Protein 8VZ6 (pdb70)

Radius of gyration: 25.99 Å; Cα contacts (8 Å, |Δi|>4): 619; chains: 2; bounding box: 74×65×47 Å

Foldseek 3Di:
DDDDPDDDDQLVVVVVVLVVLAADEPPVVVSSVCCVVVHDVNLVVLQVVQCPPVCVVVHGDHPHYCVSSVLLLVLQLVVLVLLQVLLVLVLVVLLVLLQVLCCVVVVDQAVLQDPVQFADVVVSVVLVVVLCVQLVPDDDDPSVVDVVPDDDDDGGSVVSSVRDDSVSVLSSLVGGDPVVSQQVSVVLLWAGRVLVNQLSVLSVVSNVCSVVSHRAQLDFADSFHDDGDGGDFFADDDDWDRGANVVNLLSSLSSCCSSPVVDDSLVVVVCSCVVSVPDDCVSRTDDPPNCPGRSND/DDDDPDDDDQLVVVVVVLVVLAADEPPVVVSSVCCVVVNDVNLVVLQVVQCPPVCVVVHGDHPHYCVSSVLLLVLQLVVLVLLQVLLVLVLVVLLVLLQVLCCVVVVDQAVLQDPVQFADVVVSVVLVVVLCVQLVPDDDDPSVVDVVPDDDDDGGSVVSSVRDDSVSVLSSLVGGDPVVSQQVSVVLLWAGRVLVNQLSVLSVVSNVCSVVSHRAQLDFADSFHDDGDGGDFFADDDDWDRGANVVNVLSSLSSCCSSPVPDDSLVVVVCSCVVSVPDDCVSRTDDPPNCPGRSND

Sequence (594 aa):
RIPFPKPYTSAHDLVSLLQSRGLTIADTAKTERYLEFIGYYRLSAYMYPLLQMPKEQHRYKPNTTFDQVMMLYRFDKKLRLLIFNEIEKIEVAVRSAIVNIGSDMIGSPFWMTDGSNFIDPRKFRHTMDLIDAELGRSREDFIVHFKQTYSDAYPPAWILAEVLPFGVITNIFSNIKTARIKKSIARKFGLQVAPFESWLTIVALTRNSCCHHARVWNKQNTIRPMIPNRMTGRWIILPTDALRIYFNLCIIKYFLDIISPQNDMKAKIDALLSSYSSIDINAMGFPRGWESEPLWQRIPFPKPYTSAHDLVSLLQSRGLTIADTAKTERYLEFIGYYRLSAYMYPLLQMPKEQHRYKPNTTFDQVMMLYRFDKKLRLLIFNEIEKIEVAVRSAIVNIGSDMIGSPFWMTDGSNFIDPRKFRHTMDLIDAELGRSREDFIVHFKQTYSDAYPPAWILAEVLPFGVITNIFSNIKTARIKKSIARKFGLQVAPFESWLTIVALTRNSCCHHARVWNKQNTIRPMIPNRMTGRWIILPTDALRIYFNLCIIKYFLDIISPQNDMKAKIDALLSSYSSIDINAMGFPRGWESEPLWQ

InterPro domains:
  IPR011664 Abortive infection system protein AbiD/AbiF-like [PF07751] (59-244)

Solvent-accessible surface area: 29264 Å² total; per-residue (Å²): 181,102,96,39,90,119,81,50,48,40,15,127,68,14,11,68,60,1,90,73,65,34,0,72,26,82,98,66,80,99,7,53,71,62,4,65,20,32,9,64,48,33,0,36,37,13,7,129,45,17,25,72,160,76,44,138,133,100,128,14,104,87,144,5,49,8,96,74,0,14,42,21,18,117,1,0,33,77,5,12,22,14,1,9,33,3,0,10,56,0,6,9,2,2,21,12,0,2,7,27,21,0,1,93,72,53,68,34,22,41,4,8,28,77,26,85,35,13,89,73,63,221,70,27,168,108,10,24,90,72,6,67,65,32,42,71,166,14,211,79,80,65,9,48,118,16,133,126,53,49,46,61,89,51,9,0,1,51,8,2,7,49,18,5,55,7,49,11,1,26,55,15,1,38,11,3,114,56,60,163,5,27,108,20,0,0,160,61,0,6,12,90,33,49,11,0,54,20,0,4,64,10,2,22,72,8,30,82,46,4,10,116,14,47,64,8,19,37,72,93,37,117,94,158,10,99,106,13,126,166,62,106,34,145,40,27,140,71,119,36,81,17,27,43,12,1,7,16,3,0,0,2,13,4,2,0,41,46,14,39,78,168,37,75,0,46,61,86,2,49,60,9,20,77,85,51,85,94,15,109,67,96,31,1,9,7,26,186,43,23,105,91,10,41,2,6,144,180,98,95,39,90,122,82,48,50,43,16,129,64,12,13,76,61,1,89,73,66,34,0,71,27,82,100,68,84,101,8,48,71,62,6,63,20,32,8,69,48,35,0,35,37,12,5,131,47,17,24,76,156,75,45,137,133,102,127,14,104,87,144,5,50,9,97,76,0,15,41,22,18,118,1,0,32,76,4,12,23,13,0,8,33,3,0,9,58,0,6,8,2,1,22,12,0,1,5,28,22,0,2,93,72,51,67,35,21,42,5,9,29,77,27,85,36,12,88,72,62,222,69,28,170,110,11,25,92,70,7,68,64,32,42,70,167,15,215,78,77,65,9,47,112,16,131,128,54,50,45,59,88,51,8,0,2,51,8,2,7,50,18,4,56,7,49,10,2,26,55,14,1,40,11,2,115,55,62,162,6,26,107,20,0,0,159,60,0,7,12,90,32,47,10,0,58,22,0,4,64,9,2,21,71,6,30,82,46,4,10,117,14,45,64,8,18,37,71,92,38,117,92,158,11,97,104,13,126,164,61,106,35,145,40,27,141,70,118,36,80,17,26,43,12,1,6,16,3,0,0,1,12,5,1,0,42,46,15,38,78,165,37,71,0,46,56,82,2,54,54,10,19,76,85,52,85,95,15,109,68,94,30,2,10,6,26,184,42,26,107,87,8,41,2,5,150

Secondary structure (DSSP, 8-state):
-BPP------HHHHHHHHHHTT-B--SHHHHHHHHHHT-HHHHHHHHGGGB-SSGGG-PBPTT-BHHHHHHHHHHHHHHHHHHHHHHHHHHHHHHHHHHHHHHHHH--S-GGG-GGGBS-HHHHHHHHHHHHHHHTT---TTHHHHHHHB-SSS--HHHHTTSS-HHHHHHHHTTB--HHHHHHHHHHTTS-HHHHHHHHHHHHHHHHHHHTT---TTPPP-SPPPPPSS-SS----S---TTSTHHHHHHHHHHHHHH-TT--HHHHHHHHHHHTTTS-GGGTTPPTTGGGSGGG-/-BPP------TTHHHHHHHHTT-B--SHHHHHHHHHHT-HHHHHHHHGGGB-SSGGG-PBPTT-BHHHHHHHHHHHHHHHHHHHHHHHHHHHHHHHHHHHHHHHHH--S-GGG-GGGBS-HHHHHHHHHHHHHHHTT---TTHHHHHHHB-SSS--HHHHTTSS-HHHHHHHHTTB--HHHHHHHHHHTTS-HHHHHHHHHHHHHHHHHHHTT---TTPPP-SPPPPPSS-SS----S---TTSTHHHHHHHHHHHHHH-TT--HHHHHHHHHHHTTTS-GGGTTPPTTGGGSGGG-

B-factor: mean 63.37, std 21.79, range [31.45, 124.51]

Organism: NCBI:txid1761888

Structure (mmCIF, N/CA/C/O backbone):
data_8VZ6
#
_entry.id   8VZ6
#
_cell.length_a   1.00
_cell.length_b   1.00
_cell.length_c   1.00
_cell.angle_alpha   90.00
_cell.angle_beta   90.00
_cell.angle_gamma   90.00
#
_symmetry.space_group_name_H-M   'P 1'
#
loop_
_entity.id
_entity.type
_entity.pdbx_description
1 polymer 'Abi family protein'
2 polymer 'AbiF ncRNA'
#
loop_
_atom_site.group_PDB
_atom_site.id
_atom_site.type_symbol
_atom_site.label_atom_id
_atom_site.label_alt_id
_atom_site.label_comp_id
_atom_site.label_asym_id
_atom_site.label_entity_id
_atom_site.label_seq_id
_atom_site.pdbx_PDB_ins_code
_atom_site.Cartn_x
_atom_site.Cartn_y
_atom_site.Cartn_z
_atom_site.occupancy
_atom_site.B_iso_or_equiv
_atom_site.auth_seq_id
_atom_site.auth_comp_id
_atom_site.auth_asym_id
_atom_site.auth_atom_id
_atom_site.pdbx_PDB_model_num
ATOM 1 N N . ARG A 1 4 ? 151.578 113.623 104.850 1.00 75.27 4 ARG A N 1
ATOM 2 C CA . ARG A 1 4 ? 151.097 113.458 106.215 1.00 75.27 4 ARG A CA 1
ATOM 3 C C . ARG A 1 4 ? 151.371 112.038 106.718 1.00 75.27 4 ARG A C 1
ATOM 4 O O . ARG A 1 4 ? 151.365 111.078 105.950 1.00 75.27 4 ARG A O 1
ATOM 12 N N . ILE A 1 5 ? 151.620 111.931 108.020 1.00 76.50 5 ILE A N 1
ATOM 13 C CA . ILE A 1 5 ? 152.151 110.737 108.679 1.00 76.50 5 ILE A CA 1
ATOM 14 C C . ILE A 1 5 ? 151.064 109.670 108.802 1.00 76.50 5 ILE A C 1
ATOM 15 O O . ILE A 1 5 ? 149.912 110.010 109.098 1.00 76.50 5 ILE A O 1
ATOM 20 N N . PRO A 1 6 ? 151.356 108.386 108.576 1.00 77.41 6 PRO A N 1
ATOM 21 C CA . PRO A 1 6 ? 150.391 107.346 108.961 1.00 77.41 6 PRO A CA 1
ATOM 22 C C . PRO A 1 6 ? 150.304 107.182 110.473 1.00 77.41 6 PRO A C 1
ATOM 23 O O . PRO A 1 6 ? 151.298 107.317 111.190 1.00 77.41 6 PRO A O 1
ATOM 27 N N . PHE A 1 7 ? 149.097 106.879 110.945 1.00 71.16 7 PHE A N 1
ATOM 28 C CA . PHE A 1 7 ? 148.809 106.837 112.379 1.00 71.16 7 PHE A CA 1
ATOM 29 C C . PHE A 1 7 ? 149.383 105.567 112.993 1.00 71.16 7 PHE A C 1
ATOM 30 O O . PHE A 1 7 ? 149.000 104.464 112.582 1.00 71.16 7 PHE A O 1
ATOM 38 N N . PRO A 1 8 ? 150.291 105.663 113.963 1.00 74.79 8 PRO A N 1
ATOM 39 C CA . PRO A 1 8 ? 151.003 104.479 114.461 1.00 74.79 8 PRO A CA 1
ATOM 40 C C . PRO A 1 8 ? 150.418 103.823 115.702 1.00 74.79 8 PRO A C 1
ATOM 41 O O . PRO A 1 8 ? 151.014 102.856 116.191 1.00 74.79 8 PRO A O 1
ATOM 45 N N . LYS A 1 9 ? 149.294 104.296 116.226 1.00 70.54 9 LYS A N 1
ATOM 46 C CA . LYS A 1 9 ? 148.875 103.722 117.499 1.00 70.54 9 LYS A CA 1
ATOM 47 C C . LYS A 1 9 ? 147.799 102.670 117.289 1.00 70.54 9 LYS A C 1
ATOM 48 O O . LYS A 1 9 ? 146.883 102.881 116.482 1.00 70.54 9 LYS A O 1
ATOM 54 N N . PRO A 1 10 ? 147.873 101.539 117.983 1.00 66.11 10 PRO A N 1
ATOM 55 C CA . PRO A 1 10 ? 146.813 100.535 117.909 1.00 66.11 10 PRO A CA 1
ATOM 56 C C . PRO A 1 10 ? 145.719 100.828 118.928 1.00 66.11 10 PRO A C 1
ATOM 57 O O . PRO A 1 10 ? 145.793 101.784 119.702 1.00 66.11 10 PRO A O 1
ATOM 61 N N . TYR A 1 11 ? 144.684 99.994 118.897 1.00 61.01 11 TYR A N 1
ATOM 62 C CA . TYR A 1 11 ? 143.774 99.937 120.030 1.00 61.01 11 TYR A CA 1
ATOM 63 C C . TYR A 1 11 ? 144.490 99.355 121.236 1.00 61.01 11 TYR A C 1
ATOM 64 O O . TYR A 1 11 ? 145.117 98.295 121.153 1.00 61.01 11 TYR A O 1
ATOM 73 N N . THR A 1 12 ? 144.383 100.039 122.362 1.00 61.62 12 THR A N 1
ATOM 74 C CA . THR A 1 12 ? 144.927 99.556 123.621 1.00 61.62 12 THR A CA 1
ATOM 75 C C . THR A 1 12 ? 143.768 99.150 124.513 1.00 61.62 12 THR A C 1
ATOM 76 O O . THR A 1 12 ? 142.846 99.940 124.734 1.00 61.62 12 THR A O 1
ATOM 80 N N . SER A 1 13 ? 143.806 97.909 124.992 1.00 63.36 13 SER A N 1
ATOM 81 C CA . SER A 1 13 ? 142.750 97.372 125.840 1.00 63.36 13 SER A CA 1
ATOM 82 C C . SER A 1 13 ? 142.740 98.060 127.199 1.00 63.36 13 SER A C 1
ATOM 83 O O . SER A 1 13 ? 143.725 98.671 127.618 1.00 63.36 13 SER A O 1
ATOM 86 N N . ALA A 1 14 ? 141.605 97.944 127.892 1.00 60.25 14 ALA A N 1
ATOM 87 C CA . ALA A 1 14 ? 141.396 98.613 129.173 1.00 60.25 14 ALA A CA 1
ATOM 88 C C . ALA A 1 14 ? 142.302 98.104 130.293 1.00 60.25 14 ALA A C 1
ATOM 89 O O . ALA A 1 14 ? 142.401 98.766 131.323 1.00 60.25 14 ALA A O 1
ATOM 91 N N . HIS A 1 15 ? 142.913 96.928 130.146 1.00 64.27 15 HIS A N 1
ATOM 92 C CA . HIS A 1 15 ? 143.896 96.451 131.119 1.00 64.27 15 HIS A CA 1
ATOM 93 C C . HIS A 1 15 ? 145.268 97.070 130.856 1.00 64.27 15 HIS A C 1
ATOM 94 O O . HIS A 1 15 ? 145.951 97.554 131.778 1.00 64.27 15 HIS A O 1
ATOM 101 N N . ASP A 1 16 ? 145.678 97.061 129.585 1.00 62.06 16 ASP A N 1
ATOM 102 C CA . ASP A 1 16 ? 146.937 97.667 129.171 1.00 62.06 16 ASP A CA 1
ATOM 103 C C . ASP A 1 16 ? 146.921 99.179 129.348 1.00 62.06 16 ASP A C 1
ATOM 104 O O . ASP A 1 16 ? 147.977 99.794 129.503 1.00 62.06 16 ASP A O 1
ATOM 109 N N . LEU A 1 17 ? 145.735 99.799 129.316 1.00 60.13 17 LEU A N 1
ATOM 110 C CA . LEU A 1 17 ? 145.648 101.224 129.619 1.00 60.13 17 LEU A CA 1
ATOM 111 C C . LEU A 1 17 ? 145.935 101.533 131.084 1.00 60.13 17 LEU A C 1
ATOM 112 O O . LEU A 1 17 ? 146.568 102.549 131.365 1.00 60.13 17 LEU A O 1
ATOM 117 N N . VAL A 1 18 ? 145.499 100.688 132.027 1.00 62.08 18 VAL A N 1
ATOM 118 C CA . VAL A 1 18 ? 145.886 100.900 133.425 1.00 62.08 18 VAL A CA 1
ATOM 119 C C . VAL A 1 18 ? 147.369 100.618 133.629 1.00 62.08 18 VAL A C 1
ATOM 120 O O . VAL A 1 18 ? 148.033 101.313 134.412 1.00 62.08 18 VAL A O 1
ATOM 124 N N . SER A 1 19 ? 147.911 99.606 132.931 1.00 63.77 19 SER A N 1
ATOM 125 C CA . SER A 1 19 ? 149.359 99.370 132.979 1.00 63.77 19 SER A CA 1
ATOM 126 C C . SER A 1 19 ? 150.149 100.549 132.408 1.00 63.77 19 SER A C 1
ATOM 127 O O . SER A 1 19 ? 151.151 100.978 133.002 1.00 63.77 19 SER A O 1
ATOM 130 N N . LEU A 1 20 ? 149.648 101.143 131.323 1.00 61.43 20 LEU A N 1
ATOM 131 C CA . LEU A 1 20 ? 150.281 102.302 130.707 1.00 61.43 20 LEU A CA 1
ATOM 132 C C . LEU A 1 20 ? 150.182 103.535 131.602 1.00 61.43 20 LEU A C 1
ATOM 133 O O . LEU A 1 20 ? 151.179 104.235 131.814 1.00 61.43 20 LEU A O 1
ATOM 138 N N . LEU A 1 21 ? 148.983 103.799 132.145 1.00 62.07 21 LEU A N 1
ATOM 139 C CA . LEU A 1 21 ? 148.756 104.927 133.049 1.00 62.07 21 LEU A CA 1
ATOM 140 C C . LEU A 1 21 ? 149.584 104.825 134.323 1.00 62.07 21 LEU A C 1
ATOM 141 O O . LEU A 1 21 ? 150.041 105.844 134.853 1.00 62.07 21 LEU A O 1
ATOM 146 N N . GLN A 1 22 ? 149.782 103.609 134.835 1.00 65.47 22 GLN A N 1
ATOM 147 C CA . GLN A 1 22 ? 150.668 103.455 135.977 1.00 65.47 22 GLN A CA 1
ATOM 148 C C . GLN A 1 22 ? 152.131 103.611 135.568 1.00 65.47 22 GLN A C 1
ATOM 149 O O . GLN A 1 22 ? 152.953 104.031 136.391 1.00 65.47 22 GLN A O 1
ATOM 155 N N . SER A 1 23 ? 152.468 103.332 134.303 1.00 62.36 23 SER A N 1
ATOM 156 C CA . SER A 1 23 ? 153.814 103.651 133.836 1.00 62.36 23 SER A CA 1
ATOM 157 C C . SER A 1 23 ? 154.030 105.150 133.627 1.00 62.36 23 SER A C 1
ATOM 158 O O . SER A 1 23 ? 155.180 105.600 133.650 1.00 62.36 23 SER A O 1
ATOM 161 N N . ARG A 1 24 ? 152.964 105.932 133.423 1.00 62.15 24 ARG A N 1
ATOM 162 C CA . ARG A 1 24 ? 153.091 107.385 133.283 1.00 62.15 24 ARG A CA 1
ATOM 163 C C . ARG A 1 24 ? 153.141 108.127 134.618 1.00 62.15 24 ARG A C 1
ATOM 164 O O . ARG A 1 24 ? 153.277 109.355 134.614 1.00 62.15 24 ARG A O 1
ATOM 172 N N . GLY A 1 25 ? 153.022 107.434 135.749 1.00 62.69 25 GLY A N 1
ATOM 173 C CA . GLY A 1 25 ? 153.137 108.063 137.048 1.00 62.69 25 GLY A CA 1
ATOM 174 C C . GLY A 1 25 ? 151.833 108.355 137.760 1.00 62.69 25 GLY A C 1
ATOM 175 O O . GLY A 1 25 ? 151.865 108.895 138.871 1.00 62.69 25 GLY A O 1
ATOM 176 N N . LEU A 1 26 ? 150.693 108.032 137.160 1.00 61.98 26 LEU A N 1
ATOM 177 C CA . LEU A 1 26 ? 149.414 108.272 137.814 1.00 61.98 26 LEU A CA 1
ATOM 178 C C . LEU A 1 26 ? 149.158 107.205 138.871 1.00 61.98 26 LEU A C 1
ATOM 179 O O . LEU A 1 26 ? 149.201 106.006 138.579 1.00 61.98 26 LEU A O 1
ATOM 184 N N . THR A 1 27 ? 148.893 107.637 140.102 1.00 64.73 27 THR A N 1
ATOM 185 C CA . THR A 1 27 ? 148.588 106.704 141.178 1.00 64.73 27 THR A CA 1
ATOM 186 C C . THR A 1 27 ? 147.140 106.245 141.065 1.00 64.73 27 THR A C 1
ATOM 187 O O . THR A 1 27 ? 146.224 107.067 140.973 1.00 64.73 27 THR A O 1
ATOM 191 N N . ILE A 1 28 ? 146.937 104.929 141.075 1.00 62.80 28 ILE A N 1
ATOM 192 C CA . ILE A 1 28 ? 145.637 104.319 140.828 1.00 62.80 28 ILE A CA 1
ATOM 193 C C . ILE A 1 28 ? 145.346 103.317 141.938 1.00 62.80 28 ILE A C 1
ATOM 194 O O . ILE A 1 28 ? 146.174 102.451 142.243 1.00 62.80 28 ILE A O 1
ATOM 199 N N . ALA A 1 29 ? 144.164 103.437 142.542 1.00 71.83 29 ALA A N 1
ATOM 200 C CA . ALA A 1 29 ? 143.741 102.560 143.621 1.00 71.83 29 ALA A CA 1
ATOM 201 C C . ALA A 1 29 ? 142.322 102.098 143.333 1.00 71.83 29 ALA A C 1
ATOM 202 O O . ALA A 1 29 ? 141.561 102.788 142.648 1.00 71.83 29 ALA A O 1
ATOM 204 N N . ASP A 1 30 ? 141.986 100.924 143.893 1.00 72.52 30 ASP A N 1
ATOM 205 C CA . ASP A 1 30 ? 140.753 100.170 143.611 1.00 72.52 30 ASP A CA 1
ATOM 206 C C . ASP A 1 30 ? 140.592 99.937 142.109 1.00 72.52 30 ASP A C 1
ATOM 207 O O . ASP A 1 30 ? 139.670 100.447 141.469 1.00 72.52 30 ASP A O 1
ATOM 212 N N . THR A 1 31 ? 141.538 99.162 141.561 1.00 67.09 31 THR A N 1
ATOM 213 C CA . THR A 1 31 ? 141.837 99.086 140.130 1.00 67.09 31 THR A CA 1
ATOM 214 C C . THR A 1 31 ? 140.677 98.546 139.290 1.00 67.09 31 THR A C 1
ATOM 215 O O . THR A 1 31 ? 140.568 98.887 138.102 1.00 67.09 31 THR A O 1
ATOM 219 N N . ALA A 1 32 ? 139.797 97.735 139.890 1.00 61.98 32 ALA A N 1
ATOM 220 C CA . ALA A 1 32 ? 138.605 97.249 139.195 1.00 61.98 32 ALA A CA 1
ATOM 221 C C . ALA A 1 32 ? 137.657 98.389 138.834 1.00 61.98 32 ALA A C 1
ATOM 222 O O . ALA A 1 32 ? 137.063 98.386 137.747 1.00 61.98 32 ALA A O 1
ATOM 224 N N . LYS A 1 33 ? 137.522 99.380 139.725 1.00 57.83 33 LYS A N 1
ATOM 225 C CA . LYS A 1 33 ? 136.710 100.561 139.436 1.00 57.83 33 LYS A CA 1
ATOM 226 C C . LYS A 1 33 ? 137.301 101.386 138.299 1.00 57.83 33 LYS A C 1
ATOM 227 O O . LYS A 1 33 ? 136.563 101.914 137.461 1.00 57.83 33 LYS A O 1
ATOM 233 N N . THR A 1 34 ? 138.630 101.522 138.263 1.00 59.58 34 THR A N 1
ATOM 234 C CA . THR A 1 34 ? 139.258 102.293 137.194 1.00 59.58 34 THR A CA 1
ATOM 235 C C . THR A 1 34 ? 139.163 101.577 135.852 1.00 59.58 34 THR A C 1
ATOM 236 O O . THR A 1 34 ? 138.975 102.234 134.821 1.00 59.58 34 THR A O 1
ATOM 240 N N . GLU A 1 35 ? 139.252 100.241 135.849 1.00 58.02 35 GLU A N 1
ATOM 241 C CA . GLU A 1 35 ? 139.011 99.482 134.623 1.00 58.02 35 GLU A CA 1
ATOM 242 C C . GLU A 1 35 ? 137.559 99.597 134.173 1.00 58.02 35 GLU A C 1
ATOM 243 O O . GLU A 1 35 ? 137.282 99.681 132.972 1.00 58.02 35 GLU A O 1
ATOM 249 N N . ARG A 1 36 ? 136.622 99.623 135.127 1.00 53.35 36 ARG A N 1
ATOM 250 C CA . ARG A 1 36 ? 135.207 99.762 134.790 1.00 53.35 36 ARG A CA 1
ATOM 251 C C . ARG A 1 36 ? 134.894 101.155 134.239 1.00 53.35 36 ARG A C 1
ATOM 252 O O . ARG A 1 36 ? 134.088 101.287 133.308 1.00 53.35 36 ARG A O 1
ATOM 260 N N . TYR A 1 37 ? 135.530 102.202 134.784 1.00 46.68 37 TYR A N 1
ATOM 261 C CA . TYR A 1 37 ? 135.380 103.542 134.212 1.00 46.68 37 TYR A CA 1
ATOM 262 C C . TYR A 1 37 ? 136.025 103.650 132.835 1.00 46.68 37 TYR A C 1
ATOM 263 O O . TYR A 1 37 ? 135.494 104.338 131.957 1.00 46.68 37 TYR A O 1
ATOM 272 N N . LEU A 1 38 ? 137.180 103.008 132.630 1.00 47.29 38 LEU A N 1
ATOM 273 C CA . LEU A 1 38 ? 137.805 103.031 131.309 1.00 47.29 38 LEU A CA 1
ATOM 274 C C . LEU A 1 38 ? 137.007 102.238 130.278 1.00 47.29 38 LEU A C 1
ATOM 275 O O . LEU A 1 38 ? 137.062 102.550 129.083 1.00 47.29 38 LEU A O 1
ATOM 280 N N . GLU A 1 39 ? 136.266 101.214 130.708 1.00 46.20 39 GLU A N 1
ATOM 281 C CA . GLU A 1 39 ? 135.375 100.527 129.776 1.00 46.20 39 GLU A CA 1
ATOM 282 C C . GLU A 1 39 ? 134.109 101.332 129.484 1.00 46.20 39 GLU A C 1
ATOM 283 O O . GLU A 1 39 ? 133.706 101.451 128.323 1.00 46.20 39 GLU A O 1
ATOM 289 N N . PHE A 1 40 ? 133.465 101.892 130.512 1.00 42.30 40 PHE A N 1
ATOM 290 C CA . PHE A 1 40 ? 132.163 102.520 130.288 1.00 42.30 40 PHE A CA 1
ATOM 291 C C . PHE A 1 40 ? 132.227 104.009 129.955 1.00 42.30 40 PHE A C 1
ATOM 292 O O . PHE A 1 40 ? 131.389 104.495 129.194 1.00 42.30 40 PHE A O 1
ATOM 300 N N . ILE A 1 41 ? 133.158 104.767 130.522 1.00 41.14 41 ILE A N 1
ATOM 301 C CA . ILE A 1 41 ? 133.285 106.165 130.115 1.00 41.14 41 ILE A CA 1
ATOM 302 C C . ILE A 1 41 ? 134.294 106.322 128.981 1.00 41.14 41 ILE A C 1
ATOM 303 O O . ILE A 1 41 ? 134.062 107.076 128.031 1.00 41.14 41 ILE A O 1
ATOM 308 N N . GLY A 1 42 ? 135.377 105.566 129.007 1.00 47.00 42 GLY A N 1
ATOM 309 C CA . GLY A 1 42 ? 136.306 105.588 127.895 1.00 47.00 42 GLY A CA 1
ATOM 310 C C . GLY A 1 42 ? 137.571 106.358 128.219 1.00 47.00 42 GLY A C 1
ATOM 311 O O . GLY A 1 42 ? 137.582 107.282 129.041 1.00 47.00 42 GLY A O 1
ATOM 312 N N . TYR A 1 43 ? 138.668 105.953 127.575 1.00 44.55 43 TYR A N 1
ATOM 313 C CA . TYR A 1 43 ? 139.959 106.590 127.804 1.00 44.55 43 TYR A CA 1
ATOM 314 C C . TYR A 1 43 ? 139.994 108.000 127.237 1.00 44.55 43 TYR A C 1
ATOM 315 O O . TYR A 1 43 ? 140.341 108.949 127.944 1.00 44.55 43 TYR A O 1
ATOM 324 N N . TYR A 1 44 ? 139.659 108.150 125.951 1.00 48.52 44 TYR A N 1
ATOM 325 C CA . TYR A 1 44 ? 139.923 109.409 125.257 1.00 48.52 44 TYR A CA 1
ATOM 326 C C . TYR A 1 44 ? 138.933 110.495 125.660 1.00 48.52 44 TYR A C 1
ATOM 327 O O . TYR A 1 44 ? 139.238 111.685 125.527 1.00 48.52 44 TYR A O 1
ATOM 336 N N . ARG A 1 45 ? 137.749 110.115 126.145 1.00 42.91 45 ARG A N 1
ATOM 337 C CA . ARG A 1 45 ? 136.868 111.099 126.769 1.00 42.91 45 ARG A CA 1
ATOM 338 C C . ARG A 1 45 ? 137.480 111.636 128.053 1.00 42.91 45 ARG A C 1
ATOM 339 O O . ARG A 1 45 ? 137.514 112.852 128.281 1.00 42.91 45 ARG A O 1
ATOM 347 N N . LEU A 1 46 ? 138.016 110.740 128.880 1.00 44.02 46 LEU A N 1
ATOM 348 C CA . LEU A 1 46 ? 138.649 111.156 130.123 1.00 44.02 46 LEU A CA 1
ATOM 349 C C . LEU A 1 46 ? 140.011 111.803 129.911 1.00 44.02 46 LEU A C 1
ATOM 350 O O . LEU A 1 46 ? 140.562 112.357 130.863 1.00 44.02 46 LEU A O 1
ATOM 355 N N . SER A 1 47 ? 140.596 111.681 128.712 1.00 46.62 47 SER A N 1
ATOM 356 C CA . SER A 1 47 ? 141.904 112.274 128.428 1.00 46.62 47 SER A CA 1
ATOM 357 C C . SER A 1 47 ? 141.858 113.796 128.498 1.00 46.62 47 SER A C 1
ATOM 358 O O . SER A 1 47 ? 142.833 114.432 128.914 1.00 46.62 47 SER A O 1
ATOM 361 N N . ALA A 1 48 ? 140.726 114.395 128.107 1.00 46.99 48 ALA A N 1
ATOM 362 C CA . ALA A 1 48 ? 140.544 115.842 128.195 1.00 46.99 48 ALA A CA 1
ATOM 363 C C . ALA A 1 48 ? 140.479 116.346 129.634 1.00 46.99 48 ALA A C 1
ATOM 364 O O . ALA A 1 48 ? 140.681 117.542 129.868 1.00 46.99 48 ALA A O 1
ATOM 366 N N . TYR A 1 49 ? 140.199 115.469 130.598 1.00 47.31 49 TYR A N 1
ATOM 367 C CA . TYR A 1 49 ? 140.238 115.799 132.014 1.00 47.31 49 TYR A CA 1
ATOM 368 C C . TYR A 1 49 ? 141.508 115.305 132.695 1.00 47.31 49 TYR A C 1
ATOM 369 O O . TYR A 1 49 ? 141.830 115.774 133.792 1.00 47.31 49 TYR A O 1
ATOM 378 N N . MET A 1 50 ? 142.223 114.361 132.079 1.00 52.66 50 MET A N 1
ATOM 379 C CA . MET A 1 50 ? 143.564 114.010 132.538 1.00 52.66 50 MET A CA 1
ATOM 380 C C . MET A 1 50 ? 144.594 115.055 132.141 1.00 52.66 50 MET A C 1
ATOM 381 O O . MET A 1 50 ? 145.630 115.166 132.805 1.00 52.66 50 MET A O 1
ATOM 386 N N . TYR A 1 51 ? 144.336 115.770 131.043 1.00 56.65 51 TYR A N 1
ATOM 387 C CA . TYR A 1 51 ? 145.255 116.781 130.508 1.00 56.65 51 TYR A CA 1
ATOM 388 C C . TYR A 1 51 ? 145.697 117.889 131.478 1.00 56.65 51 TYR A C 1
ATOM 389 O O . TYR A 1 51 ? 146.854 118.320 131.346 1.00 56.65 51 TYR A O 1
ATOM 398 N N . PRO A 1 52 ? 144.878 118.443 132.397 1.00 57.47 52 PRO A N 1
ATOM 399 C CA . PRO A 1 52 ? 145.459 119.38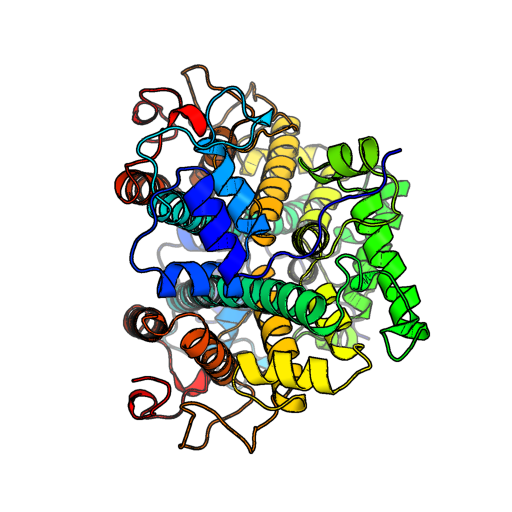7 133.376 1.00 57.47 52 PRO A CA 1
ATOM 400 C C . PRO A 1 52 ? 146.477 118.790 134.346 1.00 57.47 52 PRO A C 1
ATOM 401 O O . PRO A 1 52 ? 147.217 119.557 134.973 1.00 57.47 52 PRO A O 1
ATOM 405 N N . LEU A 1 53 ? 146.550 117.470 134.495 1.00 59.99 53 LEU A N 1
ATOM 406 C CA . LEU A 1 53 ? 147.516 116.861 135.398 1.00 59.99 53 LEU A CA 1
ATOM 407 C C . LEU A 1 53 ? 148.787 116.396 134.702 1.00 59.99 53 LEU A C 1
ATOM 408 O O . LEU A 1 53 ? 149.666 115.843 135.367 1.00 59.99 53 LEU A O 1
ATOM 413 N N . LEU A 1 54 ? 148.913 116.595 133.393 1.00 61.42 54 LEU A N 1
ATOM 414 C CA . LEU A 1 54 ? 150.200 116.382 132.746 1.00 61.42 54 LEU A CA 1
ATOM 415 C C . LEU A 1 54 ? 151.165 117.506 133.097 1.00 61.42 54 LEU A C 1
ATOM 416 O O . LEU A 1 54 ? 150.770 118.664 133.249 1.00 61.42 54 LEU A O 1
ATOM 421 N N . GLN A 1 55 ? 152.438 117.151 133.239 1.00 67.51 55 GLN A N 1
ATOM 422 C CA . GLN A 1 55 ? 153.479 118.104 133.590 1.00 67.51 55 GLN A CA 1
ATOM 423 C C . GLN A 1 55 ? 153.788 118.984 132.373 1.00 67.51 55 GLN A C 1
ATOM 424 O O . GLN A 1 55 ? 153.621 118.557 131.226 1.00 67.51 55 GLN A O 1
ATOM 430 N N . MET A 1 56 ? 154.239 120.219 132.656 1.00 70.04 56 MET A N 1
ATOM 431 C CA . MET A 1 56 ? 154.271 121.343 131.710 1.00 70.04 56 MET A CA 1
ATOM 432 C C . MET A 1 56 ? 154.943 121.105 130.349 1.00 70.04 56 MET A C 1
ATOM 433 O O . MET A 1 56 ? 154.457 121.681 129.360 1.00 70.04 56 MET A O 1
ATOM 438 N N . PRO A 1 57 ? 156.030 120.293 130.194 1.00 69.61 57 PRO A N 1
ATOM 439 C CA . PRO A 1 57 ? 156.298 119.765 128.848 1.00 69.61 57 PRO A CA 1
ATOM 440 C C . PRO A 1 57 ? 155.363 118.620 128.475 1.00 69.61 57 PRO A C 1
ATOM 441 O O . PRO A 1 57 ? 155.728 117.440 128.531 1.00 69.61 57 PRO A O 1
ATOM 445 N N . LYS A 1 58 ? 154.138 118.984 128.074 1.00 65.83 58 LYS A N 1
ATOM 446 C CA . LYS A 1 58 ? 153.052 118.026 127.878 1.00 65.83 58 LYS A CA 1
ATOM 447 C C . LYS A 1 58 ? 153.251 117.109 126.675 1.00 65.83 58 LYS A C 1
ATOM 448 O O . LYS A 1 58 ? 152.538 116.107 126.556 1.00 65.83 58 LYS A O 1
ATOM 454 N N . GLU A 1 59 ? 154.191 117.428 125.778 1.00 72.06 59 GLU A N 1
ATOM 455 C CA . GLU A 1 59 ? 154.473 116.577 124.624 1.00 72.06 59 GLU A CA 1
ATOM 456 C C . GLU A 1 59 ? 155.121 115.245 125.001 1.00 72.06 59 GLU A C 1
ATOM 457 O O . GLU A 1 59 ? 155.137 114.324 124.177 1.00 72.06 59 GLU A O 1
ATOM 463 N N . GLN A 1 60 ? 155.675 115.126 126.209 1.00 69.19 60 GLN A N 1
ATOM 464 C CA . GLN A 1 60 ? 156.212 113.859 126.685 1.00 69.19 60 GLN A CA 1
ATOM 465 C C . GLN A 1 60 ? 155.141 112.934 127.248 1.00 69.19 60 GLN A C 1
ATOM 466 O O . GLN A 1 60 ? 155.448 111.764 127.507 1.00 69.19 60 GLN A O 1
ATOM 472 N N . HIS A 1 61 ? 153.920 113.449 127.456 1.00 66.73 61 HIS A N 1
ATOM 473 C CA . HIS A 1 61 ? 152.751 112.731 127.986 1.00 66.73 61 HIS A CA 1
ATOM 474 C C . HIS A 1 61 ? 152.997 112.111 129.363 1.00 66.73 61 HIS A C 1
ATOM 475 O O . HIS A 1 61 ? 152.414 111.073 129.694 1.00 66.73 61 HIS A O 1
ATOM 482 N N . ARG A 1 62 ? 153.859 112.708 130.180 1.00 65.34 62 ARG A N 1
ATOM 483 C CA . ARG A 1 62 ? 154.027 112.255 131.553 1.00 65.34 62 ARG A CA 1
ATOM 484 C C . ARG A 1 62 ? 153.218 113.133 132.496 1.00 65.34 62 ARG A C 1
ATOM 485 O O . ARG A 1 62 ? 153.135 114.350 132.311 1.00 65.34 62 ARG A O 1
ATOM 493 N N . TYR A 1 63 ? 152.620 112.505 133.505 1.00 62.08 63 TYR A N 1
ATOM 494 C CA . TYR A 1 63 ? 151.875 113.249 134.508 1.00 62.08 63 TYR A CA 1
ATOM 495 C C . TYR A 1 63 ? 152.795 114.052 135.417 1.00 62.08 63 TYR A C 1
ATOM 496 O O . TYR A 1 63 ? 153.964 113.714 135.623 1.00 62.08 63 TYR A O 1
ATOM 505 N N . LYS A 1 64 ? 152.250 115.145 135.932 1.00 62.38 64 LYS A N 1
ATOM 506 C CA . LYS A 1 64 ? 152.856 115.841 137.050 1.00 62.38 64 LYS A CA 1
ATOM 507 C C . LYS A 1 64 ? 152.802 114.931 138.278 1.00 62.38 64 LYS A C 1
ATOM 508 O O . LYS A 1 64 ? 151.847 114.163 138.425 1.00 62.38 64 LYS A O 1
ATOM 514 N N . PRO A 1 65 ? 153.849 114.939 139.139 1.00 66.32 65 PRO A N 1
ATOM 515 C CA . PRO A 1 65 ? 153.863 114.046 140.314 1.00 66.32 65 PRO A CA 1
ATOM 516 C C . PRO A 1 65 ? 152.756 114.271 141.340 1.00 66.32 65 PRO A C 1
ATOM 517 O O . PRO A 1 65 ? 152.059 115.292 141.306 1.00 66.32 65 PRO A O 1
ATOM 521 N N . ASN A 1 66 ? 152.573 113.274 142.217 1.00 71.12 66 ASN A N 1
ATOM 522 C CA . ASN A 1 66 ? 151.594 113.187 143.308 1.00 71.12 66 ASN A CA 1
ATOM 523 C C . ASN A 1 66 ? 150.140 113.179 142.836 1.00 71.12 66 ASN A C 1
ATOM 524 O O . ASN A 1 66 ? 149.239 113.429 143.648 1.00 71.12 66 ASN A O 1
ATOM 529 N N . THR A 1 67 ? 149.874 112.896 141.560 1.00 64.84 67 THR A N 1
ATOM 530 C CA . THR A 1 67 ? 148.512 112.936 141.036 1.00 64.84 67 THR A CA 1
ATOM 531 C C . THR A 1 67 ? 147.800 111.590 141.164 1.00 64.84 67 THR A C 1
ATOM 532 O O . THR A 1 67 ? 148.429 110.528 141.205 1.00 64.84 67 THR A O 1
ATOM 536 N N . THR A 1 68 ? 146.462 111.654 141.237 1.00 58.54 68 THR A N 1
ATOM 537 C CA . THR A 1 68 ? 145.579 110.495 141.350 1.00 58.54 68 THR A CA 1
ATOM 538 C C . THR A 1 68 ? 144.514 110.540 140.262 1.00 58.54 68 THR A C 1
ATOM 539 O O . THR A 1 68 ? 144.229 111.602 139.707 1.00 58.54 68 THR A O 1
ATOM 543 N N . PHE A 1 69 ? 143.945 109.369 139.955 1.00 54.27 69 PHE A N 1
ATOM 544 C CA . PHE A 1 69 ? 142.842 109.260 138.997 1.00 54.27 69 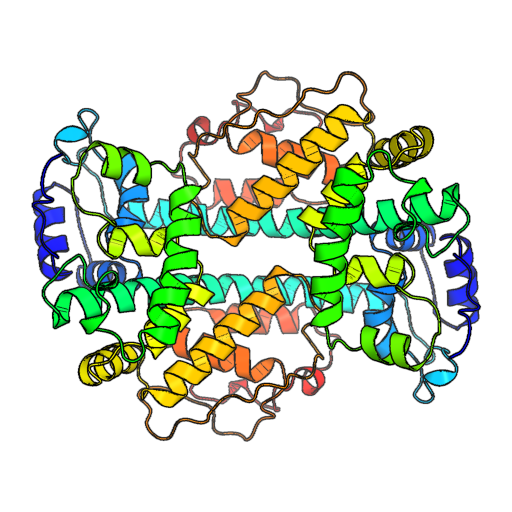PHE A CA 1
ATOM 545 C C . PHE A 1 69 ? 141.527 109.777 139.597 1.00 54.27 69 PHE A C 1
ATOM 546 O O . PHE A 1 69 ? 140.600 110.157 138.858 1.00 54.27 69 PHE A O 1
ATOM 554 N N . ASP A 1 70 ? 141.432 109.809 140.932 1.00 54.56 70 ASP A N 1
ATOM 555 C CA . ASP A 1 70 ? 140.260 110.370 141.601 1.00 54.56 70 ASP A CA 1
ATOM 556 C C . ASP A 1 70 ? 140.114 111.868 141.349 1.00 54.56 70 ASP A C 1
ATOM 557 O O . ASP A 1 70 ? 138.996 112.390 141.358 1.00 54.56 70 ASP A O 1
ATOM 562 N N . GLN A 1 71 ? 141.223 112.570 141.103 1.00 58.24 71 GLN A N 1
ATOM 563 C CA . GLN A 1 71 ? 141.157 113.963 140.664 1.00 58.24 71 GLN A CA 1
ATOM 564 C C . GLN A 1 71 ? 140.531 114.101 139.277 1.00 58.24 71 GLN A C 1
ATOM 565 O O . GLN A 1 71 ? 139.815 115.082 139.017 1.00 58.24 71 GLN A O 1
ATOM 571 N N . VAL A 1 72 ? 140.771 113.127 138.389 1.00 51.27 72 VAL A N 1
ATOM 572 C CA . VAL A 1 72 ? 140.145 113.128 137.067 1.00 51.27 72 VAL A CA 1
ATOM 573 C C . VAL A 1 72 ? 138.639 112.906 137.189 1.00 51.27 72 VAL A C 1
ATOM 574 O O . VAL A 1 72 ? 137.835 113.597 136.540 1.00 51.27 72 VAL A O 1
ATOM 578 N N . MET A 1 73 ? 138.237 111.967 138.058 1.00 50.80 73 MET A N 1
ATOM 579 C CA . MET A 1 73 ? 136.819 111.792 138.382 1.00 50.80 73 MET A CA 1
ATOM 580 C C . MET A 1 73 ? 136.196 113.019 139.049 1.00 50.80 73 MET A C 1
ATOM 581 O O . MET A 1 73 ? 135.028 113.323 138.776 1.00 50.80 73 MET A O 1
ATOM 586 N N . MET A 1 74 ? 136.974 113.758 139.843 1.00 51.49 74 MET A N 1
ATOM 587 C CA . MET A 1 74 ? 136.511 114.982 140.492 1.00 51.49 74 MET A CA 1
ATOM 588 C C . MET A 1 74 ? 136.196 116.072 139.469 1.00 51.49 74 MET A C 1
ATOM 589 O O . MET A 1 74 ? 135.120 116.695 139.517 1.00 51.49 74 MET A O 1
ATOM 594 N N . LEU A 1 75 ? 137.119 116.291 138.519 1.00 46.57 75 LEU A N 1
ATOM 595 C CA . LEU A 1 75 ? 136.909 117.295 137.475 1.00 46.57 75 LEU A CA 1
ATOM 596 C C . LEU A 1 75 ? 135.747 116.925 136.553 1.00 46.57 75 LEU A C 1
ATOM 597 O O . LEU A 1 75 ? 134.955 117.803 136.163 1.00 46.57 75 LEU A O 1
ATOM 602 N N . TYR A 1 76 ? 135.611 115.627 136.232 1.00 45.58 76 TYR A N 1
ATOM 603 C CA . TYR A 1 76 ? 134.523 115.171 135.364 1.00 45.58 76 TYR A CA 1
ATOM 604 C C . TYR A 1 76 ? 133.154 115.367 136.020 1.00 45.58 76 TYR A C 1
ATOM 605 O O . TYR A 1 76 ? 132.212 115.856 135.378 1.00 45.58 76 TYR A O 1
ATOM 614 N N . ARG A 1 77 ? 133.035 115.018 137.307 1.00 47.86 77 ARG A N 1
ATOM 615 C CA . ARG A 1 77 ? 131.753 115.168 137.992 1.00 47.86 77 ARG A CA 1
ATOM 616 C C . ARG A 1 77 ? 131.400 116.635 138.253 1.00 47.86 77 ARG A C 1
ATOM 617 O O . ARG A 1 77 ? 130.208 116.992 138.223 1.00 47.86 77 ARG A O 1
ATOM 625 N N . PHE A 1 78 ? 132.409 117.507 138.439 1.00 47.18 78 PHE A N 1
ATOM 626 C CA . PHE A 1 78 ? 132.133 118.943 138.533 1.00 47.18 78 PHE A CA 1
ATOM 627 C C . PHE A 1 78 ? 131.597 119.509 137.221 1.00 47.18 78 PHE A C 1
ATOM 628 O O . PHE A 1 78 ? 130.650 120.307 137.234 1.00 47.18 78 PHE A O 1
ATOM 636 N N . ASP A 1 79 ? 132.220 119.151 136.087 1.00 45.33 79 ASP A N 1
ATOM 637 C CA . ASP A 1 79 ? 131.743 119.675 134.805 1.00 45.33 79 ASP A CA 1
ATOM 638 C C . ASP A 1 79 ? 130.356 119.145 134.448 1.00 45.33 79 ASP A C 1
ATOM 639 O O . ASP A 1 79 ? 129.530 119.888 133.878 1.00 45.33 79 ASP A O 1
ATOM 644 N N . LYS A 1 80 ? 130.082 117.887 134.824 1.00 40.36 80 LYS A N 1
ATOM 645 C CA . LYS A 1 80 ? 128.760 117.296 134.634 1.00 40.36 80 LYS A CA 1
ATOM 646 C C . LYS A 1 80 ? 127.689 118.028 135.439 1.00 40.36 80 LYS A C 1
ATOM 647 O O . LYS A 1 80 ? 126.570 118.230 134.955 1.00 40.36 80 LYS A O 1
ATOM 653 N N . LYS A 1 81 ? 128.004 118.421 136.677 1.00 40.33 81 LYS A N 1
ATOM 654 C CA . LYS A 1 81 ? 127.012 119.149 137.469 1.00 40.33 81 LYS A CA 1
ATOM 655 C C . LYS A 1 81 ? 126.853 120.597 136.990 1.00 40.33 81 LYS A C 1
ATOM 656 O O . LYS A 1 81 ? 125.743 121.160 137.039 1.00 40.33 81 LYS A O 1
ATOM 662 N N . LEU A 1 82 ? 127.951 121.207 136.518 1.00 39.22 82 LEU A N 1
ATOM 663 C CA . LEU A 1 82 ? 127.933 122.596 136.053 1.00 39.22 82 LEU A CA 1
ATOM 664 C C . LEU A 1 82 ? 127.064 122.791 134.813 1.00 39.22 82 LEU A C 1
ATOM 665 O O . LEU A 1 82 ? 126.359 123.809 134.700 1.00 39.22 82 LEU A O 1
ATOM 670 N N . ARG A 1 83 ? 127.107 121.838 133.867 1.00 38.32 83 ARG A N 1
ATOM 671 C CA . ARG A 1 83 ? 126.260 121.955 132.675 1.00 38.32 83 ARG A CA 1
ATOM 672 C C . ARG A 1 83 ? 124.766 121.869 133.002 1.00 38.32 83 ARG A C 1
ATOM 673 O O . ARG A 1 83 ? 123.952 122.577 132.390 1.00 38.32 83 ARG A O 1
ATOM 681 N N . LEU A 1 84 ? 124.396 121.052 133.991 1.00 34.97 84 LEU A N 1
ATOM 682 C CA . LEU A 1 84 ? 123.006 120.968 134.430 1.00 34.97 84 LEU A CA 1
ATOM 683 C C . LEU A 1 84 ? 122.555 122.241 135.134 1.00 34.97 84 LEU A C 1
ATOM 684 O O . LEU A 1 84 ? 121.412 122.692 134.931 1.00 34.97 84 LEU A O 1
ATOM 689 N N . LEU A 1 85 ? 123.449 122.824 135.952 1.00 37.36 85 LEU A N 1
ATOM 690 C CA . LEU A 1 85 ? 123.151 124.095 136.615 1.00 37.36 85 LEU A CA 1
ATOM 691 C C . LEU A 1 85 ? 122.940 125.218 135.607 1.00 37.36 85 LEU A C 1
ATOM 692 O O . LEU A 1 85 ? 122.110 126.108 135.827 1.00 37.36 85 LEU A O 1
ATOM 697 N N . ILE A 1 86 ? 123.695 125.211 134.509 1.00 34.00 86 ILE A N 1
ATOM 698 C CA . ILE A 1 86 ? 123.508 126.256 133.507 1.00 34.00 86 ILE A CA 1
ATOM 699 C C . ILE A 1 86 ? 122.214 126.027 132.710 1.00 34.00 86 ILE A C 1
ATOM 700 O O . ILE A 1 86 ? 121.459 126.979 132.449 1.00 34.00 86 ILE A O 1
ATOM 705 N N . PHE A 1 87 ? 121.916 124.761 132.355 1.00 33.63 87 PHE A N 1
ATOM 706 C CA . PHE A 1 87 ? 120.732 124.422 131.548 1.00 33.63 87 PHE A CA 1
ATOM 707 C C . PHE A 1 87 ? 119.411 124.739 132.243 1.00 33.63 87 PHE A C 1
ATOM 708 O O . PHE A 1 87 ? 118.464 125.227 131.585 1.00 33.63 87 PHE A O 1
ATOM 716 N N . ASN A 1 88 ? 119.349 124.484 133.561 1.00 37.11 88 ASN A N 1
ATOM 717 C CA . ASN A 1 88 ? 118.136 124.722 134.343 1.00 37.11 88 ASN A CA 1
ATOM 718 C C . ASN A 1 88 ? 117.742 126.194 134.352 1.00 37.11 88 ASN A C 1
ATOM 719 O O . ASN A 1 88 ? 116.554 126.527 134.413 1.00 37.11 88 ASN A O 1
ATOM 724 N N . GLU A 1 89 ? 118.721 127.088 134.269 1.00 39.18 89 GLU A N 1
ATOM 725 C CA . GLU A 1 89 ? 118.408 128.504 134.250 1.00 39.18 89 GLU A CA 1
ATOM 726 C C . GLU A 1 89 ? 118.253 129.053 132.836 1.00 39.18 89 GLU A C 1
ATOM 727 O O . GLU A 1 89 ? 117.607 130.091 132.656 1.00 39.18 89 GLU A O 1
ATOM 733 N N . ILE A 1 90 ? 118.870 128.410 131.835 1.00 33.33 90 ILE A N 1
ATOM 734 C CA . ILE A 1 90 ? 118.648 128.811 130.441 1.00 33.33 90 ILE A CA 1
ATOM 735 C C . ILE A 1 90 ? 117.201 128.580 130.003 1.00 33.33 90 ILE A C 1
ATOM 736 O O . ILE A 1 90 ? 116.643 129.416 129.267 1.00 33.33 90 ILE A O 1
ATOM 741 N N . GLU A 1 91 ? 116.558 127.498 130.502 1.00 36.02 91 GLU A N 1
ATOM 742 C CA . GLU A 1 91 ? 115.175 127.139 130.119 1.00 36.02 91 GLU A CA 1
ATOM 743 C C . GLU A 1 91 ? 114.139 128.259 130.328 1.00 36.02 91 GLU A C 1
ATOM 744 O O . GLU A 1 91 ? 113.270 128.477 129.465 1.00 36.02 91 GLU A O 1
ATOM 750 N N . LYS A 1 92 ? 114.289 129.038 131.403 1.00 34.26 92 LYS A N 1
ATOM 751 C CA . LYS A 1 92 ? 113.368 130.131 131.715 1.00 34.26 92 LYS A CA 1
ATOM 752 C C . LYS A 1 92 ? 113.455 131.258 130.688 1.00 34.26 92 LYS A C 1
ATOM 753 O O . LYS A 1 92 ? 112.425 131.777 130.231 1.00 34.26 92 LYS A O 1
ATOM 759 N N . ILE A 1 93 ? 114.679 131.618 130.293 1.00 34.22 93 ILE A N 1
ATOM 760 C CA . ILE A 1 93 ? 114.901 132.656 129.289 1.00 34.22 93 ILE A CA 1
ATOM 761 C C . ILE A 1 93 ? 114.424 132.177 127.924 1.00 34.22 93 ILE A C 1
ATOM 762 O O . ILE A 1 93 ? 113.832 132.940 127.145 1.00 34.22 93 ILE A O 1
ATOM 767 N N . GLU A 1 94 ? 114.649 130.890 127.636 1.00 40.02 94 GLU A N 1
ATOM 768 C CA . GLU A 1 94 ? 114.234 130.277 126.379 1.00 40.02 94 GLU A CA 1
ATOM 769 C C . GLU A 1 94 ? 112.715 130.234 126.223 1.00 40.02 94 GLU A C 1
ATOM 770 O O . GLU A 1 94 ? 112.219 130.232 125.091 1.00 40.02 94 GLU A O 1
ATOM 776 N N . VAL A 1 95 ? 111.967 130.218 127.324 1.00 38.26 95 VAL A N 1
ATOM 777 C CA . VAL A 1 95 ? 110.516 130.417 127.241 1.00 38.26 95 VAL A CA 1
ATOM 778 C C . VAL A 1 95 ? 110.152 131.900 127.107 1.00 38.26 95 VAL A C 1
ATOM 779 O O . VAL A 1 95 ? 109.315 132.272 126.263 1.00 38.26 95 VAL A O 1
ATOM 783 N N . ALA A 1 96 ? 110.796 132.741 127.931 1.00 38.60 96 ALA A N 1
ATOM 784 C CA . ALA A 1 96 ? 110.398 134.140 128.087 1.00 38.60 96 ALA A CA 1
ATOM 785 C C . ALA A 1 96 ? 110.606 134.960 126.820 1.00 38.60 96 ALA A C 1
ATOM 786 O O . ALA A 1 96 ? 109.786 135.831 126.506 1.00 38.60 96 ALA A O 1
ATOM 788 N N . VAL A 1 97 ? 111.694 134.699 126.087 1.00 37.33 97 VAL A N 1
ATOM 789 C CA . VAL A 1 97 ? 111.977 135.449 124.863 1.00 37.33 97 VAL A CA 1
ATOM 790 C C . VAL A 1 97 ? 110.949 135.128 123.779 1.00 37.33 97 VAL A C 1
ATOM 791 O O . VAL A 1 97 ? 110.473 136.032 123.072 1.00 37.33 97 VAL A O 1
ATOM 795 N N . ARG A 1 98 ? 110.540 133.852 123.694 1.00 40.07 98 ARG A N 1
ATOM 796 C CA . ARG A 1 98 ? 109.498 133.406 122.765 1.00 40.07 98 ARG A CA 1
ATOM 797 C C . ARG A 1 98 ? 108.167 134.099 123.036 1.00 40.07 98 ARG A C 1
ATOM 798 O O . ARG A 1 98 ? 107.525 134.639 122.113 1.00 40.07 98 ARG A O 1
ATOM 806 N N . SER A 1 99 ? 107.750 134.091 124.310 1.00 42.31 99 SER A N 1
ATOM 807 C CA . SER A 1 99 ? 106.487 134.722 124.690 1.00 42.31 99 SER A CA 1
ATOM 808 C C . SER A 1 99 ? 106.518 136.229 124.477 1.00 42.31 99 SER A C 1
ATOM 809 O O . SER A 1 99 ? 105.522 136.819 124.036 1.00 42.31 99 SER A O 1
ATOM 812 N N . ALA A 1 100 ? 107.653 136.866 124.794 1.00 43.26 100 ALA A N 1
ATOM 813 C CA . ALA A 1 100 ? 107.781 138.310 124.631 1.00 43.26 100 ALA A CA 1
ATOM 814 C C . ALA A 1 100 ? 107.717 138.729 123.165 1.00 43.26 100 ALA A C 1
ATOM 815 O O . ALA A 1 100 ? 107.059 139.728 122.837 1.00 43.26 100 ALA A O 1
ATOM 817 N N . ILE A 1 101 ? 108.353 137.956 122.268 1.00 40.85 101 ILE A N 1
ATOM 818 C CA . ILE A 1 101 ? 108.294 138.248 120.832 1.00 40.85 101 ILE A CA 1
ATOM 819 C C . ILE A 1 101 ? 106.872 138.104 120.294 1.00 40.85 101 ILE A C 1
ATOM 820 O O . ILE A 1 101 ? 106.379 139.003 119.592 1.00 40.85 101 ILE A O 1
ATOM 825 N N . VAL A 1 102 ? 106.169 137.025 120.685 1.00 47.37 102 VAL A N 1
ATOM 826 C CA . VAL A 1 102 ? 104.802 136.782 120.205 1.00 47.37 102 VAL A CA 1
ATOM 827 C C . VAL A 1 102 ? 103.842 137.864 120.706 1.00 47.37 102 VAL A C 1
ATOM 828 O O . VAL A 1 102 ? 103.063 138.437 119.925 1.00 47.37 102 VAL A O 1
ATOM 832 N N . ASN A 1 103 ? 103.934 138.202 122.001 1.00 48.93 103 ASN A N 1
ATOM 833 C CA . ASN A 1 103 ? 103.013 139.161 122.606 1.00 48.93 103 ASN A CA 1
ATOM 834 C C . ASN A 1 103 ? 103.233 140.577 122.089 1.00 48.93 103 ASN A C 1
ATOM 835 O O . ASN A 1 103 ? 102.264 141.281 121.773 1.00 48.93 103 ASN A O 1
ATOM 840 N N . ILE A 1 104 ? 104.494 141.019 121.998 1.00 49.01 104 ILE A N 1
ATOM 841 C CA . ILE A 1 104 ? 104.728 142.392 121.565 1.00 49.01 104 ILE A CA 1
ATOM 842 C C . ILE A 1 104 ? 104.465 142.540 120.062 1.00 49.01 104 ILE A C 1
ATOM 843 O O . ILE A 1 104 ? 103.942 143.578 119.624 1.00 49.01 104 ILE A O 1
ATOM 848 N N . GLY A 1 105 ? 104.736 141.494 119.264 1.00 52.23 105 GLY A N 1
ATOM 849 C CA . GLY A 1 105 ? 104.363 141.526 117.853 1.00 52.23 105 GLY A CA 1
ATOM 850 C C . GLY A 1 105 ? 102.862 141.595 117.622 1.00 52.23 105 GLY A C 1
ATOM 851 O O . GLY A 1 105 ? 102.387 142.366 116.781 1.00 52.23 105 GLY A O 1
ATOM 852 N N . SER A 1 106 ? 102.089 140.812 118.384 1.00 52.62 106 SER A N 1
ATOM 853 C CA . SER A 1 106 ? 100.638 140.856 118.225 1.00 52.62 106 SER A CA 1
ATOM 854 C C . SER A 1 106 ? 100.038 142.144 118.791 1.00 52.62 106 SER A C 1
ATOM 855 O O . SER A 1 106 ? 98.981 142.591 118.329 1.00 52.62 106 SER A O 1
ATOM 858 N N . ASP A 1 107 ? 100.673 142.739 119.808 1.00 56.10 107 ASP A N 1
ATOM 859 C CA . ASP A 1 107 ? 100.202 144.025 120.319 1.00 56.10 107 ASP A CA 1
ATOM 860 C C . ASP A 1 107 ? 100.469 145.158 119.335 1.00 56.10 107 ASP A C 1
ATOM 861 O O . ASP A 1 107 ? 99.552 145.917 118.996 1.00 56.10 107 ASP A O 1
ATOM 866 N N . MET A 1 108 ? 101.696 145.257 118.816 1.00 56.15 108 MET A N 1
ATOM 867 C CA . MET A 1 108 ? 102.073 146.419 118.022 1.00 56.15 108 MET A CA 1
ATOM 868 C C . MET A 1 108 ? 101.752 146.274 116.545 1.00 56.15 108 MET A C 1
ATOM 869 O O . MET A 1 108 ? 101.861 147.250 115.804 1.00 56.15 108 MET A O 1
ATOM 874 N N . ILE A 1 109 ? 101.393 145.078 116.088 1.00 56.19 109 ILE A N 1
ATOM 875 C CA . ILE A 1 109 ? 101.006 144.904 114.696 1.00 56.19 109 ILE A CA 1
ATOM 876 C C . ILE A 1 109 ? 99.489 144.872 114.518 1.00 56.19 109 ILE A C 1
ATOM 877 O O . ILE A 1 109 ? 98.972 145.497 113.580 1.00 56.19 109 ILE A O 1
ATOM 882 N N . GLY A 1 110 ? 98.756 144.284 115.461 1.00 57.55 110 GLY A N 1
ATOM 883 C CA . GLY A 1 110 ? 97.315 144.164 115.328 1.00 57.55 110 GLY A CA 1
ATOM 884 C C . GLY A 1 110 ? 96.851 143.005 114.477 1.00 57.55 110 GLY A C 1
ATOM 885 O O . GLY A 1 110 ? 95.749 143.055 113.923 1.00 57.55 110 GLY A O 1
ATOM 886 N N . SER A 1 111 ? 97.657 141.956 114.370 1.00 57.00 111 SER A N 1
ATOM 887 C CA . SER A 1 111 ? 97.301 140.727 113.679 1.00 57.00 111 SER A CA 1
ATOM 888 C C . SER A 1 111 ? 97.763 139.539 114.509 1.00 57.00 111 SER A C 1
ATOM 889 O O . SER A 1 111 ? 98.802 139.612 115.175 1.00 57.00 111 SER A O 1
ATOM 892 N N . PRO A 1 112 ? 96.998 138.447 114.519 1.00 55.12 112 PRO A N 1
ATOM 893 C CA . PRO A 1 112 ? 97.523 137.203 115.097 1.00 55.12 112 PRO A CA 1
ATOM 894 C C . PRO A 1 112 ? 98.529 136.497 114.201 1.00 55.12 112 PRO A C 1
ATOM 895 O O . PRO A 1 112 ? 99.276 135.644 114.691 1.00 55.12 112 PRO A O 1
ATOM 899 N N . PHE A 1 113 ? 98.596 136.844 112.917 1.00 55.77 113 PHE A N 1
ATOM 900 C CA . PHE A 1 113 ? 99.301 136.054 111.917 1.00 55.77 113 PHE A CA 1
ATOM 901 C C . PHE A 1 113 ? 100.535 136.757 111.368 1.00 55.77 113 PHE A C 1
ATOM 902 O O . PHE A 1 113 ? 100.888 136.543 110.203 1.00 55.77 113 PHE A O 1
ATOM 910 N N . TRP A 1 114 ? 101.181 137.603 112.174 1.00 55.45 114 TRP A N 1
ATOM 911 C CA . TRP A 1 114 ? 102.211 138.508 111.669 1.00 55.45 114 TRP A CA 1
ATOM 912 C C . TRP A 1 114 ? 103.508 137.800 111.286 1.00 55.45 114 TRP A C 1
ATOM 913 O O . TRP A 1 114 ? 104.271 138.325 110.469 1.00 55.45 114 TRP A O 1
ATOM 924 N N . MET A 1 115 ? 103.780 136.618 111.850 1.00 55.69 115 MET A N 1
ATOM 925 C CA . MET A 1 115 ? 105.001 135.885 111.514 1.00 55.69 115 MET A CA 1
ATOM 926 C C . MET A 1 115 ? 105.004 135.288 110.109 1.00 55.69 115 MET A C 1
ATOM 927 O O . MET A 1 115 ? 106.057 134.816 109.667 1.00 55.69 115 MET A O 1
ATOM 932 N N . THR A 1 116 ? 103.877 135.292 109.399 1.00 62.58 116 THR A N 1
ATOM 933 C CA . THR A 1 116 ? 103.759 134.586 108.132 1.00 62.58 116 THR A CA 1
ATOM 934 C C . THR A 1 116 ? 103.947 135.472 106.906 1.00 62.58 116 THR A C 1
ATOM 935 O O . THR A 1 116 ? 104.042 134.941 105.794 1.00 62.58 116 THR A O 1
ATOM 939 N N . ASP A 1 117 ? 104.018 136.791 107.069 1.00 65.59 117 ASP A N 1
ATOM 940 C CA . ASP A 1 117 ? 104.016 137.719 105.942 1.00 65.59 117 ASP A CA 1
ATOM 941 C C . ASP A 1 117 ? 105.397 138.341 105.772 1.00 65.59 117 ASP A C 1
ATOM 942 O O . ASP A 1 117 ? 105.956 138.899 106.724 1.00 65.59 117 ASP A O 1
ATOM 947 N N . GLY A 1 118 ? 105.930 138.257 104.550 1.00 66.14 118 GLY A N 1
ATOM 948 C CA . GLY A 1 118 ? 107.254 138.769 104.233 1.00 66.14 118 GLY A CA 1
ATOM 949 C C . GLY A 1 118 ? 107.392 140.275 104.272 1.00 66.14 118 GLY A C 1
ATOM 950 O O . GLY A 1 118 ? 108.521 140.779 104.328 1.00 66.14 118 GLY A O 1
ATOM 951 N N . SER A 1 119 ? 106.276 141.010 104.217 1.00 63.53 119 SER A N 1
ATOM 952 C CA . SER A 1 119 ? 106.336 142.466 104.237 1.00 63.53 119 SER A CA 1
ATOM 953 C C . SER A 1 119 ? 106.753 143.015 105.595 1.00 63.53 119 SER A C 1
ATOM 954 O O . SER A 1 119 ? 107.219 144.156 105.670 1.00 63.53 119 SER A O 1
ATOM 957 N N . ASN A 1 120 ? 106.613 142.232 106.662 1.00 59.39 120 ASN A N 1
ATOM 958 C CA . ASN A 1 120 ? 107.048 142.693 107.971 1.00 59.39 120 ASN A CA 1
ATOM 959 C C . ASN A 1 120 ? 108.511 142.401 108.270 1.00 59.39 120 ASN A C 1
ATOM 960 O O . ASN A 1 120 ? 108.988 142.785 109.343 1.00 59.39 120 ASN A O 1
ATOM 965 N N . PHE A 1 121 ? 109.236 141.742 107.372 1.00 60.25 121 PHE A N 1
ATOM 966 C CA . PHE A 1 121 ? 110.636 141.422 107.605 1.00 60.25 121 PHE A CA 1
ATOM 967 C C . PHE A 1 121 ? 111.534 142.083 106.562 1.00 60.25 121 PHE A C 1
ATOM 968 O O . PHE A 1 121 ? 111.092 142.402 105.453 1.00 60.25 121 PHE A O 1
ATOM 976 N N . ILE A 1 122 ? 112.794 142.308 106.964 1.00 66.98 122 ILE A N 1
ATOM 977 C CA . ILE A 1 122 ? 113.738 143.133 106.201 1.00 66.98 122 ILE A CA 1
ATOM 978 C C . ILE A 1 122 ? 114.113 142.466 104.884 1.00 66.98 122 ILE A C 1
ATOM 979 O O . ILE A 1 122 ? 113.905 143.026 103.802 1.00 66.98 122 ILE A O 1
ATOM 984 N N . ASP A 1 123 ? 114.687 141.271 104.958 1.00 70.22 123 ASP A N 1
ATOM 985 C CA . ASP A 1 123 ? 115.211 140.611 103.775 1.00 70.22 123 ASP A CA 1
ATOM 986 C C . ASP A 1 123 ? 114.390 139.371 103.469 1.00 70.22 123 ASP A C 1
ATOM 987 O O . ASP A 1 123 ? 114.307 138.469 104.316 1.00 70.22 123 ASP A O 1
ATOM 992 N N . PRO A 1 124 ? 113.743 139.302 102.301 1.00 73.12 124 PRO A N 1
ATOM 993 C CA . PRO A 1 124 ? 113.151 138.032 101.843 1.00 73.12 124 PRO A CA 1
ATOM 994 C C . PRO A 1 124 ? 114.158 136.911 101.625 1.00 73.12 124 PRO A C 1
ATOM 995 O O . PRO A 1 124 ? 113.774 135.735 101.662 1.00 73.12 124 PRO A O 1
ATOM 999 N N . ARG A 1 125 ? 115.433 137.247 101.388 1.00 76.08 125 ARG A N 1
ATOM 1000 C CA . ARG A 1 125 ? 116.499 136.264 101.215 1.00 76.08 125 ARG A CA 1
ATOM 1001 C C . ARG A 1 125 ? 116.751 135.428 102.470 1.00 76.08 125 ARG A C 1
ATOM 1002 O O . ARG A 1 125 ? 117.315 134.334 102.365 1.00 76.08 125 ARG A O 1
ATOM 1010 N N . LYS A 1 126 ? 116.372 135.917 103.651 1.00 70.85 126 LYS A N 1
ATOM 1011 C CA . LYS A 1 126 ? 116.390 135.097 104.855 1.00 70.85 126 LYS A CA 1
ATOM 1012 C C . LYS A 1 126 ? 114.996 134.630 105.266 1.00 70.85 126 LYS A C 1
ATOM 1013 O O . LYS A 1 126 ? 114.868 133.547 105.845 1.00 70.85 126 LYS A O 1
ATOM 1019 N N . PHE A 1 127 ? 113.952 135.410 104.950 1.00 68.34 127 PHE A N 1
ATOM 1020 C CA . PHE A 1 127 ? 112.574 135.035 105.283 1.00 68.34 127 PHE A CA 1
ATOM 1021 C C . PHE A 1 127 ? 112.127 133.787 104.530 1.00 68.34 127 PHE A C 1
ATOM 1022 O O . PHE A 1 127 ? 111.568 132.856 105.122 1.00 68.34 127 PHE A O 1
ATOM 1030 N N . ARG A 1 128 ? 112.342 133.763 103.214 1.00 75.53 128 ARG A N 1
ATOM 1031 C CA . ARG A 1 128 ? 111.994 132.595 102.414 1.00 75.53 128 ARG A CA 1
ATOM 1032 C C . ARG A 1 128 ? 112.910 131.410 102.692 1.00 75.53 128 ARG A C 1
ATOM 1033 O O . ARG A 1 128 ? 112.551 130.275 102.366 1.00 75.53 128 ARG A O 1
ATOM 1041 N N . HIS A 1 129 ? 114.084 131.649 103.278 1.00 75.65 129 HIS A N 1
ATOM 1042 C CA . HIS A 1 129 ? 114.894 130.558 103.805 1.00 75.65 129 HIS A CA 1
ATOM 1043 C C . HIS A 1 129 ? 114.307 129.996 105.098 1.00 75.65 129 HIS A C 1
ATOM 1044 O O . HIS A 1 129 ? 114.303 128.778 105.300 1.00 75.65 129 HIS A O 1
ATOM 1051 N N . THR A 1 130 ? 113.830 130.869 105.992 1.00 72.53 130 THR A N 1
ATOM 1052 C CA . THR A 1 130 ? 113.276 130.434 107.276 1.00 72.53 130 THR A CA 1
ATOM 1053 C C . THR A 1 130 ? 111.934 129.721 107.092 1.00 72.53 130 THR A C 1
ATOM 1054 O O . THR A 1 130 ? 111.595 128.802 107.860 1.00 72.53 130 THR A O 1
ATOM 1058 N N . MET A 1 131 ? 111.185 130.102 106.046 1.00 70.24 131 MET A N 1
ATOM 1059 C CA . MET A 1 131 ? 109.932 129.424 105.704 1.00 70.24 131 MET A CA 1
ATOM 1060 C C . MET A 1 131 ? 110.136 127.958 105.329 1.00 70.24 131 MET A C 1
ATOM 1061 O O . MET A 1 131 ? 109.221 127.147 105.514 1.00 70.24 131 MET A O 1
ATOM 1066 N N . ASP A 1 132 ? 111.326 127.599 104.826 1.00 75.38 132 ASP A N 1
ATOM 1067 C CA . ASP A 1 132 ? 111.673 126.190 104.637 1.00 75.38 132 ASP A CA 1
ATOM 1068 C C . ASP A 1 132 ? 111.726 125.432 105.959 1.00 75.38 132 ASP A C 1
ATOM 1069 O O . ASP A 1 132 ? 111.233 124.302 106.037 1.00 75.38 132 ASP A O 1
ATOM 1074 N N . LEU A 1 133 ? 112.277 126.046 107.010 1.00 70.71 133 LEU A N 1
ATOM 1075 C CA . LEU A 1 133 ? 112.334 125.386 108.314 1.00 70.71 133 LEU A CA 1
ATOM 1076 C C . LEU A 1 133 ? 110.955 125.305 108.961 1.00 70.71 133 LEU A C 1
ATOM 1077 O O . LEU A 1 133 ? 110.638 124.309 109.629 1.00 70.71 133 LEU A O 1
ATOM 1082 N N . ILE A 1 134 ? 110.127 126.340 108.767 1.00 71.05 134 ILE A N 1
ATOM 1083 C CA . ILE A 1 134 ? 108.755 126.320 109.284 1.00 71.05 134 ILE A CA 1
ATOM 1084 C C . ILE A 1 134 ? 107.932 125.229 108.597 1.00 71.05 134 ILE A C 1
ATOM 1085 O O . ILE A 1 134 ? 107.201 124.471 109.252 1.00 71.05 134 ILE A O 1
ATOM 1090 N N . ASP A 1 135 ? 108.057 125.121 107.267 1.00 74.99 135 ASP A N 1
ATOM 1091 C CA . ASP A 1 135 ? 107.364 124.068 106.526 1.00 74.99 135 ASP A CA 1
ATOM 1092 C C . ASP A 1 135 ? 107.922 122.685 106.844 1.00 74.99 135 ASP A C 1
ATOM 1093 O O . ASP A 1 135 ? 107.190 121.691 106.798 1.00 74.99 135 ASP A O 1
ATOM 1098 N N . ALA A 1 136 ? 109.218 122.599 107.156 1.00 73.19 136 ALA A N 1
ATOM 1099 C CA . ALA A 1 136 ? 109.810 121.314 107.507 1.00 73.19 136 ALA A CA 1
ATOM 1100 C C . ALA A 1 136 ? 109.386 120.858 108.894 1.00 73.19 136 ALA A C 1
ATOM 1101 O O . ALA A 1 136 ? 109.333 119.651 109.154 1.00 73.19 136 ALA A O 1
ATOM 1103 N N . GLU A 1 137 ? 109.095 121.794 109.801 1.00 72.86 137 GLU A N 1
ATOM 1104 C CA . GLU A 1 137 ? 108.556 121.377 111.091 1.00 72.86 137 GLU A CA 1
ATOM 1105 C C . GLU A 1 137 ? 107.070 121.054 111.006 1.00 72.86 137 GLU A C 1
ATOM 1106 O O . GLU A 1 137 ? 106.611 120.083 111.613 1.00 72.86 137 GLU A O 1
ATOM 1112 N N . LEU A 1 138 ? 106.293 121.857 110.272 1.00 72.12 138 LEU A N 1
ATOM 1113 C CA . LEU A 1 138 ? 104.873 121.537 110.137 1.00 72.12 138 LEU A CA 1
ATOM 1114 C C . LEU A 1 138 ? 104.616 120.375 109.186 1.00 72.12 138 LEU A C 1
ATOM 1115 O O . LEU A 1 138 ? 103.519 119.806 109.212 1.00 72.12 138 LEU A O 1
ATOM 1120 N N . GLY A 1 139 ? 105.590 120.007 108.350 1.00 76.23 139 GLY A N 1
ATOM 1121 C CA . GLY A 1 139 ? 105.439 118.821 107.528 1.00 76.23 139 GLY A CA 1
ATOM 1122 C C . GLY A 1 139 ? 105.624 117.516 108.272 1.00 76.23 139 GLY A C 1
ATOM 1123 O O . GLY A 1 139 ? 105.258 116.460 107.747 1.00 76.23 139 GLY A O 1
ATOM 1124 N N . ARG A 1 140 ? 106.182 117.565 109.482 1.00 73.75 140 ARG A N 1
ATOM 1125 C CA . ARG A 1 140 ? 106.448 116.382 110.288 1.00 73.75 140 ARG A CA 1
ATOM 1126 C C . ARG A 1 140 ? 105.731 116.361 111.629 1.00 73.75 140 ARG A C 1
ATOM 1127 O O . ARG A 1 140 ? 105.645 115.291 112.236 1.00 73.75 140 ARG A O 1
ATOM 1135 N N . SER A 1 141 ? 105.245 117.502 112.118 1.00 76.09 141 SER A N 1
ATOM 1136 C CA . SER A 1 141 ? 104.627 117.557 113.436 1.00 76.09 141 SER A CA 1
ATOM 1137 C C . SER A 1 141 ? 103.269 116.863 113.435 1.00 76.09 141 SER A C 1
ATOM 1138 O O . SER A 1 141 ? 102.476 116.999 112.500 1.00 76.09 141 SER A O 1
ATOM 1141 N N . ARG A 1 142 ? 103.013 116.098 114.506 1.00 69.20 142 ARG A N 1
ATOM 1142 C CA . ARG A 1 142 ? 101.746 115.396 114.682 1.00 69.20 142 ARG A CA 1
ATOM 1143 C C . ARG A 1 142 ? 101.165 115.629 116.070 1.00 69.20 142 ARG A C 1
ATOM 1144 O O . ARG A 1 142 ? 100.376 114.796 116.540 1.00 69.20 142 ARG A O 1
ATOM 1152 N N . GLU A 1 143 ? 101.544 116.720 116.738 1.00 71.93 143 GLU A N 1
ATOM 1153 C CA . GLU A 1 143 ? 101.160 117.006 118.115 1.00 71.93 143 GLU A CA 1
ATOM 1154 C C . GLU A 1 143 ? 99.663 117.274 118.282 1.00 71.93 143 GLU A C 1
ATOM 1155 O O . GLU A 1 143 ? 98.879 117.280 117.327 1.00 71.93 143 GLU A O 1
ATOM 1161 N N . ASP A 1 144 ? 99.298 117.479 119.555 1.00 68.98 144 ASP A N 1
ATOM 1162 C CA . ASP A 1 144 ? 97.916 117.482 120.029 1.00 68.98 144 ASP A CA 1
ATOM 1163 C C . ASP A 1 144 ? 97.072 118.583 119.398 1.00 68.98 144 ASP A C 1
ATOM 1164 O O . ASP A 1 144 ? 95.887 118.383 119.111 1.00 68.98 144 ASP A O 1
ATOM 1169 N N . PHE A 1 145 ? 97.662 119.758 119.197 1.00 69.54 145 PHE A N 1
ATOM 1170 C CA . PHE A 1 145 ? 96.924 120.940 118.779 1.00 69.54 145 PHE A CA 1
ATOM 1171 C C . PHE A 1 145 ? 97.141 121.333 117.323 1.00 69.54 145 PHE A C 1
ATOM 1172 O O . PHE A 1 145 ? 96.330 122.094 116.783 1.00 69.54 145 PHE A O 1
ATOM 1180 N N . ILE A 1 146 ? 98.220 120.856 116.693 1.00 71.36 146 ILE A N 1
ATOM 1181 C CA . ILE A 1 146 ? 98.548 121.260 115.324 1.00 71.36 146 ILE A CA 1
ATOM 1182 C C . ILE A 1 146 ? 97.546 120.675 114.330 1.00 71.36 146 ILE A C 1
ATOM 1183 O O . ILE A 1 146 ? 96.980 121.392 113.485 1.00 71.36 146 ILE A O 1
ATOM 1188 N N . VAL A 1 147 ? 97.295 119.367 114.436 1.00 75.37 147 VAL A N 1
ATOM 1189 C CA . VAL A 1 147 ? 96.490 118.669 113.440 1.00 75.37 147 VAL A CA 1
ATOM 1190 C C . VAL A 1 147 ? 95.010 119.019 113.576 1.00 75.37 147 VAL A C 1
ATOM 1191 O O . VAL A 1 147 ? 94.303 119.104 112.570 1.00 75.37 147 VAL A O 1
ATOM 1195 N N . HIS A 1 148 ? 94.527 119.258 114.802 1.00 75.14 148 HIS A N 1
ATOM 1196 C CA . HIS A 1 148 ? 93.149 119.703 114.993 1.00 75.14 148 HIS A CA 1
ATOM 1197 C C . HIS A 1 148 ? 92.937 121.113 114.458 1.00 75.14 148 HIS A C 1
ATOM 1198 O O . HIS A 1 148 ? 91.846 121.429 113.962 1.00 75.14 148 HIS A O 1
ATOM 1205 N N . PHE A 1 149 ? 93.974 121.954 114.526 1.00 68.36 149 PHE A N 1
ATOM 1206 C CA . PHE A 1 149 ? 93.913 123.285 113.932 1.00 68.36 149 PHE A CA 1
ATOM 1207 C C . PHE A 1 149 ? 93.815 123.189 112.414 1.00 68.36 149 PHE A C 1
ATOM 1208 O O . PHE A 1 149 ? 92.976 123.855 111.796 1.00 68.36 149 PHE A O 1
ATOM 1216 N N . LYS A 1 150 ? 94.683 122.387 111.787 1.00 75.44 150 LYS A N 1
ATOM 1217 C CA . LYS A 1 150 ? 94.635 122.361 110.327 1.00 75.44 150 LYS A CA 1
ATOM 1218 C C . LYS A 1 150 ? 93.468 121.533 109.785 1.00 75.44 150 LYS A C 1
ATOM 1219 O O . LYS A 1 150 ? 93.108 121.699 108.615 1.00 75.44 150 LYS A O 1
ATOM 1225 N N . GLN A 1 151 ? 92.863 120.656 110.594 1.00 78.82 151 GLN A N 1
ATOM 1226 C CA . GLN A 1 151 ? 91.547 120.129 110.238 1.00 78.82 151 GLN A CA 1
ATOM 1227 C C . GLN A 1 151 ? 90.487 121.220 110.309 1.00 78.82 151 GLN A C 1
ATOM 1228 O O . GLN A 1 151 ? 89.638 121.337 109.419 1.00 78.82 151 GLN A O 1
ATOM 1234 N N . THR A 1 152 ? 90.525 122.035 111.366 1.00 75.63 152 THR A N 1
ATOM 1235 C CA . THR A 1 152 ? 89.426 122.963 111.610 1.00 75.63 152 THR A CA 1
ATOM 1236 C C . THR A 1 152 ? 89.496 124.211 110.730 1.00 75.63 152 THR A C 1
ATOM 1237 O O . THR A 1 152 ? 88.490 124.592 110.119 1.00 75.63 152 THR A O 1
ATOM 1241 N N . TYR A 1 153 ? 90.661 124.853 110.630 1.00 70.96 153 TYR A N 1
ATOM 1242 C CA . TYR A 1 153 ? 90.737 126.237 110.178 1.00 70.96 153 TYR A CA 1
ATOM 1243 C C . TYR A 1 153 ? 91.417 126.387 108.822 1.00 70.96 153 TYR A C 1
ATOM 1244 O O . TYR A 1 153 ? 92.173 125.519 108.377 1.00 70.96 153 TYR A O 1
ATOM 1253 N N . SER A 1 154 ? 91.116 127.516 108.170 1.00 73.54 154 SER A N 1
ATOM 1254 C CA . SER A 1 154 ? 91.435 127.702 106.756 1.00 73.54 154 SER A CA 1
ATOM 1255 C C . SER A 1 154 ? 92.873 128.156 106.537 1.00 73.54 154 SER A C 1
ATOM 1256 O O . SER A 1 154 ? 93.552 127.658 105.631 1.00 73.54 154 SER A O 1
ATOM 1259 N N . ASP A 1 155 ? 93.345 129.108 107.343 1.00 71.04 155 ASP A N 1
ATOM 1260 C CA . ASP A 1 155 ? 94.525 129.902 107.019 1.00 71.04 155 ASP A CA 1
ATOM 1261 C C . ASP A 1 155 ? 95.810 129.087 107.135 1.00 71.04 155 ASP A C 1
ATOM 1262 O O . ASP A 1 155 ? 95.861 128.075 107.838 1.00 71.04 155 ASP A O 1
ATOM 1267 N N . ALA A 1 156 ? 96.840 129.546 106.406 1.00 67.39 156 ALA A N 1
ATOM 1268 C CA . ALA A 1 156 ? 97.966 128.698 106.003 1.00 67.39 156 ALA A CA 1
ATOM 1269 C C . ALA A 1 156 ? 98.818 128.240 107.183 1.00 67.39 156 ALA A C 1
ATOM 1270 O O . ALA A 1 156 ? 99.184 127.062 107.268 1.00 67.39 156 ALA A O 1
ATOM 1272 N N . TYR A 1 157 ? 99.124 129.141 108.110 1.00 63.16 157 TYR A N 1
ATOM 1273 C CA . TYR A 1 157 ? 99.925 128.806 109.277 1.00 63.16 157 TYR A CA 1
ATOM 1274 C C . TYR A 1 157 ? 99.202 129.268 110.533 1.00 63.16 157 TYR A C 1
ATOM 1275 O O . TYR A 1 157 ? 98.390 130.199 110.470 1.00 63.16 157 TYR A O 1
ATOM 1284 N N . PRO A 1 158 ? 99.426 128.595 111.666 1.00 56.70 158 PRO A N 1
ATOM 1285 C CA . PRO A 1 158 ? 98.745 128.985 112.900 1.00 56.70 158 PRO A CA 1
ATOM 1286 C C . PRO A 1 158 ? 99.220 130.337 113.395 1.00 56.70 158 PRO A C 1
ATOM 1287 O O . PRO A 1 158 ? 100.325 130.793 113.045 1.00 56.70 158 PRO A O 1
ATOM 1291 N N . PRO A 1 159 ? 98.392 131.042 114.187 1.00 54.06 159 PRO A N 1
ATOM 1292 C CA . PRO A 1 159 ? 98.837 132.309 114.775 1.00 54.06 159 PRO A CA 1
ATOM 1293 C C . PRO A 1 159 ? 99.943 132.104 115.796 1.00 54.06 159 PRO A C 1
ATOM 1294 O O . PRO A 1 159 ? 100.137 130.997 116.301 1.00 54.06 159 PRO A O 1
ATOM 1298 N N . ALA A 1 160 ? 100.652 133.207 116.090 1.00 51.22 160 ALA A N 1
ATOM 1299 C CA . ALA A 1 160 ? 102.035 133.171 116.579 1.00 51.22 160 ALA A CA 1
ATOM 1300 C C . ALA A 1 160 ? 102.184 132.465 117.925 1.00 51.22 160 ALA A C 1
ATOM 1301 O O . ALA A 1 160 ? 103.204 131.810 118.173 1.00 51.22 160 ALA A O 1
ATOM 1303 N N . TRP A 1 161 ? 101.173 132.560 118.793 1.00 51.52 161 TRP A N 1
ATOM 1304 C CA . TRP A 1 161 ? 101.221 131.862 120.074 1.00 51.52 161 TRP A CA 1
ATOM 1305 C C . TRP A 1 161 ? 101.093 130.348 119.931 1.00 51.52 161 TRP A C 1
ATOM 1306 O O . TRP A 1 161 ? 101.521 129.617 120.829 1.00 51.52 161 TRP A O 1
ATOM 1317 N N . ILE A 1 162 ? 100.503 129.861 118.840 1.00 50.15 162 ILE A N 1
ATOM 1318 C CA . ILE A 1 162 ? 100.519 128.428 118.569 1.00 50.15 162 ILE A CA 1
ATOM 1319 C C . ILE A 1 162 ? 101.872 128.024 118.001 1.00 50.15 162 ILE A C 1
ATOM 1320 O O . ILE A 1 162 ? 102.491 127.050 118.445 1.00 50.15 162 ILE A O 1
ATOM 1325 N N . LEU A 1 163 ? 102.347 128.798 117.019 1.00 47.91 163 LEU A N 1
ATOM 1326 C CA . LEU A 1 163 ? 103.492 128.414 116.199 1.00 47.91 163 LEU A CA 1
ATOM 1327 C C . LEU A 1 163 ? 104.804 128.510 116.971 1.00 47.91 163 LEU A C 1
ATOM 1328 O O . LEU A 1 163 ? 105.763 127.789 116.671 1.00 47.91 163 LEU A O 1
ATOM 1333 N N . ALA A 1 164 ? 104.869 129.392 117.972 1.00 47.05 164 ALA A N 1
ATOM 1334 C CA . ALA A 1 164 ? 106.077 129.533 118.781 1.00 47.05 164 ALA A CA 1
ATOM 1335 C C . ALA A 1 164 ? 106.351 128.338 119.688 1.00 47.05 164 ALA A C 1
ATOM 1336 O O . ALA A 1 164 ? 107.461 128.237 120.217 1.00 47.05 164 ALA A O 1
ATOM 1338 N N . GLU A 1 165 ? 105.383 127.442 119.890 1.00 47.41 165 GLU A N 1
ATOM 1339 C CA . GLU A 1 165 ? 105.611 126.264 120.714 1.00 47.41 165 GLU A CA 1
ATOM 1340 C C . GLU A 1 165 ? 106.441 125.199 120.014 1.00 47.41 165 GLU A C 1
ATOM 1341 O O . GLU A 1 165 ? 107.112 124.414 120.690 1.00 47.41 165 GLU A O 1
ATOM 1347 N N . VAL A 1 166 ? 106.423 125.162 118.683 1.00 45.83 166 VAL A N 1
ATOM 1348 C CA . VAL A 1 166 ? 106.988 124.042 117.938 1.00 45.83 166 VAL A CA 1
ATOM 1349 C C . VAL A 1 166 ? 108.248 124.461 117.189 1.00 45.83 166 VAL A C 1
ATOM 1350 O O . VAL A 1 166 ? 108.853 123.655 116.474 1.00 45.83 166 VAL A O 1
ATOM 1354 N N . LEU A 1 167 ? 108.702 125.689 117.411 1.00 41.15 167 LEU A N 1
ATOM 1355 C CA . LEU A 1 167 ? 109.913 126.109 116.725 1.00 41.15 167 LEU A CA 1
ATOM 1356 C C . LEU A 1 167 ? 111.123 126.064 117.652 1.00 41.15 167 LEU A C 1
ATOM 1357 O O . LEU A 1 167 ? 111.001 126.356 118.848 1.00 41.15 167 LEU A O 1
ATOM 1362 N N . PRO A 1 168 ? 112.285 125.658 117.130 1.00 42.46 168 PRO A N 1
ATOM 1363 C CA . PRO A 1 168 ? 113.532 125.749 117.900 1.00 42.46 168 PRO A CA 1
ATOM 1364 C C . PRO A 1 168 ? 113.937 127.184 118.205 1.00 42.46 168 PRO A C 1
ATOM 1365 O O . PRO A 1 168 ? 113.494 128.131 117.555 1.00 42.46 168 PRO A O 1
ATOM 1369 N N . PHE A 1 169 ? 114.786 127.327 119.227 1.00 38.91 169 PHE A N 1
ATOM 1370 C CA . PHE A 1 169 ? 115.197 128.646 119.698 1.00 38.91 169 PHE A CA 1
ATOM 1371 C C . PHE A 1 169 ? 116.108 129.356 118.703 1.00 38.91 169 PHE A C 1
ATOM 1372 O O . PHE A 1 169 ? 116.055 130.587 118.581 1.00 38.91 169 PHE A O 1
ATOM 1380 N N . GLY A 1 170 ? 116.930 128.603 117.970 1.00 45.10 170 GLY A N 1
ATOM 1381 C CA . GLY A 1 170 ? 117.735 129.178 116.906 1.00 45.10 170 GLY A CA 1
ATOM 1382 C C . GLY A 1 170 ? 116.927 129.689 115.730 1.00 45.10 170 GLY A C 1
ATOM 1383 O O . GLY A 1 170 ? 117.420 130.527 114.970 1.00 45.10 170 GLY A O 1
ATOM 1384 N N . VAL A 1 171 ? 115.704 129.187 115.552 1.00 42.75 171 VAL A N 1
ATOM 1385 C CA . VAL A 1 171 ? 114.778 129.752 114.576 1.00 42.75 171 VAL A CA 1
ATOM 1386 C C . VAL A 1 171 ? 114.206 131.068 115.085 1.00 42.75 171 VAL A C 1
ATOM 1387 O O . VAL A 1 171 ? 114.091 132.040 114.330 1.00 42.75 171 VAL A O 1
ATOM 1391 N N . ILE A 1 172 ? 113.832 131.098 116.371 1.00 41.15 172 ILE A N 1
ATOM 1392 C CA . ILE A 1 172 ? 113.171 132.257 116.978 1.00 41.15 172 ILE A CA 1
ATOM 1393 C C . ILE A 1 172 ? 114.109 133.461 117.022 1.00 41.15 172 ILE A C 1
ATOM 1394 O O . ILE A 1 172 ? 113.734 134.583 116.645 1.00 41.15 172 ILE A O 1
ATOM 1399 N N . THR A 1 173 ? 115.360 133.240 117.437 1.00 42.86 173 THR A N 1
ATOM 1400 C CA . THR A 1 173 ? 116.310 134.349 117.465 1.00 42.86 173 THR A CA 1
ATOM 1401 C C . THR A 1 173 ? 116.785 134.766 116.080 1.00 42.86 173 THR A C 1
ATOM 1402 O O . THR A 1 173 ? 117.374 135.843 115.948 1.00 42.86 173 THR A O 1
ATOM 1406 N N . ASN A 1 174 ? 116.551 133.953 115.054 1.00 46.96 174 ASN A N 1
ATOM 1407 C CA . ASN A 1 174 ? 116.785 134.367 113.679 1.00 46.96 174 ASN A CA 1
ATOM 1408 C C . ASN A 1 174 ? 115.591 135.102 113.083 1.00 46.96 174 ASN A C 1
ATOM 1409 O O . ASN A 1 174 ? 115.771 135.917 112.172 1.00 46.96 174 ASN A O 1
ATOM 1414 N N . ILE A 1 175 ? 114.381 134.813 113.568 1.00 45.80 175 ILE A N 1
ATOM 1415 C CA . ILE A 1 175 ? 113.209 135.617 113.226 1.00 45.80 175 ILE A CA 1
ATOM 1416 C C . ILE A 1 175 ? 113.322 137.013 113.836 1.00 45.80 175 ILE A C 1
ATOM 1417 O O . ILE A 1 175 ? 112.965 138.008 113.189 1.00 45.80 175 ILE A O 1
ATOM 1422 N N . PHE A 1 176 ? 113.850 137.104 115.072 1.00 46.20 176 PHE A N 1
ATOM 1423 C CA . PHE A 1 176 ? 113.925 138.385 115.791 1.00 46.20 176 PHE A CA 1
ATOM 1424 C C . PHE A 1 176 ? 114.804 139.416 115.089 1.00 46.20 176 PHE A C 1
ATOM 1425 O O . PHE A 1 176 ? 114.473 140.608 115.069 1.00 46.20 176 PHE A O 1
ATOM 1433 N N . SER A 1 177 ? 115.940 138.986 114.534 1.00 53.61 177 SER A N 1
ATOM 1434 C CA . SER A 1 177 ? 116.872 139.929 113.918 1.00 53.61 177 SER A CA 1
ATOM 1435 C C . SER A 1 177 ? 116.330 140.524 112.621 1.00 53.61 177 SER A C 1
ATOM 1436 O O . SER A 1 177 ? 116.806 141.574 112.178 1.00 53.61 177 SER A O 1
ATOM 1439 N N . ASN A 1 178 ? 115.333 139.884 112.012 1.00 58.30 178 ASN A N 1
ATOM 1440 C CA . ASN A 1 178 ? 114.817 140.297 110.715 1.00 58.30 178 ASN A CA 1
ATOM 1441 C C . ASN A 1 178 ? 113.624 141.249 110.794 1.00 58.30 178 ASN A C 1
ATOM 1442 O O . ASN A 1 178 ? 113.132 141.658 109.742 1.00 58.30 178 ASN A O 1
ATOM 1447 N N . ILE A 1 179 ? 113.149 141.603 111.994 1.00 53.95 179 ILE A N 1
ATOM 1448 C CA . ILE A 1 179 ? 111.930 142.408 112.147 1.00 53.95 179 ILE A CA 1
ATOM 1449 C C . ILE A 1 179 ? 112.185 143.839 111.684 1.00 53.95 179 ILE A C 1
ATOM 1450 O O . ILE A 1 179 ? 113.112 144.503 112.160 1.00 53.95 179 ILE A O 1
ATOM 1455 N N . LYS A 1 180 ? 111.353 144.321 110.753 1.00 55.62 180 LYS A N 1
ATOM 1456 C CA . LYS A 1 180 ? 111.686 145.526 109.995 1.00 55.62 180 LYS A CA 1
ATOM 1457 C C . LYS A 1 180 ? 111.474 146.796 110.809 1.00 55.62 180 LYS A C 1
ATOM 1458 O O . LYS A 1 180 ? 112.388 147.620 110.938 1.00 55.62 180 LYS A O 1
ATOM 1464 N N . THR A 1 181 ? 110.266 146.985 111.340 1.00 57.71 181 THR A N 1
ATOM 1465 C CA . THR A 1 181 ? 109.921 148.197 112.075 1.00 57.71 181 THR A CA 1
ATOM 1466 C C . THR A 1 181 ? 110.660 148.260 113.405 1.00 57.71 181 THR A C 1
ATOM 1467 O O . THR A 1 181 ? 110.380 147.475 114.316 1.00 57.71 181 THR A O 1
ATOM 1471 N N . ALA A 1 182 ? 111.617 149.191 113.501 1.00 57.95 182 ALA A N 1
ATOM 1472 C CA . ALA A 1 182 ? 112.586 149.202 114.594 1.00 57.95 182 ALA A CA 1
ATOM 1473 C C . ALA A 1 182 ? 111.967 149.564 115.938 1.00 57.95 182 ALA A C 1
ATOM 1474 O O . ALA A 1 182 ? 112.575 149.302 116.981 1.00 57.95 182 ALA A O 1
ATOM 1476 N N . ARG A 1 183 ? 110.796 150.210 115.930 1.00 57.92 183 ARG A N 1
ATOM 1477 C CA . ARG A 1 183 ? 110.059 150.483 117.160 1.00 57.92 183 ARG A CA 1
ATOM 1478 C C . ARG A 1 183 ? 109.645 149.201 117.877 1.00 57.92 183 ARG A C 1
ATOM 1479 O O . ARG A 1 183 ? 109.667 149.145 119.115 1.00 57.92 183 ARG A O 1
ATOM 1487 N N . ILE A 1 184 ? 109.311 148.155 117.111 1.00 51.91 184 ILE A N 1
ATOM 1488 C CA . ILE A 1 184 ? 108.960 146.855 117.677 1.00 51.91 184 ILE A CA 1
ATOM 1489 C C . ILE A 1 184 ? 110.173 146.219 118.349 1.00 51.91 184 ILE A C 1
ATOM 1490 O O . ILE A 1 184 ? 110.078 145.682 119.465 1.00 51.91 184 ILE A O 1
ATOM 1495 N N . LYS A 1 185 ? 111.330 146.283 117.676 1.00 49.97 185 LYS A N 1
ATOM 1496 C CA . LYS A 1 185 ? 112.577 145.756 118.228 1.00 49.97 185 LYS A CA 1
ATOM 1497 C C . LYS A 1 185 ? 113.005 146.517 119.478 1.00 49.97 185 LYS A C 1
ATOM 1498 O O . LYS A 1 185 ? 113.492 145.913 120.444 1.00 49.97 185 LYS A O 1
ATOM 1504 N N . LYS A 1 186 ? 112.832 147.847 119.470 1.00 54.34 186 LYS A N 1
ATOM 1505 C CA . LYS A 1 186 ? 113.084 148.652 120.665 1.00 54.34 186 LYS A CA 1
ATOM 1506 C C . LYS A 1 186 ? 112.160 148.275 121.814 1.00 54.34 186 LYS A C 1
ATOM 1507 O O . LYS A 1 186 ? 112.592 148.256 122.967 1.00 54.34 186 LYS A O 1
ATOM 1513 N N . SER A 1 187 ? 110.885 147.979 121.524 1.00 48.78 187 SER A N 1
ATOM 1514 C CA . SER A 1 187 ? 109.959 147.584 122.589 1.00 48.78 187 SER A CA 1
ATOM 1515 C C . SER A 1 187 ? 110.318 146.225 123.190 1.00 48.78 187 SER A C 1
ATOM 1516 O O . SER A 1 187 ? 110.273 146.052 124.420 1.00 48.78 187 SER A O 1
ATOM 1519 N N . ILE A 1 188 ? 110.696 145.261 122.339 1.00 42.79 188 ILE A N 1
ATOM 1520 C CA . ILE A 1 188 ? 111.065 143.926 122.820 1.00 42.79 188 ILE A CA 1
ATOM 1521 C C . ILE A 1 188 ? 112.367 143.985 123.618 1.00 42.79 188 ILE A C 1
ATOM 1522 O O . ILE A 1 188 ? 112.491 143.356 124.677 1.00 42.79 188 ILE A O 1
ATOM 1527 N N . ALA A 1 189 ? 113.345 144.762 123.137 1.00 42.82 189 ALA A N 1
ATOM 1528 C CA . ALA A 1 189 ? 114.589 144.940 123.884 1.00 42.82 189 ALA A CA 1
ATOM 1529 C C . ALA A 1 189 ? 114.369 145.740 125.163 1.00 42.82 189 ALA A C 1
ATOM 1530 O O . ALA A 1 189 ? 115.051 145.513 126.169 1.00 42.82 189 ALA A O 1
ATOM 1532 N N . ARG A 1 190 ? 113.421 146.681 125.138 1.00 45.45 190 ARG A N 1
ATOM 1533 C CA . ARG A 1 190 ? 113.147 147.532 126.287 1.00 45.45 190 ARG A CA 1
ATOM 1534 C C . ARG A 1 190 ? 112.474 146.755 127.408 1.00 45.45 190 ARG A C 1
ATOM 1535 O O . ARG A 1 190 ? 112.650 147.096 128.585 1.00 45.45 190 ARG A O 1
ATOM 1543 N N . LYS A 1 191 ? 111.696 145.719 127.065 1.00 40.97 191 LYS A N 1
ATOM 1544 C CA . LYS A 1 191 ? 111.139 144.834 128.091 1.00 40.97 191 LYS A CA 1
ATOM 1545 C C . LYS A 1 191 ? 112.237 144.103 128.862 1.00 40.97 191 LYS A C 1
ATOM 1546 O O . LYS A 1 191 ? 112.165 143.979 130.090 1.00 40.97 191 LYS A O 1
ATOM 1552 N N . PHE A 1 192 ? 113.287 143.659 128.173 1.00 38.38 192 PHE A N 1
ATOM 1553 C CA . PHE A 1 192 ? 114.434 143.047 128.833 1.00 38.38 192 PHE A CA 1
ATOM 1554 C C . PHE A 1 192 ? 115.534 144.044 129.187 1.00 38.38 192 PHE A C 1
ATOM 1555 O O . PHE A 1 192 ? 116.686 143.631 129.360 1.00 38.38 192 PHE A O 1
ATOM 1563 N N . GLY A 1 193 ? 115.204 145.332 129.286 1.00 42.90 193 GLY A N 1
ATOM 1564 C CA . GLY A 1 193 ? 116.060 146.331 129.915 1.00 42.90 193 GLY A CA 1
ATOM 1565 C C . GLY A 1 193 ? 117.370 146.625 129.221 1.00 42.90 193 GLY A C 1
ATOM 1566 O O . GLY A 1 193 ? 118.356 146.949 129.890 1.00 42.90 193 GLY A O 1
ATOM 1567 N N . LEU A 1 194 ? 117.412 146.524 127.896 1.00 42.64 194 LEU A N 1
ATOM 1568 C CA . LEU A 1 194 ? 118.630 146.780 127.143 1.00 42.64 194 LEU A CA 1
ATOM 1569 C C . LEU A 1 194 ? 118.281 147.496 125.851 1.00 42.64 194 LEU A C 1
ATOM 1570 O O . LEU A 1 194 ? 117.119 147.568 125.449 1.00 42.64 194 LEU A O 1
ATOM 1575 N N . GLN A 1 195 ? 119.310 148.038 125.209 1.00 47.11 195 GLN A N 1
ATOM 1576 C CA . GLN A 1 195 ? 119.160 148.487 123.838 1.00 47.11 195 GLN A CA 1
ATOM 1577 C C . GLN A 1 195 ? 119.282 147.289 122.893 1.00 47.11 195 GLN A C 1
ATOM 1578 O O . GLN A 1 195 ? 119.526 146.157 123.317 1.00 47.11 195 GLN A O 1
ATOM 1584 N N . VAL A 1 196 ? 119.093 147.554 121.596 1.00 44.30 196 VAL A N 1
ATOM 1585 C CA . VAL A 1 196 ? 118.801 146.496 120.624 1.00 44.30 196 VAL A CA 1
ATOM 1586 C C . VAL A 1 196 ? 120.020 145.616 120.343 1.00 44.30 196 VAL A C 1
ATOM 1587 O O . VAL A 1 196 ? 119.937 144.379 120.403 1.00 44.30 196 VAL A O 1
ATOM 1591 N N . ALA A 1 197 ? 121.158 146.234 120.018 1.00 43.39 197 ALA A N 1
ATOM 1592 C CA . ALA A 1 197 ? 122.353 145.475 119.639 1.00 43.39 197 ALA A CA 1
ATOM 1593 C C . ALA A 1 197 ? 122.969 144.620 120.757 1.00 43.39 197 ALA A C 1
ATOM 1594 O O . ALA A 1 197 ? 123.335 143.463 120.464 1.00 43.39 197 ALA A O 1
ATOM 1596 N N . PRO A 1 198 ? 123.135 145.081 122.020 1.00 42.01 198 PRO A N 1
ATOM 1597 C CA . PRO A 1 198 ? 123.558 144.116 123.049 1.00 42.01 198 PRO A CA 1
ATOM 1598 C C . PRO A 1 198 ? 122.521 143.051 123.367 1.00 42.01 198 PRO A C 1
ATOM 1599 O O . PRO A 1 198 ? 122.905 141.966 123.816 1.00 42.01 198 PRO A O 1
ATOM 1603 N N . PHE A 1 199 ? 121.233 143.319 123.133 1.00 37.61 199 PHE A N 1
ATOM 1604 C CA . PHE A 1 199 ? 120.213 142.288 123.302 1.00 37.61 199 PHE A CA 1
ATOM 1605 C C . PHE A 1 199 ? 120.378 141.182 122.264 1.00 37.61 199 PHE A C 1
ATOM 1606 O O . PHE A 1 199 ? 120.263 139.994 122.590 1.00 37.61 199 PHE A O 1
ATOM 1614 N N . GLU A 1 200 ? 120.676 141.561 121.011 1.00 41.73 200 GLU A N 1
ATOM 1615 C CA . GLU A 1 200 ? 120.964 140.577 119.961 1.00 41.73 200 GLU A CA 1
ATOM 1616 C C . GLU A 1 200 ? 122.229 139.773 120.263 1.00 41.73 200 GLU A C 1
ATOM 1617 O O . GLU A 1 200 ? 122.259 138.538 120.072 1.00 41.73 200 GLU A O 1
ATOM 1623 N N . SER A 1 201 ? 123.279 140.463 120.741 1.00 40.23 201 SER A N 1
ATOM 1624 C CA . SER A 1 201 ? 124.521 139.791 121.124 1.00 40.23 201 SER A CA 1
ATOM 1625 C C . SER A 1 201 ? 124.307 138.824 122.282 1.00 40.23 201 SER A C 1
ATOM 1626 O O . SER A 1 201 ? 124.847 137.712 122.287 1.00 40.23 201 SER A O 1
ATOM 1629 N N . TRP A 1 202 ? 123.488 139.204 123.249 1.00 35.70 202 TRP A N 1
ATOM 1630 C CA . TRP A 1 202 ? 123.299 138.313 124.380 1.00 35.70 202 TRP A CA 1
ATOM 1631 C C . TRP A 1 202 ? 122.342 137.176 124.053 1.00 35.70 202 TRP A C 1
ATOM 1632 O O . TRP A 1 202 ? 122.466 136.099 124.643 1.00 35.70 202 TRP A O 1
ATOM 1643 N N . LEU A 1 203 ? 121.443 137.364 123.077 1.00 38.33 203 LEU A N 1
ATOM 1644 C CA . LEU A 1 203 ? 120.658 136.240 122.566 1.00 38.33 203 LEU A CA 1
ATOM 1645 C C . LEU A 1 203 ? 121.534 135.189 121.892 1.00 38.33 203 LEU A C 1
ATOM 1646 O O . LEU A 1 203 ? 121.334 133.983 122.105 1.00 38.33 203 LEU A O 1
ATOM 1651 N N . THR A 1 204 ? 122.513 135.617 121.080 1.00 38.17 204 THR A N 1
ATOM 1652 C CA . THR A 1 204 ? 123.345 134.599 120.433 1.00 38.17 204 THR A CA 1
ATOM 1653 C C . THR A 1 204 ? 124.318 133.942 121.423 1.00 38.17 204 THR A C 1
ATOM 1654 O O . THR A 1 204 ? 124.626 132.747 121.280 1.00 38.17 204 THR A O 1
ATOM 1658 N N . ILE A 1 205 ? 124.746 134.668 122.472 1.00 33.94 205 ILE A N 1
ATOM 1659 C CA . ILE A 1 205 ? 125.526 134.040 123.549 1.00 33.94 205 ILE A CA 1
ATOM 1660 C C . ILE A 1 205 ? 124.690 133.014 124.326 1.00 33.94 205 ILE A C 1
ATOM 1661 O O . ILE A 1 205 ? 125.186 131.929 124.669 1.00 33.94 205 ILE A O 1
ATOM 1666 N N . VAL A 1 206 ? 123.406 133.314 124.574 1.00 36.10 206 VAL A N 1
ATOM 1667 C CA . VAL A 1 206 ? 122.512 132.368 125.259 1.00 36.10 206 VAL A CA 1
ATOM 1668 C C . VAL A 1 206 ? 122.275 131.113 124.415 1.00 36.10 206 VAL A C 1
ATOM 1669 O O . VAL A 1 206 ? 122.285 129.987 124.944 1.00 36.10 206 VAL A O 1
ATOM 1673 N N . ALA A 1 207 ? 122.125 131.280 123.092 1.00 36.06 207 ALA A N 1
ATOM 1674 C CA . ALA A 1 207 ? 121.950 130.132 122.197 1.00 36.06 207 ALA A CA 1
ATOM 1675 C C . ALA A 1 207 ? 123.184 129.225 122.174 1.00 36.06 207 ALA A C 1
ATOM 1676 O O . ALA A 1 207 ? 123.062 127.991 122.266 1.00 36.06 207 ALA A O 1
ATOM 1678 N N . LEU A 1 208 ? 124.385 129.823 122.103 1.00 39.58 208 LEU A N 1
ATOM 1679 C CA . LEU A 1 208 ? 125.615 129.024 122.130 1.00 39.58 208 LEU A CA 1
ATOM 1680 C C . LEU A 1 208 ? 125.841 128.348 123.480 1.00 39.58 208 LEU A C 1
ATOM 1681 O O . LEU A 1 208 ? 126.352 127.220 123.537 1.00 39.58 208 LEU A O 1
ATOM 1686 N N . THR A 1 209 ? 125.480 129.025 124.574 1.00 37.37 209 THR A N 1
ATOM 1687 C CA . THR A 1 209 ? 125.679 128.451 125.900 1.00 37.37 209 THR A CA 1
ATOM 1688 C C . THR A 1 209 ? 124.713 127.287 126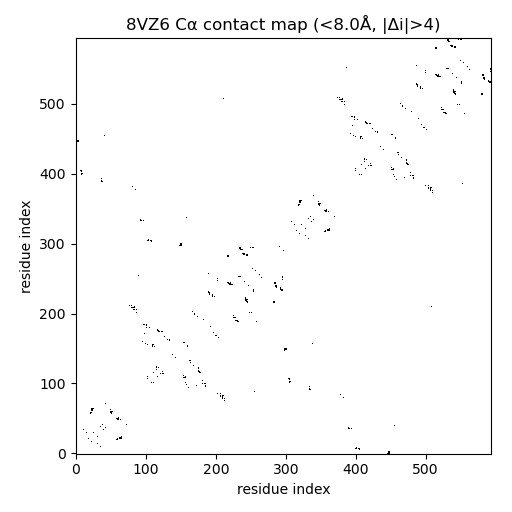.139 1.00 37.37 209 THR A C 1
ATOM 1689 O O . THR A 1 209 ? 125.081 126.285 126.768 1.00 37.37 209 THR A O 1
ATOM 1693 N N . ARG A 1 210 ? 123.493 127.374 125.584 1.00 37.45 210 ARG A N 1
ATOM 1694 C CA . ARG A 1 210 ? 122.585 126.223 125.563 1.00 37.45 210 ARG A CA 1
ATOM 1695 C C . ARG A 1 210 ? 123.139 125.061 124.745 1.00 37.45 210 ARG A C 1
ATOM 1696 O O . ARG A 1 210 ? 122.985 123.892 125.138 1.00 37.45 210 ARG A O 1
ATOM 1704 N N . ASN A 1 211 ? 123.734 125.364 123.581 1.00 40.27 211 ASN A N 1
ATOM 1705 C CA . ASN A 1 211 ? 124.304 124.320 122.726 1.00 40.27 211 ASN A CA 1
ATOM 1706 C C . ASN A 1 211 ? 125.469 123.603 123.402 1.00 40.27 211 ASN A C 1
ATOM 1707 O O . ASN A 1 211 ? 125.666 122.399 123.204 1.00 40.27 211 ASN A O 1
ATOM 1712 N N . SER A 1 212 ? 126.273 124.340 124.176 1.00 40.19 212 SER A N 1
ATOM 1713 C CA . SER A 1 212 ? 127.337 123.707 124.956 1.00 40.19 212 SER A CA 1
ATOM 1714 C C . SER A 1 212 ? 126.790 122.779 126.036 1.00 40.19 212 SER A C 1
ATOM 1715 O O . SER A 1 212 ? 127.413 121.758 126.345 1.00 40.19 212 SER A O 1
ATOM 1718 N N . CYS A 1 213 ? 125.637 123.108 126.621 1.00 39.44 213 CYS A N 1
ATOM 1719 C CA . CYS A 1 213 ? 125.094 122.275 127.689 1.00 39.44 213 CYS A CA 1
ATOM 1720 C C . CYS A 1 213 ? 124.355 121.054 127.171 1.00 39.44 213 CYS A C 1
ATOM 1721 O O . CYS A 1 213 ? 124.321 120.028 127.860 1.00 39.44 213 CYS A O 1
ATOM 1724 N N . CYS A 1 214 ? 123.756 121.132 125.984 1.00 40.76 214 CYS A N 1
ATOM 1725 C CA . CYS A 1 214 ? 122.978 119.993 125.510 1.00 40.76 214 CYS A CA 1
ATOM 1726 C C . CYS A 1 214 ? 123.842 118.846 125.006 1.00 40.76 214 CYS A C 1
ATOM 1727 O O . CYS A 1 214 ? 123.428 117.687 125.110 1.00 40.76 214 CYS A O 1
ATOM 1730 N N . HIS A 1 215 ? 125.036 119.128 124.487 1.00 37.65 215 HIS A N 1
ATOM 1731 C CA . HIS A 1 215 ? 125.867 118.113 123.852 1.00 37.65 215 HIS A CA 1
ATOM 1732 C C . HIS A 1 215 ? 127.074 117.698 124.685 1.00 37.65 215 HIS A C 1
ATOM 1733 O O . HIS A 1 215 ? 128.022 117.140 124.120 1.00 37.65 215 HIS A O 1
ATOM 1740 N N . HIS A 1 216 ? 127.059 117.979 125.997 1.00 39.80 216 HIS A N 1
ATOM 1741 C CA . HIS A 1 216 ? 128.003 117.459 127.004 1.00 39.80 216 HIS A CA 1
ATOM 1742 C C . HIS A 1 216 ? 129.457 117.841 126.728 1.00 39.80 216 HIS A C 1
ATOM 1743 O O . HIS A 1 216 ? 130.369 117.047 126.967 1.00 39.80 216 HIS A O 1
ATOM 1750 N N . ALA A 1 217 ? 129.689 119.043 126.210 1.00 44.85 217 ALA A N 1
ATOM 1751 C CA . ALA A 1 217 ? 131.048 119.486 125.932 1.00 44.85 217 ALA A CA 1
ATOM 1752 C C . ALA A 1 217 ? 131.766 119.894 127.215 1.00 44.85 217 ALA A C 1
ATOM 1753 O O . ALA A 1 217 ? 131.147 120.144 128.253 1.00 44.85 217 ALA A O 1
ATOM 1755 N N . ARG A 1 218 ? 133.098 119.940 127.137 1.00 51.29 218 ARG A N 1
ATOM 1756 C CA . ARG A 1 218 ? 133.907 120.471 128.230 1.00 51.29 218 ARG A CA 1
ATOM 1757 C C . ARG A 1 218 ? 133.692 121.974 128.358 1.00 51.29 218 ARG A C 1
ATOM 1758 O O . ARG A 1 218 ? 133.807 122.712 127.376 1.00 51.29 218 ARG A O 1
ATOM 1766 N N . VAL A 1 219 ? 133.384 122.428 129.573 1.00 46.06 219 VAL A N 1
ATOM 1767 C CA . VAL A 1 219 ? 132.813 123.748 129.806 1.00 46.06 219 VAL A CA 1
ATOM 1768 C C . VAL A 1 219 ? 133.700 124.601 130.714 1.00 46.06 219 VAL A C 1
ATOM 1769 O O . VAL A 1 219 ? 133.967 125.771 130.409 1.00 46.06 219 VAL A O 1
ATOM 1773 N N . TRP A 1 220 ? 134.209 124.012 131.811 1.00 48.96 220 TRP A N 1
ATOM 1774 C CA . TRP A 1 220 ? 134.774 124.773 132.933 1.00 48.96 220 TRP A CA 1
ATOM 1775 C C . TRP A 1 220 ? 136.050 125.560 132.602 1.00 48.96 220 TRP A C 1
ATOM 1776 O O . TRP A 1 220 ? 136.201 126.703 133.046 1.00 48.96 220 TRP A O 1
ATOM 1787 N N . ASN A 1 221 ? 136.971 124.992 131.823 1.00 51.84 221 ASN A N 1
ATOM 1788 C CA . ASN A 1 221 ? 138.195 125.703 131.465 1.00 51.84 221 ASN A CA 1
ATOM 1789 C C . ASN A 1 221 ? 138.312 125.906 129.958 1.00 51.84 221 ASN A C 1
ATOM 1790 O O . ASN A 1 221 ? 139.417 126.005 129.418 1.00 51.84 221 ASN A O 1
ATOM 1795 N N . LYS A 1 222 ? 137.170 125.963 129.283 1.00 50.59 222 LYS A N 1
ATOM 1796 C CA . LYS A 1 222 ? 137.126 126.132 127.842 1.00 50.59 222 LYS A CA 1
ATOM 1797 C C . LYS A 1 222 ? 137.243 127.605 127.472 1.00 50.59 222 LYS A C 1
ATOM 1798 O O . LYS A 1 222 ? 136.553 128.455 128.042 1.00 50.59 222 LYS A O 1
ATOM 1804 N N . GLN A 1 223 ? 138.123 127.907 126.522 1.00 52.42 223 GLN A N 1
ATOM 1805 C CA . GLN A 1 223 ? 138.174 129.241 125.940 1.00 52.42 223 GLN A CA 1
ATOM 1806 C C . GLN A 1 223 ? 136.993 129.460 125.009 1.00 52.42 223 GLN A C 1
ATOM 1807 O O . GLN A 1 223 ? 136.712 128.630 124.140 1.00 52.42 223 GLN A O 1
ATOM 1813 N N . ASN A 1 224 ? 136.304 130.579 125.190 1.00 52.81 224 ASN A N 1
ATOM 1814 C CA . ASN A 1 224 ? 135.282 130.992 124.247 1.00 52.81 224 ASN A CA 1
ATOM 1815 C C . ASN A 1 224 ? 135.937 131.814 123.138 1.00 52.81 224 ASN A C 1
ATOM 1816 O O . ASN A 1 224 ? 137.089 132.241 123.251 1.00 52.81 224 ASN A O 1
ATOM 1821 N N . THR A 1 225 ? 135.217 132.038 122.036 1.00 54.59 225 THR A N 1
ATOM 1822 C CA . THR A 1 225 ? 135.781 132.812 120.931 1.00 54.59 225 THR A CA 1
ATOM 1823 C C . THR A 1 225 ? 134.848 133.921 120.475 1.00 54.59 225 THR A C 1
ATOM 1824 O O . THR A 1 225 ? 135.296 134.918 119.902 1.00 54.59 225 THR A O 1
ATOM 1828 N N . ILE A 1 226 ? 133.553 133.763 120.723 1.00 52.99 226 ILE A N 1
ATOM 1829 C CA . ILE A 1 226 ? 132.559 134.734 120.288 1.00 52.99 226 ILE A CA 1
ATOM 1830 C C . ILE A 1 226 ? 132.337 135.690 121.455 1.00 52.99 226 ILE A C 1
ATOM 1831 O O . ILE A 1 226 ? 131.683 135.355 122.444 1.00 52.99 226 ILE A O 1
ATOM 1836 N N . ARG A 1 227 ? 132.929 136.872 121.348 1.00 51.37 227 ARG A N 1
ATOM 1837 C CA . ARG A 1 227 ? 133.003 137.818 122.453 1.00 51.37 227 ARG A CA 1
ATOM 1838 C C . ARG A 1 227 ? 131.684 138.567 122.602 1.00 51.37 227 ARG A C 1
ATOM 1839 O O . ARG A 1 227 ? 131.139 139.049 121.607 1.00 51.37 227 ARG A O 1
ATOM 1847 N N . PRO A 1 228 ? 131.134 138.663 123.809 1.00 49.57 228 PRO A N 1
ATOM 1848 C CA . PRO A 1 228 ? 129.894 139.423 123.997 1.00 49.57 228 PRO A CA 1
ATOM 1849 C C . PRO A 1 228 ? 130.115 140.929 123.939 1.00 49.57 228 PRO A C 1
ATOM 1850 O O . PRO A 1 228 ? 131.217 141.433 124.165 1.00 49.57 228 PRO A O 1
ATOM 1854 N N . MET A 1 229 ? 129.040 141.641 123.607 1.00 47.79 229 MET A N 1
ATOM 1855 C CA . MET A 1 229 ? 129.057 143.094 123.512 1.00 47.79 229 MET A CA 1
ATOM 1856 C C . MET A 1 229 ? 128.860 143.712 124.897 1.00 47.79 229 MET A C 1
ATOM 1857 O O . MET A 1 229 ? 128.228 143.123 125.776 1.00 47.79 229 MET A O 1
ATOM 1862 N N . ILE A 1 230 ? 129.420 144.898 125.099 1.00 46.29 230 ILE A N 1
ATOM 1863 C CA . ILE A 1 230 ? 129.301 145.635 126.355 1.00 46.29 230 ILE A CA 1
ATOM 1864 C C . ILE A 1 230 ? 128.272 146.747 126.167 1.00 46.29 230 ILE A C 1
ATOM 1865 O O . ILE A 1 230 ? 128.485 147.644 125.342 1.00 46.29 230 ILE A O 1
ATOM 1870 N N . PRO A 1 231 ? 127.149 146.725 126.890 1.00 47.41 231 PRO A N 1
ATOM 1871 C CA . PRO A 1 231 ? 126.135 147.776 126.720 1.00 47.41 231 PRO A CA 1
ATOM 1872 C C . PRO A 1 231 ? 126.553 149.096 127.351 1.00 47.41 231 PRO A C 1
ATOM 1873 O O . PRO A 1 231 ? 127.259 149.128 128.361 1.00 47.41 231 PRO A O 1
ATOM 1877 N N . ASN A 1 232 ? 126.104 150.194 126.739 1.00 53.98 232 ASN A N 1
ATOM 1878 C CA . ASN A 1 232 ? 126.277 151.526 127.311 1.00 53.98 232 ASN A CA 1
ATOM 1879 C C . ASN A 1 232 ? 125.051 151.991 128.090 1.00 53.98 232 ASN A C 1
ATOM 1880 O O . ASN A 1 232 ? 125.193 152.651 129.125 1.00 53.98 232 ASN A O 1
ATOM 1885 N N . ARG A 1 233 ? 123.852 151.666 127.614 1.00 56.60 233 ARG A N 1
ATOM 1886 C CA . ARG A 1 233 ? 122.610 152.029 128.285 1.00 56.60 233 ARG A CA 1
ATOM 1887 C C . ARG A 1 233 ? 122.069 150.822 129.038 1.00 56.60 233 ARG A C 1
ATOM 1888 O O . ARG A 1 233 ? 121.986 149.723 128.480 1.00 56.60 233 ARG A O 1
ATOM 1896 N N . MET A 1 234 ? 121.702 151.027 130.300 1.00 49.89 234 MET A N 1
ATOM 1897 C CA . MET A 1 234 ? 121.309 149.933 131.175 1.00 49.89 234 MET A CA 1
ATOM 1898 C C . MET A 1 234 ? 120.030 150.275 131.920 1.00 49.89 234 MET A C 1
ATOM 1899 O O . MET A 1 234 ? 119.658 151.440 132.068 1.00 49.89 234 MET A O 1
ATOM 1904 N N . THR A 1 235 ? 119.346 149.226 132.371 1.00 46.50 235 THR A N 1
ATOM 1905 C CA . THR A 1 235 ? 118.183 149.350 133.241 1.00 46.50 235 THR A CA 1
ATOM 1906 C C . THR A 1 235 ? 118.296 148.302 134.353 1.00 46.50 235 THR A C 1
ATOM 1907 O O . THR A 1 235 ? 117.342 147.581 134.666 1.00 46.50 235 THR A O 1
ATOM 1911 N N . GLY A 1 236 ? 119.489 148.148 134.915 1.00 46.25 236 GLY A N 1
ATOM 1912 C CA . GLY A 1 236 ? 119.670 147.140 135.943 1.00 46.25 236 GLY A CA 1
ATOM 1913 C C . GLY A 1 236 ? 121.104 147.070 136.418 1.00 46.25 236 GLY A C 1
ATOM 1914 O O . GLY A 1 236 ? 121.975 147.822 135.969 1.00 46.25 236 GLY A O 1
ATOM 1915 N N . ARG A 1 237 ? 121.331 146.139 137.339 1.00 45.68 237 ARG A N 1
ATOM 1916 C CA . ARG A 1 237 ? 122.629 145.989 137.983 1.00 45.68 237 ARG A CA 1
ATOM 1917 C C . ARG A 1 237 ? 123.622 145.314 137.035 1.00 45.68 237 ARG A C 1
ATOM 1918 O O . ARG A 1 237 ? 123.235 144.511 136.181 1.00 45.68 237 ARG A O 1
ATOM 1926 N N . TRP A 1 238 ? 124.914 145.629 137.198 1.00 44.03 238 TRP A N 1
ATOM 1927 C CA . TRP A 1 238 ? 125.938 145.065 136.320 1.00 44.03 238 TRP A CA 1
ATOM 1928 C C . TRP A 1 238 ? 127.293 145.068 137.038 1.00 44.03 238 TRP A C 1
ATOM 1929 O O . TRP A 1 238 ? 127.446 145.611 138.135 1.00 44.03 238 TRP A O 1
ATOM 1940 N N . ILE A 1 239 ? 128.265 144.411 136.394 1.00 47.16 239 ILE A N 1
ATOM 1941 C CA . ILE A 1 239 ? 129.635 144.232 136.853 1.00 47.16 239 ILE A CA 1
ATOM 1942 C C . ILE A 1 239 ? 130.349 145.590 136.983 1.00 47.16 239 ILE A C 1
ATOM 1943 O O . ILE A 1 239 ? 130.032 146.550 136.270 1.00 47.16 239 ILE A O 1
ATOM 1948 N N . ILE A 1 240 ? 131.317 145.677 137.904 1.00 52.02 240 ILE A N 1
ATOM 1949 C CA . ILE A 1 240 ? 132.171 146.857 138.017 1.00 52.02 240 ILE A CA 1
ATOM 1950 C C . ILE A 1 240 ? 133.628 146.483 137.752 1.00 52.02 240 ILE A C 1
ATOM 1951 O O . ILE A 1 240 ? 134.316 147.136 136.960 1.00 52.02 240 ILE A O 1
ATOM 1956 N N . LEU A 1 241 ? 134.099 145.415 138.398 1.00 55.39 241 LEU A N 1
ATOM 1957 C CA . LEU A 1 241 ? 135.484 144.953 138.376 1.00 55.39 241 LEU A CA 1
ATOM 1958 C C . LEU A 1 241 ? 135.805 144.362 137.002 1.00 55.39 241 LEU A C 1
ATOM 1959 O O . LEU A 1 241 ? 134.956 143.690 136.416 1.00 55.39 241 LEU A O 1
ATOM 1964 N N . PRO A 1 242 ? 137.002 144.607 136.456 1.00 59.97 242 PRO A N 1
ATOM 1965 C CA . PRO A 1 242 ? 137.316 144.097 135.112 1.00 59.97 242 PRO A CA 1
ATOM 1966 C C . PRO A 1 242 ? 137.496 142.584 135.093 1.00 59.97 242 PRO A C 1
ATOM 1967 O O . PRO A 1 242 ? 138.226 142.014 135.908 1.00 59.97 242 PRO A O 1
ATOM 1971 N N . THR A 1 243 ? 136.801 141.937 134.161 1.00 57.74 243 THR A N 1
ATOM 1972 C CA . THR A 1 243 ? 136.767 140.488 134.054 1.00 57.74 243 THR A CA 1
ATOM 1973 C C . THR A 1 243 ? 137.153 140.038 132.651 1.00 57.74 243 THR A C 1
ATOM 1974 O O . THR A 1 243 ? 137.062 140.801 131.683 1.00 57.74 243 THR A O 1
ATOM 1978 N N . ASP A 1 244 ? 137.633 138.799 132.565 1.00 58.50 244 ASP A N 1
ATOM 1979 C CA . ASP A 1 244 ? 137.960 138.194 131.280 1.00 58.50 244 ASP A CA 1
ATOM 1980 C C . ASP A 1 244 ? 136.651 137.803 130.601 1.00 58.50 244 ASP A C 1
ATOM 1981 O O . ASP A 1 244 ? 135.808 137.127 131.200 1.00 58.50 244 ASP A O 1
ATOM 1986 N N . ALA A 1 245 ? 136.486 138.229 129.349 1.00 54.28 245 ALA A N 1
ATOM 1987 C CA . ALA A 1 245 ? 135.221 138.031 128.654 1.00 54.28 245 ALA A CA 1
ATOM 1988 C C . ALA A 1 245 ? 135.029 136.595 128.187 1.00 54.28 245 ALA A C 1
ATOM 1989 O O . ALA A 1 245 ? 133.894 136.109 128.147 1.00 54.28 245 ALA A O 1
ATOM 1991 N N . LEU A 1 246 ? 136.107 135.898 127.844 1.00 52.14 246 LEU A N 1
ATOM 1992 C CA . LEU A 1 246 ? 136.013 134.659 127.087 1.00 52.14 246 LEU A CA 1
ATOM 1993 C C . LEU A 1 246 ? 136.071 133.409 127.955 1.00 52.14 246 LEU A C 1
ATOM 1994 O O . LEU A 1 246 ? 136.319 132.320 127.434 1.00 52.14 246 LEU A O 1
ATOM 1999 N N . ARG A 1 247 ? 135.877 133.533 129.261 1.00 49.58 247 ARG A N 1
ATOM 2000 C CA . ARG A 1 247 ? 135.712 132.361 130.101 1.00 49.58 247 ARG A CA 1
ATOM 2001 C C . ARG A 1 247 ? 134.225 132.137 130.371 1.00 49.58 247 ARG A C 1
ATOM 2002 O O . ARG A 1 247 ? 133.356 132.783 129.785 1.00 49.58 247 ARG A O 1
ATOM 2010 N N . ILE A 1 248 ? 133.931 131.183 131.258 1.00 43.39 248 ILE A N 1
ATOM 2011 C CA . ILE A 1 248 ? 132.556 130.725 131.442 1.00 43.39 248 ILE A CA 1
ATOM 2012 C C . ILE A 1 248 ? 131.762 131.709 132.323 1.00 43.39 248 ILE A C 1
ATOM 2013 O O . ILE A 1 248 ? 130.524 131.706 132.308 1.00 43.39 248 ILE A O 1
ATOM 2018 N N . TYR A 1 249 ? 132.463 132.591 133.055 1.00 43.60 249 TYR A N 1
ATOM 2019 C CA . TYR A 1 249 ? 131.856 133.542 133.997 1.00 43.60 249 TYR A CA 1
ATOM 2020 C C . TYR A 1 249 ? 130.891 134.532 133.354 1.00 43.60 249 TYR A C 1
ATOM 2021 O O . TYR A 1 249 ? 129.843 134.859 133.937 1.00 43.60 249 TYR A O 1
ATOM 2030 N N . PHE A 1 250 ? 131.236 135.030 132.164 1.00 42.01 250 PHE A N 1
ATOM 2031 C CA . PHE A 1 250 ? 130.466 136.102 131.545 1.00 42.01 250 PHE A CA 1
ATOM 2032 C C . PHE A 1 250 ? 129.102 135.598 131.082 1.00 42.01 250 PHE A C 1
ATOM 2033 O O . PHE A 1 250 ? 128.112 136.340 131.129 1.00 42.01 250 PHE A O 1
ATOM 2041 N N . ASN A 1 251 ? 129.036 134.326 130.668 1.00 37.73 251 ASN A N 1
ATOM 2042 C CA . ASN A 1 251 ? 127.769 133.700 130.298 1.00 37.73 251 ASN A CA 1
ATOM 2043 C C . ASN A 1 251 ? 126.829 133.595 131.492 1.00 37.73 251 ASN A C 1
ATOM 2044 O O . ASN A 1 251 ? 125.621 133.839 131.361 1.00 37.73 251 ASN A O 1
ATOM 2049 N N . LEU A 1 252 ? 127.376 133.255 132.665 1.00 37.60 252 LEU A N 1
ATOM 2050 C CA . LEU A 1 252 ? 126.594 133.224 133.898 1.00 37.60 252 LEU A CA 1
ATOM 2051 C C . LEU A 1 252 ? 126.090 134.611 134.272 1.00 37.60 252 LEU A C 1
ATOM 2052 O O . LEU A 1 252 ? 124.964 134.758 134.765 1.00 37.60 252 LEU A O 1
ATOM 2057 N N . CYS A 1 253 ? 126.908 135.641 134.023 1.00 38.37 253 CYS A N 1
ATOM 2058 C CA . CYS A 1 253 ? 126.474 137.018 134.267 1.00 38.37 253 CYS A CA 1
ATOM 2059 C C . CYS A 1 253 ? 125.324 137.441 133.350 1.00 38.37 253 CYS A C 1
ATOM 2060 O O . CYS A 1 253 ? 124.384 138.106 133.803 1.00 38.37 253 CYS A O 1
ATOM 2063 N N . ILE A 1 254 ? 125.382 137.065 132.067 1.00 34.07 254 ILE A N 1
ATOM 2064 C CA . ILE A 1 254 ? 124.300 137.382 131.125 1.00 34.07 254 ILE A CA 1
ATOM 2065 C C . ILE A 1 254 ? 123.000 136.662 131.496 1.00 34.07 254 ILE A C 1
ATOM 2066 O O . ILE A 1 254 ? 121.905 137.258 131.458 1.00 34.07 254 ILE A O 1
ATOM 2071 N N . ILE A 1 255 ? 123.105 135.382 131.881 1.00 34.38 255 ILE A N 1
ATOM 2072 C CA . ILE A 1 255 ? 121.930 134.610 132.295 1.00 34.38 255 ILE A CA 1
ATOM 2073 C C . ILE A 1 255 ? 121.333 135.191 133.577 1.00 34.38 255 ILE A C 1
ATOM 2074 O O . ILE A 1 255 ? 120.106 135.284 133.721 1.00 34.38 255 ILE A O 1
ATOM 2079 N N . LYS A 1 256 ? 122.195 135.660 134.491 1.00 36.72 256 LYS A N 1
ATOM 2080 C CA . LYS A 1 256 ? 121.726 136.336 135.700 1.00 36.72 256 LYS A CA 1
ATOM 2081 C C . LYS A 1 256 ? 121.030 137.661 135.390 1.00 36.72 256 LYS A C 1
ATOM 2082 O O . LYS A 1 256 ? 120.036 138.008 136.044 1.00 36.72 256 LYS A O 1
ATOM 2088 N N . TYR A 1 257 ? 121.537 138.410 134.401 1.00 36.56 257 TYR A N 1
ATOM 2089 C CA . TYR A 1 257 ? 120.928 139.693 134.044 1.00 36.56 257 TYR A CA 1
ATOM 2090 C C . TYR A 1 257 ? 119.536 139.508 133.446 1.00 36.56 257 TYR A C 1
ATOM 2091 O O . TYR A 1 257 ? 118.621 140.285 133.743 1.00 36.56 257 TYR A O 1
ATOM 2100 N N . PHE A 1 258 ? 119.364 138.511 132.570 1.00 32.42 258 PHE A N 1
ATOM 2101 C CA . PHE A 1 258 ? 118.011 138.211 132.088 1.00 32.42 258 PHE A CA 1
ATOM 2102 C C . PHE A 1 258 ? 117.122 137.645 133.194 1.00 32.42 258 PHE A C 1
ATOM 2103 O O . PHE A 1 258 ? 115.913 137.923 133.236 1.00 32.42 258 PHE A O 1
ATOM 2111 N N . LEU A 1 259 ? 117.702 136.847 134.093 1.00 38.20 259 LEU A N 1
ATOM 2112 C CA . LEU A 1 259 ? 116.929 136.201 135.143 1.00 38.20 259 LEU A CA 1
ATOM 2113 C C . LEU A 1 259 ? 116.412 137.203 136.173 1.00 38.20 259 LEU A C 1
ATOM 2114 O O . LEU A 1 259 ? 115.324 137.010 136.723 1.00 38.20 259 LEU A O 1
ATOM 2119 N N . ASP A 1 260 ? 117.171 138.272 136.446 1.00 41.19 260 ASP A N 1
ATOM 2120 C CA . ASP A 1 260 ? 116.716 139.302 137.381 1.00 41.19 260 ASP A CA 1
ATOM 2121 C C . ASP A 1 260 ? 115.530 140.102 136.859 1.00 41.19 260 ASP A C 1
ATOM 2122 O O . ASP A 1 260 ? 114.800 140.696 137.658 1.00 41.19 260 ASP A O 1
ATOM 2127 N N . ILE A 1 261 ? 115.328 140.143 135.549 1.00 40.01 261 ILE A N 1
ATOM 2128 C CA . ILE A 1 261 ? 114.145 140.782 134.993 1.00 40.01 261 ILE A CA 1
ATOM 2129 C C . ILE A 1 261 ? 112.989 139.792 134.887 1.00 40.01 261 ILE A C 1
ATOM 2130 O O . ILE A 1 261 ? 111.836 140.150 135.145 1.00 40.01 261 ILE A O 1
ATOM 2135 N N . ILE A 1 262 ? 113.281 138.536 134.529 1.00 40.61 262 ILE A N 1
ATOM 2136 C CA . ILE A 1 262 ? 112.229 137.521 134.438 1.00 40.61 262 ILE A CA 1
ATOM 2137 C C . ILE A 1 262 ? 111.691 137.158 135.822 1.00 40.61 262 ILE A C 1
ATOM 2138 O O . ILE A 1 262 ? 110.475 137.151 136.051 1.00 40.61 262 ILE A O 1
ATOM 2143 N N . SER A 1 263 ? 112.583 136.890 136.774 1.00 44.19 263 SER A N 1
ATOM 2144 C CA . SER A 1 263 ? 112.186 136.467 138.117 1.00 44.19 263 SER A CA 1
ATOM 2145 C C . SER A 1 263 ? 113.040 137.209 139.132 1.00 44.19 263 SER A C 1
ATOM 2146 O O . SER A 1 263 ? 114.198 136.841 139.365 1.00 44.19 263 SER A O 1
ATOM 2149 N N . PRO A 1 264 ? 112.518 138.301 139.714 1.00 46.92 264 PRO A N 1
ATOM 2150 C CA . PRO A 1 264 ? 113.307 139.091 140.682 1.00 46.92 264 PRO A CA 1
ATOM 2151 C C . PRO A 1 264 ? 113.716 138.342 141.945 1.00 46.92 264 PRO A C 1
ATOM 2152 O O . PRO A 1 264 ? 114.784 138.626 142.501 1.00 46.92 264 PRO A O 1
ATOM 2156 N N . GLN A 1 265 ? 112.908 137.395 142.408 1.00 49.31 265 GLN A N 1
ATOM 2157 C CA . GLN A 1 265 ? 113.190 136.640 143.623 1.00 49.31 265 GLN A CA 1
ATOM 2158 C C . GLN A 1 265 ? 114.008 135.372 143.380 1.00 49.31 265 GLN A C 1
ATOM 2159 O O . GLN A 1 265 ? 113.921 134.444 144.191 1.00 49.31 265 GLN A O 1
ATOM 2165 N N . ASN A 1 266 ? 114.785 135.313 142.298 1.00 49.34 266 ASN A N 1
ATOM 2166 C CA . ASN A 1 266 ? 115.492 134.105 141.897 1.00 49.34 266 ASN A CA 1
ATOM 2167 C C . ASN A 1 266 ? 116.648 133.775 142.846 1.00 49.34 266 ASN A C 1
ATOM 2168 O O . ASN A 1 266 ? 117.049 134.567 143.701 1.00 49.34 266 ASN A O 1
ATOM 2173 N N . ASP A 1 267 ? 117.180 132.562 142.682 1.00 49.53 267 ASP A N 1
ATOM 2174 C CA . ASP A 1 267 ? 118.209 132.019 143.562 1.00 49.53 267 ASP A CA 1
ATOM 2175 C C . ASP A 1 267 ? 119.391 131.394 142.819 1.00 49.53 267 ASP A C 1
ATOM 2176 O O . ASP A 1 267 ? 119.916 130.367 143.259 1.00 49.53 267 ASP A O 1
ATOM 2181 N N . MET A 1 268 ? 119.807 131.986 141.694 1.00 46.93 268 MET A N 1
ATOM 2182 C CA . MET A 1 268 ? 120.906 131.433 140.901 1.00 46.93 268 MET A CA 1
ATOM 2183 C C . MET A 1 268 ? 122.252 131.513 141.619 1.00 46.93 268 MET A C 1
ATOM 2184 O O . MET A 1 268 ? 123.104 130.624 141.432 1.00 46.93 268 MET A O 1
ATOM 2189 N N . LYS A 1 269 ? 122.452 132.556 142.444 1.00 47.91 269 LYS A N 1
ATOM 2190 C CA . LYS A 1 269 ? 123.701 132.700 143.190 1.00 47.91 269 LYS A CA 1
ATOM 2191 C C . LYS A 1 269 ? 123.918 131.546 144.154 1.00 47.91 269 LYS A C 1
ATOM 2192 O O . LYS A 1 269 ? 124.976 130.923 144.111 1.00 47.91 269 LYS A O 1
ATOM 2198 N N . ALA A 1 270 ? 122.893 131.194 144.948 1.00 50.04 270 ALA A N 1
ATOM 2199 C CA . ALA A 1 270 ? 122.990 130.119 145.940 1.00 50.04 270 ALA A CA 1
ATOM 2200 C C . ALA A 1 270 ? 123.247 128.761 145.298 1.00 50.04 270 ALA A C 1
ATOM 2201 O O . ALA A 1 270 ? 123.964 127.935 145.877 1.00 50.04 270 ALA A O 1
ATOM 2203 N N . LYS A 1 271 ? 122.732 128.551 144.081 1.00 48.43 271 LYS A N 1
ATOM 2204 C CA . LYS A 1 271 ? 123.141 127.409 143.267 1.00 48.43 271 LYS A CA 1
ATOM 2205 C C . LYS A 1 271 ? 124.633 127.457 142.945 1.00 48.43 271 LYS A C 1
ATOM 2206 O O . LYS A 1 271 ? 125.332 126.439 143.064 1.00 48.43 271 LYS A O 1
ATOM 2212 N N . ILE A 1 272 ? 125.140 128.637 142.552 1.00 47.69 272 ILE A N 1
ATOM 2213 C CA . ILE A 1 272 ? 126.560 128.758 142.195 1.00 47.69 272 ILE A CA 1
ATOM 2214 C C . ILE A 1 272 ? 127.468 128.581 143.424 1.00 47.69 272 ILE A C 1
ATOM 2215 O O . ILE A 1 272 ? 128.515 127.915 143.342 1.00 47.69 272 ILE A O 1
ATOM 2220 N N . ASP A 1 273 ? 127.074 129.139 144.582 1.00 51.58 273 ASP A N 1
ATOM 2221 C CA . ASP A 1 273 ? 127.838 128.921 145.818 1.00 51.58 273 ASP A CA 1
ATOM 2222 C C . ASP A 1 273 ? 127.822 127.461 146.260 1.00 51.58 273 ASP A C 1
ATOM 2223 O O . ASP A 1 273 ? 128.854 126.946 146.698 1.00 51.58 273 ASP A O 1
ATOM 2228 N N . ALA A 1 274 ? 126.655 126.796 146.192 1.00 50.05 274 ALA A N 1
ATOM 2229 C CA . ALA A 1 274 ? 126.563 125.390 146.586 1.00 50.05 274 ALA A CA 1
ATOM 2230 C C . ALA A 1 274 ? 127.409 124.498 145.685 1.00 50.05 274 ALA A C 1
ATOM 2231 O O . ALA A 1 274 ? 128.085 123.580 146.173 1.00 50.05 274 ALA A O 1
ATOM 2233 N N . LEU A 1 275 ? 127.410 124.782 144.376 1.00 46.93 275 LEU A N 1
ATOM 2234 C CA . LEU A 1 275 ? 128.269 124.060 143.439 1.00 46.93 275 LEU A CA 1
ATOM 2235 C C . LEU A 1 275 ? 129.753 124.290 143.716 1.00 46.93 275 LEU A C 1
ATOM 2236 O O . LEU A 1 275 ? 130.538 123.335 143.761 1.00 46.93 275 LEU A O 1
ATOM 2241 N N . LEU A 1 276 ? 130.163 125.549 143.886 1.00 49.72 276 LEU A N 1
ATOM 2242 C CA . LEU A 1 276 ? 131.590 125.825 144.042 1.00 49.72 276 LEU A CA 1
ATOM 2243 C C . LEU A 1 276 ? 132.113 125.436 145.424 1.00 49.72 276 LEU A C 1
ATOM 2244 O O . LEU A 1 276 ? 133.293 125.093 145.553 1.00 49.72 276 LEU A O 1
ATOM 2249 N N . SER A 1 277 ? 131.273 125.479 146.464 1.00 52.68 277 SER A N 1
ATOM 2250 C CA . SER A 1 277 ? 131.718 125.030 147.779 1.00 52.68 277 SER A CA 1
ATOM 2251 C C . SER A 1 277 ? 131.743 123.513 147.865 1.00 52.68 277 SER A C 1
ATOM 2252 O O . SER A 1 277 ? 132.609 122.945 148.539 1.00 52.68 277 SER A O 1
ATOM 2255 N N . SER A 1 278 ? 130.785 122.842 147.212 1.00 51.45 278 SER A N 1
ATOM 2256 C CA . SER A 1 278 ? 130.707 121.388 147.313 1.00 51.45 278 SER A CA 1
ATOM 2257 C C . SER A 1 278 ? 131.844 120.697 146.571 1.00 51.45 278 SER A C 1
ATOM 2258 O O . SER A 1 278 ? 132.204 119.565 146.912 1.00 51.45 278 SER A O 1
ATOM 2261 N N . TYR A 1 279 ? 132.413 121.350 145.560 1.00 52.46 279 TYR A N 1
ATOM 2262 C CA . TYR A 1 279 ? 133.503 120.777 144.781 1.00 52.46 279 TYR A CA 1
ATOM 2263 C C . TYR A 1 279 ? 134.755 121.637 144.902 1.00 52.46 279 TYR A C 1
ATOM 2264 O O . TYR A 1 279 ? 135.387 121.969 143.895 1.00 52.46 279 TYR A O 1
ATOM 2273 N N . SER A 1 280 ? 135.117 121.989 146.141 1.00 56.64 280 SER A N 1
ATOM 2274 C CA . SER A 1 280 ? 136.018 123.095 146.469 1.00 56.64 280 SER A CA 1
ATOM 2275 C C . SER A 1 280 ? 137.472 122.907 146.038 1.00 56.64 280 SER A C 1
ATOM 2276 O O . SER A 1 280 ? 138.263 123.837 146.224 1.00 56.64 280 SER A O 1
ATOM 2279 N N . SER A 1 281 ? 137.859 121.758 145.482 1.00 55.24 281 SER A N 1
ATOM 2280 C CA . SER A 1 281 ? 139.262 121.516 145.153 1.00 55.24 281 SER A CA 1
ATOM 2281 C C . SER A 1 281 ? 139.660 122.036 143.774 1.00 55.24 281 SER A C 1
ATOM 2282 O O . SER A 1 281 ? 140.667 121.591 143.214 1.00 55.24 281 SER A O 1
ATOM 2285 N N . ILE A 1 282 ? 138.900 122.976 143.219 1.00 54.86 282 ILE A N 1
ATOM 2286 C CA . ILE A 1 282 ? 139.083 123.427 141.845 1.00 54.86 282 ILE A CA 1
ATOM 2287 C C . ILE A 1 282 ? 139.380 124.927 141.854 1.00 54.86 282 ILE A C 1
ATOM 2288 O O . ILE A 1 282 ? 138.799 125.684 142.645 1.00 54.86 282 ILE A O 1
ATOM 2293 N N . ASP A 1 283 ? 140.374 125.338 141.068 1.00 57.58 283 ASP A N 1
ATOM 2294 C CA . ASP A 1 283 ? 140.820 126.729 141.106 1.00 57.58 283 ASP A CA 1
ATOM 2295 C C . ASP A 1 283 ? 139.902 127.603 140.261 1.00 57.58 283 ASP A C 1
ATOM 2296 O O . ASP A 1 283 ? 139.717 127.366 139.062 1.00 57.58 283 ASP A O 1
ATOM 2301 N N . ILE A 1 284 ? 139.335 128.617 140.915 1.00 54.62 284 ILE A N 1
ATOM 2302 C CA . ILE A 1 284 ? 138.306 129.488 140.357 1.00 54.62 284 ILE A CA 1
ATOM 2303 C C . ILE A 1 284 ? 138.847 130.367 139.223 1.00 54.62 284 ILE A C 1
ATOM 2304 O O . ILE A 1 284 ? 138.123 130.674 138.265 1.00 54.62 284 ILE A O 1
ATOM 2309 N N . ASN A 1 285 ? 140.143 130.714 139.269 1.00 56.05 285 ASN A N 1
ATOM 2310 C CA . ASN A 1 285 ? 140.786 131.542 138.243 1.00 56.05 285 ASN A CA 1
ATOM 2311 C C . ASN A 1 285 ? 140.828 130.893 136.863 1.00 56.05 285 ASN A C 1
ATOM 2312 O O . ASN A 1 285 ? 140.973 131.603 135.862 1.00 56.05 285 ASN A O 1
ATOM 2317 N N . ALA A 1 286 ? 140.731 129.565 136.788 1.00 52.23 286 ALA A N 1
ATOM 2318 C CA . ALA A 1 286 ? 140.585 128.909 135.496 1.00 52.23 286 ALA A CA 1
ATOM 2319 C C . ALA A 1 286 ? 139.199 129.134 134.914 1.00 52.23 286 ALA A C 1
ATOM 2320 O O . ALA A 1 286 ? 139.028 129.103 133.690 1.00 52.23 286 ALA A O 1
ATOM 2322 N N . MET A 1 287 ? 138.198 129.329 135.772 1.00 52.04 287 MET A N 1
ATOM 2323 C CA . MET A 1 287 ? 136.830 129.581 135.337 1.00 52.04 287 MET A CA 1
ATOM 2324 C C . MET A 1 287 ? 136.551 131.050 135.046 1.00 52.04 287 MET A C 1
ATOM 2325 O O . MET A 1 287 ? 135.468 131.369 134.551 1.00 52.04 287 MET A O 1
ATOM 2330 N N . GLY A 1 288 ? 137.486 131.950 135.342 1.00 51.73 288 GLY A N 1
ATOM 2331 C CA . GLY A 1 288 ? 137.382 133.320 134.895 1.00 51.73 288 GLY A CA 1
ATOM 2332 C C . GLY A 1 288 ? 136.649 134.270 135.814 1.00 51.73 288 GLY A C 1
ATOM 2333 O O . GLY A 1 288 ? 136.455 135.433 135.435 1.00 51.73 288 GLY A O 1
ATOM 2334 N N . PHE A 1 289 ? 136.207 133.813 136.980 1.00 51.25 289 PHE A N 1
ATOM 2335 C CA . PHE A 1 289 ? 135.768 134.726 138.027 1.00 51.25 289 PHE A CA 1
ATOM 2336 C C . PHE A 1 289 ? 136.950 135.563 138.498 1.00 51.25 289 PHE A C 1
ATOM 2337 O O . PHE A 1 289 ? 137.997 135.004 138.848 1.00 51.25 289 PHE A O 1
ATOM 2345 N N . PRO A 1 290 ? 136.838 136.886 138.515 1.00 52.17 290 PRO A N 1
ATOM 2346 C CA . PRO A 1 290 ? 137.810 137.687 139.256 1.00 52.17 290 PRO A CA 1
ATOM 2347 C C . PRO A 1 290 ? 137.555 137.564 140.748 1.00 52.17 290 PRO A C 1
ATOM 2348 O O . PRO A 1 290 ? 136.466 137.193 141.191 1.00 52.17 290 PRO A O 1
ATOM 2352 N N . ARG A 1 291 ? 138.597 137.861 141.523 1.00 58.33 291 ARG A N 1
ATOM 2353 C CA . ARG A 1 291 ? 138.539 137.703 142.971 1.00 58.33 291 ARG A CA 1
ATOM 2354 C C . ARG A 1 291 ? 137.615 138.744 143.592 1.00 58.33 291 ARG A C 1
ATOM 2355 O O . ARG A 1 291 ? 137.644 139.920 143.226 1.00 58.33 291 ARG A O 1
ATOM 2363 N N . GLY A 1 292 ? 136.794 138.305 144.540 1.00 56.53 292 GLY A N 1
ATOM 2364 C CA . GLY A 1 292 ? 135.829 139.202 145.142 1.00 56.53 292 GLY A CA 1
ATOM 2365 C C . GLY A 1 292 ? 134.584 139.432 144.319 1.00 56.53 292 GLY A C 1
ATOM 2366 O O . GLY A 1 292 ? 134.032 140.535 144.342 1.00 56.53 292 GLY A O 1
ATOM 2367 N N . TRP A 1 293 ? 134.126 138.413 143.584 1.00 52.95 293 TRP A N 1
ATOM 2368 C CA . TRP A 1 293 ? 132.943 138.538 142.734 1.00 52.95 293 TRP A CA 1
ATOM 2369 C C . TRP A 1 293 ? 131.633 138.656 143.512 1.00 52.95 293 TRP A C 1
ATOM 2370 O O . TRP A 1 293 ? 130.607 138.998 142.914 1.00 52.95 293 TRP A O 1
ATOM 2381 N N . GLU A 1 294 ? 131.633 138.383 144.819 1.00 56.67 294 GLU A N 1
ATOM 2382 C CA . GLU A 1 294 ? 130.431 138.533 145.636 1.00 56.67 294 GLU A CA 1
ATOM 2383 C C . GLU A 1 294 ? 130.041 139.989 145.883 1.00 56.67 294 GLU A C 1
ATOM 2384 O O . GLU A 1 294 ? 128.920 140.240 146.337 1.00 56.67 294 GLU A O 1
ATOM 2390 N N . SER A 1 295 ? 130.925 140.947 145.599 1.00 56.06 295 SER A N 1
ATOM 2391 C CA . SER A 1 295 ? 130.708 142.335 145.983 1.00 56.06 295 SER A CA 1
ATOM 2392 C C . SER A 1 295 ? 129.863 143.121 144.984 1.00 56.06 295 SER A C 1
ATOM 2393 O O . SER A 1 295 ? 129.454 144.244 145.293 1.00 56.06 295 SER A O 1
ATOM 2396 N N . GLU A 1 296 ? 129.589 142.565 143.814 1.00 54.89 296 GLU A N 1
ATOM 2397 C CA . GLU A 1 296 ? 128.988 143.308 142.719 1.00 54.89 296 GLU A CA 1
ATOM 2398 C C . GLU A 1 296 ? 127.472 143.433 142.887 1.00 54.89 296 GLU A C 1
ATOM 2399 O O . GLU A 1 296 ? 126.837 142.542 143.458 1.00 54.89 296 GLU A O 1
ATOM 2405 N N . PRO A 1 297 ? 126.880 144.549 142.406 1.00 47.33 297 PRO A N 1
ATOM 2406 C CA . PRO A 1 297 ? 125.419 144.739 142.502 1.00 47.33 297 PRO A CA 1
ATOM 2407 C C . PRO A 1 297 ? 124.567 143.714 141.767 1.00 47.33 297 PRO A C 1
ATOM 2408 O O . PRO A 1 297 ? 123.391 143.543 142.118 1.00 47.33 297 PRO A O 1
ATOM 2412 N N . LEU A 1 298 ? 125.107 143.060 140.736 1.00 43.67 298 LEU A N 1
ATOM 2413 C CA . LEU A 1 298 ? 124.370 142.011 140.037 1.00 43.67 298 LEU A CA 1
ATOM 2414 C C . LEU A 1 298 ? 124.156 140.791 140.920 1.00 43.67 298 LEU A C 1
ATOM 2415 O O . LEU A 1 298 ? 123.113 140.135 140.832 1.00 43.67 298 LEU A O 1
ATOM 2420 N N . TRP A 1 299 ? 125.098 140.504 141.807 1.00 44.24 299 TRP A N 1
ATOM 2421 C CA . TRP A 1 299 ? 125.063 139.300 142.614 1.00 44.24 299 TRP A CA 1
ATOM 2422 C C . TRP A 1 2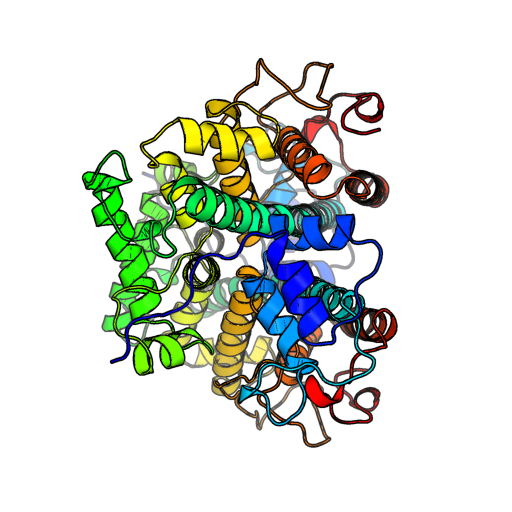99 ? 124.590 139.537 144.045 1.00 44.24 299 TRP A C 1
ATOM 2423 O O . TRP A 1 299 ? 124.746 138.648 144.881 1.00 44.24 299 TRP A O 1
ATOM 2434 N N . GLN A 1 300 ? 124.031 140.700 144.365 1.00 50.62 300 GLN A N 1
ATOM 2435 C CA . GLN A 1 300 ? 123.527 140.903 145.724 1.00 50.62 300 GLN A CA 1
ATOM 2436 C C . GLN A 1 300 ? 122.146 140.282 145.889 1.00 50.62 300 GLN A C 1
ATOM 2437 O O . GLN A 1 300 ? 121.283 140.423 145.024 1.00 50.62 300 GLN A O 1
ATOM 3478 N N . ARG C 1 4 ? 87.106 125.043 104.846 1.00 74.42 4 ARG B N 1
ATOM 3479 C CA . ARG C 1 4 ? 87.587 125.212 106.210 1.00 74.42 4 ARG B CA 1
ATOM 3480 C C . ARG C 1 4 ? 87.312 126.633 106.711 1.00 74.42 4 ARG B C 1
ATOM 3481 O O . ARG C 1 4 ? 87.318 127.591 105.941 1.00 74.42 4 ARG B O 1
ATOM 3489 N N . ILE C 1 5 ? 87.059 126.740 108.012 1.00 75.27 5 ILE B N 1
ATOM 3490 C CA . ILE C 1 5 ? 86.528 127.936 108.668 1.00 75.27 5 ILE B CA 1
ATOM 3491 C C . ILE C 1 5 ? 87.615 129.002 108.790 1.00 75.27 5 ILE B C 1
ATOM 3492 O O . ILE C 1 5 ? 88.767 128.663 109.086 1.00 75.27 5 ILE B O 1
ATOM 3497 N N . PRO C 1 6 ? 87.323 130.287 108.562 1.00 76.27 6 PRO B N 1
ATOM 3498 C CA . PRO C 1 6 ? 88.287 131.326 108.947 1.00 76.27 6 PRO B CA 1
ATOM 3499 C C . PRO C 1 6 ? 88.374 131.489 110.459 1.00 76.27 6 PRO B C 1
ATOM 3500 O O . PRO C 1 6 ? 87.380 131.352 111.177 1.00 76.27 6 PRO B O 1
ATOM 3504 N N . PHE C 1 7 ? 89.580 131.794 110.932 1.00 69.70 7 PHE B N 1
ATOM 3505 C CA . PHE C 1 7 ? 89.867 131.834 112.365 1.00 69.70 7 PHE B CA 1
ATOM 3506 C C . PHE C 1 7 ? 89.285 133.100 112.979 1.00 69.70 7 PHE B C 1
ATOM 3507 O O . PHE C 1 7 ? 89.665 134.206 112.574 1.00 69.70 7 PHE B O 1
ATOM 3515 N N . PRO C 1 8 ? 88.372 132.996 113.944 1.00 73.14 8 PRO B N 1
ATOM 3516 C CA . PRO C 1 8 ? 87.651 134.174 114.443 1.00 73.14 8 PRO B CA 1
ATOM 3517 C C . PRO C 1 8 ? 88.228 134.827 115.689 1.00 73.14 8 PRO B C 1
ATOM 3518 O O . PRO C 1 8 ? 87.631 135.794 116.177 1.00 73.14 8 PRO B O 1
ATOM 3522 N N . LYS C 1 9 ? 89.349 134.352 116.214 1.00 69.27 9 LYS B N 1
ATOM 3523 C CA . LYS C 1 9 ? 89.777 134.936 117.479 1.00 69.27 9 LYS B CA 1
ATOM 3524 C C . LYS C 1 9 ? 90.850 135.985 117.248 1.00 69.27 9 LYS B C 1
ATOM 3525 O O . LYS C 1 9 ? 91.762 135.763 116.438 1.00 69.27 9 LYS B O 1
ATOM 3531 N N . PRO C 1 10 ? 90.782 137.124 117.929 1.00 65.32 10 PRO B N 1
ATOM 3532 C CA . PRO C 1 10 ? 91.844 138.124 117.834 1.00 65.32 10 PRO B CA 1
ATOM 3533 C C . PRO C 1 10 ? 92.953 137.822 118.833 1.00 65.32 10 PRO B C 1
ATOM 3534 O O . PRO C 1 10 ? 92.891 136.861 119.601 1.00 65.32 10 PRO B O 1
ATOM 3538 N N . TYR C 1 11 ? 93.988 138.655 118.789 1.00 60.97 11 TYR B N 1
ATOM 3539 C CA . TYR C 1 11 ? 94.891 138.736 119.925 1.00 60.97 11 TYR B CA 1
ATOM 3540 C C . TYR C 1 11 ? 94.170 139.365 121.104 1.00 60.97 11 TYR B C 1
ATOM 3541 O O . TYR C 1 11 ? 93.526 140.409 120.971 1.00 60.97 11 TYR B O 1
ATOM 3550 N N . THR C 1 12 ? 94.286 138.735 122.261 1.00 62.13 12 THR B N 1
ATOM 3551 C CA . THR C 1 12 ? 93.717 139.261 123.488 1.00 62.13 12 THR B CA 1
ATOM 3552 C C . THR C 1 12 ? 94.853 139.752 124.371 1.00 62.13 12 THR B C 1
ATOM 3553 O O . THR C 1 12 ? 95.863 139.059 124.524 1.00 62.13 12 THR B O 1
ATOM 3557 N N . SER C 1 13 ? 94.719 140.979 124.872 1.00 63.80 13 SER B N 1
ATOM 3558 C CA . SER C 1 13 ? 95.751 141.586 125.703 1.00 63.80 13 SER B CA 1
ATOM 3559 C C . SER C 1 13 ? 95.861 140.853 127.031 1.00 63.80 13 SER B C 1
ATOM 3560 O O . SER C 1 13 ? 94.876 140.328 127.547 1.00 63.80 13 SER B O 1
ATOM 3563 N N . ALA C 1 14 ? 97.075 140.849 127.597 1.00 59.44 14 ALA B N 1
ATOM 3564 C CA . ALA C 1 14 ? 97.365 140.122 128.833 1.00 59.44 14 ALA B CA 1
ATOM 3565 C C . ALA C 1 14 ? 96.602 140.657 130.040 1.00 59.44 14 ALA B C 1
ATOM 3566 O O . ALA C 1 14 ? 96.435 139.930 131.023 1.00 59.44 14 ALA B O 1
ATOM 3568 N N . HIS C 1 15 ? 96.159 141.914 129.994 1.00 63.80 15 HIS B N 1
ATOM 3569 C CA . HIS C 1 15 ? 95.178 142.403 130.954 1.00 63.80 15 HIS B CA 1
ATOM 3570 C C . HIS C 1 15 ? 93.828 141.720 130.756 1.00 63.80 15 HIS B C 1
ATOM 3571 O O . HIS C 1 15 ? 93.150 141.370 131.728 1.00 63.80 15 HIS B O 1
ATOM 3578 N N . ASP C 1 16 ? 93.418 141.543 129.496 1.00 62.45 16 ASP B N 1
ATOM 3579 C CA . ASP C 1 16 ? 92.069 141.068 129.190 1.00 62.45 16 ASP B CA 1
ATOM 3580 C C . ASP C 1 16 ? 91.892 139.588 129.513 1.00 62.45 16 ASP B C 1
ATOM 3581 O O . ASP C 1 16 ? 90.771 139.145 129.794 1.00 62.45 16 ASP B O 1
ATOM 3586 N N . LEU C 1 17 ? 92.976 138.796 129.434 1.00 60.66 17 LEU B N 1
ATOM 3587 C CA . LEU C 1 17 ? 92.865 137.372 129.754 1.00 60.66 17 LEU B CA 1
ATOM 3588 C C . LEU C 1 17 ? 92.576 137.130 131.226 1.00 60.66 17 LEU B C 1
ATOM 3589 O O . LEU C 1 17 ? 92.009 136.094 131.562 1.00 60.66 17 LEU B O 1
ATOM 3594 N N . VAL C 1 18 ? 92.977 138.043 132.114 1.00 63.46 18 VAL B N 1
ATOM 3595 C CA . VAL C 1 18 ? 92.661 137.877 133.530 1.00 63.46 18 VAL B CA 1
ATOM 3596 C C . VAL C 1 18 ? 91.165 138.052 133.774 1.00 63.46 18 VAL B C 1
ATOM 3597 O O . VAL C 1 18 ? 90.556 137.277 134.522 1.00 63.46 18 VAL B O 1
ATOM 3601 N N . SER C 1 19 ? 90.546 139.044 133.119 1.00 64.74 19 SER B N 1
ATOM 3602 C CA . SER C 1 19 ? 89.092 139.191 133.175 1.00 64.74 19 SER B CA 1
ATOM 3603 C C . SER C 1 19 ? 88.383 138.022 132.503 1.00 64.74 19 SER B C 1
ATOM 3604 O O . SER C 1 19 ? 87.345 137.560 132.998 1.00 64.74 19 SER B O 1
ATOM 3607 N N . LEU C 1 20 ? 88.963 137.495 131.418 1.00 62.63 20 LEU B N 1
ATOM 3608 C CA . LEU C 1 20 ? 88.389 136.339 130.733 1.00 62.63 20 LEU B CA 1
ATOM 3609 C C . LEU C 1 20 ? 88.447 135.084 131.604 1.00 62.63 20 LEU B C 1
ATOM 3610 O O . LEU C 1 20 ? 87.429 134.404 131.793 1.00 62.63 20 LEU B O 1
ATOM 3615 N N . LEU C 1 21 ? 89.629 134.790 132.165 1.00 62.78 21 LEU B N 1
ATOM 3616 C CA . LEU C 1 21 ? 89.829 133.652 133.059 1.00 62.78 21 LEU B CA 1
ATOM 3617 C C . LEU C 1 21 ? 88.979 133.747 134.317 1.00 62.78 21 LEU B C 1
ATOM 3618 O O . LEU C 1 21 ? 88.496 132.729 134.825 1.00 62.78 21 LEU B O 1
ATOM 3623 N N . GLN C 1 22 ? 88.794 134.961 134.844 1.00 66.48 22 GLN B N 1
ATOM 3624 C CA . GLN C 1 22 ? 87.920 135.123 135.994 1.00 66.48 22 GLN B CA 1
ATOM 3625 C C . GLN C 1 22 ? 86.452 134.969 135.602 1.00 66.48 22 GLN B C 1
ATOM 3626 O O . GLN C 1 22 ? 85.636 134.563 136.437 1.00 66.48 22 GLN B O 1
ATOM 3632 N N . SER C 1 23 ? 86.106 135.242 134.339 1.00 62.99 23 SER B N 1
ATOM 3633 C CA . SER C 1 23 ? 84.765 134.921 133.866 1.00 62.99 23 SER B CA 1
ATOM 3634 C C . SER C 1 23 ? 84.568 133.426 133.632 1.00 62.99 23 SER B C 1
ATOM 3635 O O . SER C 1 23 ? 83.423 132.960 133.642 1.00 62.99 23 SER B O 1
ATOM 3638 N N . ARG C 1 24 ? 85.646 132.667 133.414 1.00 63.19 24 ARG B N 1
ATOM 3639 C CA . ARG C 1 24 ? 85.546 131.212 133.286 1.00 63.19 24 ARG B CA 1
ATOM 3640 C C . ARG C 1 24 ? 85.516 130.486 134.630 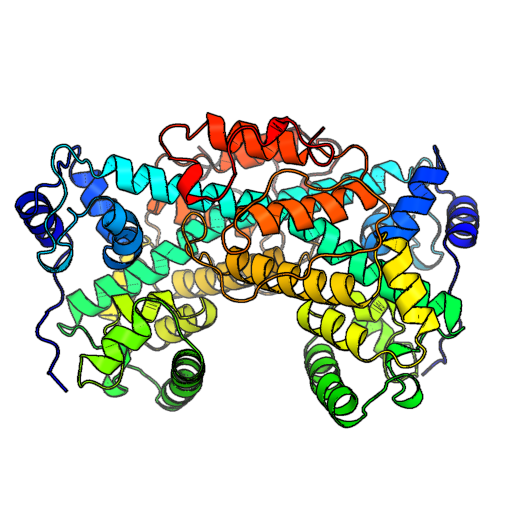1.00 63.19 24 ARG B C 1
ATOM 3641 O O . ARG C 1 24 ? 85.390 129.257 134.645 1.00 63.19 24 ARG B O 1
ATOM 3649 N N . GLY C 1 25 ? 85.644 131.197 135.749 1.00 63.64 25 GLY B N 1
ATOM 3650 C CA . GLY C 1 25 ? 85.537 130.594 137.061 1.00 63.64 25 GLY B CA 1
ATOM 3651 C C . GLY C 1 25 ? 86.845 130.313 137.770 1.00 63.64 25 GLY B C 1
ATOM 3652 O O . GLY C 1 25 ? 86.819 129.792 138.890 1.00 63.64 25 GLY B O 1
ATOM 3653 N N . LEU C 1 26 ? 87.982 130.623 137.158 1.00 63.04 26 LEU B N 1
ATOM 3654 C CA . LEU C 1 26 ? 89.265 130.390 137.807 1.00 63.04 26 LEU B CA 1
ATOM 3655 C C . LEU C 1 26 ? 89.524 131.462 138.858 1.00 63.04 26 LEU B C 1
ATOM 3656 O O . LEU C 1 26 ? 89.453 132.660 138.566 1.00 63.04 26 LEU B O 1
ATOM 3661 N N . THR C 1 27 ? 89.820 131.036 140.084 1.00 65.33 27 THR B N 1
ATOM 3662 C CA . THR C 1 27 ? 90.129 131.980 141.149 1.00 65.33 27 THR B CA 1
ATOM 3663 C C . THR C 1 27 ? 91.569 132.456 141.013 1.00 65.33 27 THR B C 1
ATOM 3664 O O . THR C 1 27 ? 92.493 131.645 140.902 1.00 65.33 27 THR B O 1
ATOM 3668 N N . ILE C 1 28 ? 91.758 133.774 141.027 1.00 63.29 28 ILE B N 1
ATOM 3669 C CA . ILE C 1 28 ? 93.052 134.401 140.790 1.00 63.29 28 ILE B CA 1
ATOM 3670 C C . ILE C 1 28 ? 93.334 135.378 141.925 1.00 63.29 28 ILE B C 1
ATOM 3671 O O . ILE C 1 28 ? 92.499 136.231 142.245 1.00 63.29 28 ILE B O 1
ATOM 3676 N N . ALA C 1 29 ? 94.514 135.252 142.529 1.00 71.20 29 ALA B N 1
ATOM 3677 C CA . ALA C 1 29 ? 94.929 136.117 143.622 1.00 71.20 29 ALA B CA 1
ATOM 3678 C C . ALA C 1 29 ? 96.354 136.574 143.358 1.00 71.20 29 ALA B C 1
ATOM 3679 O O . ALA C 1 29 ? 97.121 135.885 142.677 1.00 71.20 29 ALA B O 1
ATOM 3681 N N . ASP C 1 30 ? 96.691 137.740 143.934 1.00 73.07 30 ASP B N 1
ATOM 3682 C CA . ASP C 1 30 ? 97.927 138.494 143.667 1.00 73.07 30 ASP B CA 1
ATOM 3683 C C . ASP C 1 30 ? 98.098 138.739 142.168 1.00 73.07 30 ASP B C 1
ATOM 3684 O O . ASP C 1 30 ? 99.017 138.222 141.529 1.00 73.07 30 ASP B O 1
ATOM 3689 N N . THR C 1 31 ? 97.166 139.534 141.625 1.00 66.97 31 THR B N 1
ATOM 3690 C CA . THR C 1 31 ? 96.861 139.620 140.196 1.00 66.97 31 THR B CA 1
ATOM 3691 C C . THR C 1 31 ? 98.035 140.106 139.345 1.00 66.97 31 THR B C 1
ATOM 3692 O O . THR C 1 31 ? 98.154 139.695 138.183 1.00 66.97 31 THR B O 1
ATOM 3696 N N . ALA C 1 32 ? 98.920 140.933 139.916 1.00 62.41 32 ALA B N 1
ATOM 3697 C CA . ALA C 1 32 ? 100.097 141.422 139.197 1.00 62.41 32 ALA B CA 1
ATOM 3698 C C . ALA C 1 32 ? 101.054 140.290 138.838 1.00 62.41 32 ALA B C 1
ATOM 3699 O O . ALA C 1 32 ? 101.646 140.293 137.749 1.00 62.41 32 ALA B O 1
ATOM 3701 N N . LYS C 1 33 ? 101.194 139.302 139.732 1.00 57.98 33 LYS B N 1
ATOM 3702 C CA . LYS C 1 33 ? 101.991 138.111 139.438 1.00 57.98 33 LYS B CA 1
ATOM 3703 C C . LYS C 1 33 ? 101.387 137.297 138.300 1.00 57.98 33 LYS B C 1
ATOM 3704 O O . LYS C 1 33 ? 102.116 136.759 137.462 1.00 57.98 33 LYS B O 1
ATOM 3710 N N . THR C 1 34 ? 100.056 137.184 138.264 1.00 60.39 34 THR B N 1
ATOM 3711 C CA . THR C 1 34 ? 99.415 136.403 137.211 1.00 60.39 34 THR B CA 1
ATOM 3712 C C . THR C 1 34 ? 99.512 137.103 135.860 1.00 60.39 34 THR B C 1
ATOM 3713 O O . THR C 1 34 ? 99.703 136.442 134.832 1.00 60.39 34 THR B O 1
ATOM 3717 N N . GLU C 1 35 ? 99.418 138.440 135.845 1.00 58.53 35 GLU B N 1
ATOM 3718 C CA . GLU C 1 35 ? 99.657 139.186 134.610 1.00 58.53 35 GLU B CA 1
ATOM 3719 C C . GLU C 1 35 ? 101.112 139.077 134.168 1.00 58.53 35 GLU B C 1
ATOM 3720 O O . GLU C 1 35 ? 101.396 139.002 132.968 1.00 58.53 35 GLU B O 1
ATOM 3726 N N . ARG C 1 36 ? 102.046 139.046 135.126 1.00 53.45 36 ARG B N 1
ATOM 3727 C CA . ARG C 1 36 ? 103.462 138.911 134.789 1.00 53.45 36 ARG B CA 1
ATOM 3728 C C . ARG C 1 36 ? 103.780 137.518 134.237 1.00 53.45 36 ARG B C 1
ATOM 3729 O O . ARG C 1 36 ? 104.590 137.389 133.309 1.00 53.45 36 ARG B O 1
ATOM 3737 N N . TYR C 1 37 ? 103.146 136.470 134.781 1.00 46.73 37 TYR B N 1
ATOM 3738 C CA . TYR C 1 37 ? 103.297 135.132 134.206 1.00 46.73 37 TYR B CA 1
ATOM 3739 C C . TYR C 1 37 ? 102.648 135.026 132.831 1.00 46.73 37 TYR B C 1
ATOM 3740 O O . TYR C 1 37 ? 103.177 134.339 131.951 1.00 46.73 37 TYR B O 1
ATOM 3749 N N . LEU C 1 38 ? 101.493 135.671 132.632 1.00 47.34 38 LEU B N 1
ATOM 3750 C CA . LEU C 1 38 ? 100.860 135.654 131.315 1.00 47.34 38 LEU B CA 1
ATOM 3751 C C . LEU C 1 38 ? 101.659 136.441 130.280 1.00 47.34 38 LEU B C 1
ATOM 3752 O O . LEU C 1 38 ? 101.596 136.131 129.085 1.00 47.34 38 LEU B O 1
ATOM 3757 N N . GLU C 1 39 ? 102.410 137.460 130.707 1.00 46.69 39 GLU B N 1
ATOM 3758 C CA . GLU C 1 39 ? 103.297 138.147 129.771 1.00 46.69 39 GLU B CA 1
ATOM 3759 C C . GLU C 1 39 ? 104.565 137.346 129.481 1.00 46.69 39 GLU B C 1
ATOM 3760 O O . GLU C 1 39 ? 104.969 137.226 128.320 1.00 46.69 39 GLU B O 1
ATOM 3766 N N . PHE C 1 40 ? 105.214 136.792 130.510 1.00 42.64 40 PHE B N 1
ATOM 3767 C CA . PHE C 1 40 ? 106.516 136.164 130.285 1.00 42.64 40 PHE B CA 1
ATOM 3768 C C . PHE C 1 40 ? 106.452 134.675 129.952 1.00 42.64 40 PHE B C 1
ATOM 3769 O O . PHE C 1 40 ? 107.289 134.190 129.189 1.00 42.64 40 PHE B O 1
ATOM 3777 N N . ILE C 1 41 ? 105.524 133.916 130.520 1.00 41.52 41 ILE B N 1
ATOM 3778 C CA . ILE C 1 41 ? 105.395 132.519 130.109 1.00 41.52 41 ILE B CA 1
ATOM 3779 C C . ILE C 1 41 ? 104.385 132.368 128.973 1.00 41.52 41 ILE B C 1
ATOM 3780 O O . ILE C 1 41 ? 104.619 131.619 128.021 1.00 41.52 41 ILE B O 1
ATOM 3785 N N . GLY C 1 42 ? 103.301 133.121 129.002 1.00 47.06 42 GLY B N 1
ATOM 3786 C CA . GLY C 1 42 ? 102.367 133.107 127.894 1.00 47.06 42 GLY B CA 1
ATOM 3787 C C . GLY C 1 42 ? 101.120 132.304 128.208 1.00 47.06 42 GLY B C 1
ATOM 3788 O O . GLY C 1 42 ? 101.142 131.345 128.988 1.00 47.06 42 GLY B O 1
ATOM 3789 N N . TYR C 1 43 ? 100.002 132.722 127.610 1.00 44.54 43 TYR B N 1
ATOM 3790 C CA . TYR C 1 43 ? 98.727 132.054 127.844 1.00 44.54 43 TYR B CA 1
ATOM 3791 C C . TYR C 1 43 ? 98.690 130.660 127.237 1.00 44.54 43 TYR B C 1
ATOM 3792 O O . TYR C 1 43 ? 98.323 129.699 127.914 1.00 44.54 43 TYR B O 1
ATOM 3801 N N . TYR C 1 44 ? 99.035 130.535 125.950 1.00 48.11 44 TYR B N 1
ATOM 3802 C CA . TYR C 1 44 ? 98.770 129.282 125.242 1.00 48.11 44 TYR B CA 1
ATOM 3803 C C . TYR C 1 44 ? 99.759 128.194 125.637 1.00 48.11 44 TYR B C 1
ATOM 3804 O O . TYR C 1 44 ? 99.454 127.005 125.497 1.00 48.11 44 TYR B O 1
ATOM 3813 N N . ARG C 1 45 ? 100.939 128.572 126.131 1.00 43.03 45 ARG B N 1
ATOM 3814 C CA . ARG C 1 45 ? 101.814 127.587 126.759 1.00 43.03 45 ARG B CA 1
ATOM 3815 C C . ARG C 1 45 ? 101.196 127.049 128.040 1.00 43.03 45 ARG B C 1
ATOM 3816 O O . ARG C 1 45 ? 101.159 125.833 128.267 1.00 43.03 45 ARG B O 1
ATOM 3824 N N . LEU C 1 46 ? 100.658 127.945 128.867 1.00 44.24 46 LEU B N 1
ATOM 3825 C CA . LEU C 1 46 ? 100.028 127.529 130.112 1.00 44.24 46 LEU B CA 1
ATOM 3826 C C . LEU C 1 46 ? 98.668 126.875 129.905 1.00 44.24 46 LEU B C 1
ATOM 3827 O O . LEU C 1 46 ? 98.121 126.321 130.859 1.00 44.24 46 LEU B O 1
ATOM 3832 N N . SER C 1 47 ? 98.082 126.990 128.706 1.00 46.93 47 SER B N 1
ATOM 3833 C CA . SER C 1 47 ? 96.772 126.399 128.427 1.00 46.93 47 SER B CA 1
ATOM 3834 C C . SER C 1 47 ? 96.817 124.878 128.495 1.00 46.93 47 SER B C 1
ATOM 3835 O O . SER C 1 47 ? 95.842 124.242 128.910 1.00 46.93 47 SER B O 1
ATOM 3838 N N . ALA C 1 48 ? 97.950 124.279 128.107 1.00 47.52 48 ALA B N 1
ATOM 3839 C CA . ALA C 1 48 ? 98.131 122.833 128.195 1.00 47.52 48 ALA B CA 1
ATOM 3840 C C . ALA C 1 48 ? 98.201 122.330 129.635 1.00 47.52 48 ALA B C 1
ATOM 3841 O O . ALA C 1 48 ? 98.005 121.134 129.870 1.00 47.52 48 ALA B O 1
ATOM 3843 N N . TYR C 1 49 ? 98.482 123.209 130.596 1.00 47.51 49 TYR B N 1
ATOM 3844 C CA . TYR C 1 49 ? 98.445 122.881 132.013 1.00 47.51 49 TYR B CA 1
ATOM 3845 C C . TYR C 1 49 ? 97.175 123.375 132.695 1.00 47.51 49 TYR B C 1
ATOM 3846 O O . TYR C 1 49 ? 96.854 122.908 133.793 1.00 47.51 49 TYR B O 1
ATOM 3855 N N . MET C 1 50 ? 96.459 124.317 132.078 1.00 52.76 50 MET B N 1
ATOM 3856 C CA . MET C 1 50 ? 95.120 124.669 132.538 1.00 52.76 50 MET B CA 1
ATOM 3857 C C . MET C 1 50 ? 94.088 123.627 132.140 1.00 52.76 50 MET B C 1
ATOM 3858 O O . MET C 1 50 ? 93.051 123.517 132.804 1.00 52.76 50 MET B O 1
ATOM 3863 N N . TYR C 1 51 ? 94.344 122.911 131.042 1.00 56.42 51 TYR B N 1
ATOM 3864 C CA . TYR C 1 51 ? 93.425 121.901 130.507 1.00 56.42 51 TYR B CA 1
ATOM 3865 C C . TYR C 1 51 ? 92.982 120.793 131.478 1.00 56.42 51 TYR B C 1
ATOM 3866 O O . TYR C 1 51 ? 91.825 120.362 131.345 1.00 56.42 51 TYR B O 1
ATOM 3875 N N . PRO C 1 52 ? 93.801 120.238 132.397 1.00 57.35 52 PRO B N 1
ATOM 3876 C CA . PRO C 1 52 ? 93.219 119.294 133.376 1.00 57.35 52 PRO B CA 1
ATOM 3877 C C . PRO C 1 52 ? 92.200 119.891 134.344 1.00 57.35 52 PRO B C 1
ATOM 3878 O O . PRO C 1 52 ? 91.460 119.123 134.971 1.00 57.35 52 PRO B O 1
ATOM 3882 N N . LEU C 1 53 ? 92.127 121.210 134.495 1.00 60.11 53 LEU B N 1
ATOM 3883 C CA . LEU C 1 53 ? 91.161 121.818 135.397 1.00 60.11 53 LEU B CA 1
ATOM 3884 C C . LEU C 1 53 ? 89.889 122.283 134.700 1.00 60.11 53 LEU B C 1
ATOM 3885 O O . LEU C 1 53 ? 89.009 122.834 135.366 1.00 60.11 53 LEU B O 1
ATOM 3890 N N . LEU C 1 54 ? 89.764 122.085 133.391 1.00 61.38 54 LEU B N 1
ATOM 3891 C CA . LEU C 1 54 ? 88.478 122.298 132.743 1.00 61.38 54 LEU B CA 1
ATOM 3892 C C . LEU C 1 54 ? 87.513 121.173 133.094 1.00 61.38 54 LEU B C 1
ATOM 3893 O O . LEU C 1 54 ? 87.910 120.015 133.243 1.00 61.38 54 LEU B O 1
ATOM 3898 N N . GLN C 1 55 ? 86.241 121.527 133.238 1.00 67.18 55 GLN B N 1
ATOM 3899 C CA . GLN C 1 55 ? 85.201 120.573 133.590 1.00 67.18 55 GLN B CA 1
ATOM 3900 C C . GLN C 1 55 ? 84.891 119.694 132.373 1.00 67.18 55 GLN B C 1
ATOM 3901 O O . GLN C 1 55 ? 85.056 120.123 131.226 1.00 67.18 55 GLN B O 1
ATOM 3907 N N . MET C 1 56 ? 84.440 118.459 132.655 1.00 69.63 56 MET B N 1
ATOM 3908 C CA . MET C 1 56 ? 84.407 117.336 131.708 1.00 69.63 56 MET B CA 1
ATOM 3909 C C . MET C 1 56 ? 83.735 117.575 130.348 1.00 69.63 56 MET B C 1
ATOM 3910 O O . MET C 1 56 ? 84.220 116.999 129.358 1.00 69.63 56 MET B O 1
ATOM 3915 N N . PRO C 1 57 ? 82.649 118.388 130.193 1.00 69.90 57 PRO B N 1
ATOM 3916 C CA . PRO C 1 57 ? 82.381 118.917 128.847 1.00 69.90 57 PRO B CA 1
ATOM 3917 C C . PRO C 1 57 ? 83.317 120.062 128.475 1.00 69.90 57 PRO B C 1
ATOM 3918 O O . PRO C 1 57 ? 82.953 121.241 128.531 1.00 69.90 57 PRO B O 1
ATOM 3922 N N . LYS C 1 58 ? 84.542 119.697 128.075 1.00 65.75 58 LYS B N 1
ATOM 3923 C CA . LYS C 1 58 ? 85.628 120.655 127.879 1.00 65.75 58 LYS B CA 1
ATOM 3924 C C . LYS C 1 58 ? 85.430 121.572 126.677 1.00 65.75 58 LYS B C 1
ATOM 3925 O O . LYS C 1 58 ? 86.144 122.574 126.559 1.00 65.75 58 LYS B O 1
ATOM 3931 N N . GLU C 1 59 ? 84.491 121.255 125.779 1.00 72.12 59 GLU B N 1
ATOM 3932 C CA . GLU C 1 59 ? 84.211 122.106 124.624 1.00 72.12 59 GLU B CA 1
ATOM 3933 C C . GLU C 1 59 ? 83.563 123.438 125.002 1.00 72.12 59 GLU B C 1
ATOM 3934 O O . GLU C 1 59 ? 83.548 124.359 124.178 1.00 72.12 59 GLU B O 1
ATOM 3940 N N . GLN C 1 60 ? 83.007 123.557 126.209 1.00 70.12 60 GLN B N 1
ATOM 3941 C CA . GLN C 1 60 ? 82.470 124.823 126.685 1.00 70.12 60 GLN B CA 1
ATOM 3942 C C . GLN C 1 60 ? 83.540 125.748 127.248 1.00 70.12 60 GLN B C 1
ATOM 3943 O O . GLN C 1 60 ? 83.233 126.919 127.505 1.00 70.12 60 GLN B O 1
ATOM 3949 N N . HIS C 1 61 ? 84.761 125.233 127.459 1.00 67.59 61 HIS B N 1
ATOM 3950 C CA . HIS C 1 61 ? 85.929 125.952 127.989 1.00 67.59 61 HIS B CA 1
ATOM 3951 C C . HIS C 1 61 ? 85.681 126.573 129.366 1.00 67.59 61 HIS B C 1
ATOM 3952 O O . HIS C 1 61 ? 86.267 127.609 129.698 1.00 67.59 61 HIS B O 1
ATOM 3959 N N . ARG C 1 62 ? 84.816 125.979 130.181 1.00 66.32 62 ARG B N 1
ATOM 3960 C CA . ARG C 1 62 ? 84.650 126.427 131.556 1.00 66.32 62 ARG B CA 1
ATOM 3961 C C . ARG C 1 62 ? 85.462 125.549 132.495 1.00 66.32 62 ARG B C 1
ATOM 3962 O O . ARG C 1 62 ? 85.547 124.333 132.308 1.00 66.32 62 ARG B O 1
ATOM 3970 N N . TYR C 1 63 ? 86.061 126.176 133.504 1.00 62.75 63 TYR B N 1
ATOM 3971 C CA . TYR C 1 63 ? 86.798 125.431 134.512 1.00 62.75 63 TYR B CA 1
ATOM 3972 C C . TYR C 1 63 ? 85.875 124.635 135.422 1.00 62.75 63 TYR B C 1
ATOM 3973 O O . TYR C 1 63 ? 84.710 124.981 135.633 1.00 62.75 63 TYR B O 1
ATOM 3982 N N . LYS C 1 64 ? 86.416 123.539 135.935 1.00 62.59 64 LYS B N 1
ATOM 3983 C CA . LYS C 1 64 ? 85.813 122.845 137.056 1.00 62.59 64 LYS B CA 1
ATOM 3984 C C . LYS C 1 64 ? 85.872 123.754 138.284 1.00 62.59 64 LYS B C 1
ATOM 3985 O O . LYS C 1 64 ? 86.832 124.517 138.432 1.00 62.59 64 LYS B O 1
ATOM 3991 N N . PRO C 1 65 ? 84.826 123.748 139.148 1.00 66.81 65 PRO B N 1
ATOM 3992 C CA . PRO C 1 65 ? 84.819 124.634 140.327 1.00 66.81 65 PRO B CA 1
ATOM 3993 C C . PRO C 1 65 ? 85.929 124.401 141.350 1.00 66.81 65 PRO B C 1
ATOM 3994 O O . PRO C 1 65 ? 86.623 123.378 141.309 1.00 66.81 65 PRO B O 1
ATOM 3998 N N . ASN C 1 66 ? 86.115 125.392 142.233 1.00 71.69 66 ASN B N 1
ATOM 3999 C CA . ASN C 1 66 ? 87.093 125.468 143.325 1.00 71.69 66 ASN B CA 1
ATOM 4000 C C . ASN C 1 66 ? 88.547 125.474 142.853 1.00 71.69 66 ASN B C 1
ATOM 4001 O O . ASN C 1 66 ? 89.447 125.209 143.662 1.00 71.69 66 ASN B O 1
ATOM 4006 N N . THR C 1 67 ? 88.815 125.774 141.581 1.00 65.54 67 THR B N 1
ATOM 4007 C CA . THR C 1 67 ? 90.177 125.729 141.057 1.00 65.54 67 THR B CA 1
ATOM 4008 C C . THR C 1 67 ? 90.893 127.072 141.191 1.00 65.54 67 THR B C 1
ATOM 4009 O O . THR C 1 67 ? 90.267 128.135 141.253 1.00 65.54 67 THR B O 1
ATOM 4013 N N . THR C 1 68 ? 92.234 127.005 141.246 1.00 58.93 68 THR B N 1
ATOM 4014 C CA . THR C 1 68 ? 93.119 128.163 141.357 1.00 58.93 68 THR B CA 1
ATOM 4015 C C . THR C 1 68 ? 94.180 128.121 140.265 1.00 58.93 68 THR B C 1
ATOM 4016 O O . THR C 1 68 ? 94.471 127.060 139.709 1.00 58.93 68 THR B O 1
ATOM 4020 N N . PHE C 1 69 ? 94.742 129.295 139.957 1.00 54.37 69 PHE B N 1
ATOM 4021 C CA . PHE C 1 69 ? 95.844 129.410 139.000 1.00 54.37 69 PHE B CA 1
ATOM 4022 C C . PHE C 1 69 ? 97.161 128.898 139.600 1.00 54.37 69 PHE B C 1
ATOM 4023 O O . PHE C 1 69 ? 98.092 128.526 138.861 1.00 54.37 69 PHE B O 1
ATOM 4031 N N . ASP C 1 70 ? 97.254 128.862 140.936 1.00 54.46 70 ASP B N 1
ATOM 4032 C CA . ASP C 1 70 ? 98.424 128.296 141.605 1.00 54.46 70 ASP B CA 1
ATOM 4033 C C . ASP C 1 70 ? 98.569 126.799 141.347 1.00 54.46 70 ASP B C 1
ATOM 4034 O O . ASP C 1 70 ? 99.686 126.276 141.356 1.00 54.46 70 ASP B O 1
ATOM 4039 N N . GLN C 1 71 ? 97.459 126.098 141.097 1.00 58.14 71 GLN B N 1
ATOM 4040 C CA . GLN C 1 71 ? 97.526 124.708 140.652 1.00 58.14 71 GLN B CA 1
ATOM 4041 C C . GLN C 1 71 ? 98.153 124.577 139.265 1.00 58.14 71 GLN B C 1
ATOM 4042 O O . GLN C 1 71 ? 98.867 123.596 139.000 1.00 58.14 71 GLN B O 1
ATOM 4048 N N . VAL C 1 72 ? 97.914 125.555 138.382 1.00 51.02 72 VAL B N 1
ATOM 4049 C CA . VAL C 1 72 ? 98.540 125.559 137.060 1.00 51.02 72 VAL B CA 1
ATOM 4050 C C . VAL C 1 72 ? 100.046 125.778 137.183 1.00 51.02 72 VAL B C 1
ATOM 4051 O O . VAL C 1 72 ? 100.849 125.087 136.533 1.00 51.02 72 VAL B O 1
ATOM 4055 N N . MET C 1 73 ? 100.451 126.716 138.053 1.00 50.46 73 MET B N 1
ATOM 4056 C CA . MET C 1 73 ? 101.868 126.887 138.378 1.00 50.46 73 MET B CA 1
ATOM 4057 C C . MET C 1 73 ? 102.488 125.659 139.045 1.00 50.46 73 MET B C 1
ATOM 4058 O O . MET C 1 73 ? 103.656 125.354 138.776 1.00 50.46 73 MET B O 1
ATOM 4063 N N . MET C 1 74 ? 101.706 124.919 139.835 1.00 51.10 74 MET B N 1
ATOM 4064 C CA . MET C 1 74 ? 102.168 123.696 140.486 1.00 51.10 74 MET B CA 1
ATOM 4065 C C . MET C 1 74 ? 102.485 122.605 139.464 1.00 51.10 74 MET B C 1
ATOM 4066 O O . MET C 1 74 ? 103.561 121.984 139.512 1.00 51.10 74 MET B O 1
ATOM 4071 N N . LEU C 1 75 ? 101.563 122.386 138.513 1.00 46.28 75 LEU B N 1
ATOM 4072 C CA . LEU C 1 75 ? 101.774 121.383 137.469 1.00 46.28 75 LEU B CA 1
ATOM 4073 C C . LEU C 1 75 ? 102.935 121.754 136.547 1.00 46.28 75 LEU B C 1
ATOM 4074 O O . LEU C 1 75 ? 103.727 120.877 136.156 1.00 46.28 75 LEU B O 1
ATOM 4079 N N . TYR C 1 76 ? 103.071 123.052 136.227 1.00 45.61 76 TYR B N 1
ATOM 4080 C CA . TYR C 1 76 ? 104.158 123.510 135.359 1.00 45.61 76 TYR B CA 1
ATOM 4081 C C . TYR C 1 76 ? 105.527 123.315 136.016 1.00 45.61 76 TYR B C 1
ATOM 4082 O O . TYR C 1 76 ? 106.470 122.827 135.374 1.00 45.61 76 TYR B O 1
ATOM 4091 N N . ARG C 1 77 ? 105.646 123.663 137.303 1.00 47.48 77 ARG B N 1
ATOM 4092 C CA . ARG C 1 77 ? 106.928 123.514 137.988 1.00 47.48 77 ARG B CA 1
ATOM 4093 C C . ARG C 1 77 ? 107.282 122.048 138.249 1.00 47.48 77 ARG B C 1
ATOM 4094 O O . ARG C 1 77 ? 108.475 121.693 138.217 1.00 47.48 77 ARG B O 1
ATOM 4102 N N . PHE C 1 78 ? 106.275 121.175 138.436 1.00 46.40 78 PHE B N 1
ATOM 4103 C CA . PHE C 1 78 ? 106.554 119.740 138.531 1.00 46.40 78 PHE B CA 1
ATOM 4104 C C . PHE C 1 78 ? 107.087 119.173 137.219 1.00 46.40 78 PHE B C 1
ATOM 4105 O O . PHE C 1 78 ? 108.035 118.376 137.230 1.00 46.40 78 PHE B O 1
ATOM 4113 N N . ASP C 1 79 ? 106.463 119.531 136.085 1.00 44.62 79 ASP B N 1
ATOM 4114 C CA . ASP C 1 79 ? 106.938 119.007 134.802 1.00 44.62 79 ASP B CA 1
ATOM 4115 C C . ASP C 1 79 ? 108.324 119.538 134.444 1.00 44.62 79 ASP B C 1
ATOM 4116 O O . ASP C 1 79 ? 109.151 118.794 133.875 1.00 44.62 79 ASP B O 1
ATOM 4121 N N . LYS C 1 80 ? 108.597 120.796 134.817 1.00 40.27 80 LYS B N 1
ATOM 4122 C CA . LYS C 1 80 ? 109.918 121.389 134.625 1.00 40.27 80 LYS B CA 1
ATOM 4123 C C . LYS C 1 80 ? 110.992 120.660 135.428 1.00 40.27 80 LYS B C 1
ATOM 4124 O O . LYS C 1 80 ? 112.108 120.453 134.939 1.00 40.27 80 LYS B O 1
ATOM 4130 N N . LYS C 1 81 ? 110.683 120.274 136.669 1.00 39.69 81 LYS B N 1
ATOM 4131 C CA . LYS C 1 81 ? 111.677 119.549 137.461 1.00 39.69 81 LYS B CA 1
ATOM 4132 C C . LYS C 1 81 ? 111.836 118.100 136.987 1.00 39.69 81 LYS B C 1
ATOM 4133 O O . LYS C 1 81 ? 112.946 117.537 137.036 1.00 39.69 81 LYS B O 1
ATOM 4139 N N . LEU C 1 82 ? 110.737 117.488 136.516 1.00 38.54 82 LEU B N 1
ATOM 4140 C CA . LEU C 1 82 ? 110.756 116.096 136.061 1.00 38.54 82 LEU B CA 1
ATOM 4141 C C . LEU C 1 82 ? 111.622 115.896 134.819 1.00 38.54 82 LEU B C 1
ATOM 4142 O O . LEU C 1 82 ? 112.327 114.877 134.709 1.00 38.54 82 LEU B O 1
ATOM 4147 N N . ARG C 1 83 ? 111.576 116.846 133.871 1.00 37.99 83 ARG B N 1
ATOM 4148 C CA . ARG C 1 83 ? 112.421 116.726 132.677 1.00 37.99 83 ARG B CA 1
ATOM 4149 C C . ARG C 1 83 ? 113.915 116.814 133.002 1.00 37.99 83 ARG B C 1
ATOM 4150 O O . ARG C 1 83 ? 114.729 116.106 132.389 1.00 37.99 83 ARG B O 1
ATOM 4158 N N . LEU C 1 84 ? 114.286 117.632 133.990 1.00 35.03 84 LEU B N 1
ATOM 4159 C CA . LEU C 1 84 ? 115.676 117.718 134.427 1.00 35.03 84 LEU B CA 1
ATOM 4160 C C . LEU C 1 84 ? 116.129 116.446 135.132 1.00 35.03 84 LEU B C 1
ATOM 4161 O O . LEU C 1 84 ? 117.272 115.995 134.929 1.00 35.03 84 LEU B O 1
ATOM 4166 N N . LEU C 1 85 ? 115.235 115.862 135.948 1.00 36.74 85 LEU B N 1
ATOM 4167 C CA . LEU C 1 85 ? 115.533 114.590 136.611 1.00 36.74 85 LEU B CA 1
ATOM 4168 C C . LEU C 1 85 ? 115.744 113.468 135.601 1.00 36.74 85 LEU B C 1
ATOM 4169 O O . LEU C 1 85 ? 116.573 112.578 135.821 1.00 36.74 85 LEU B O 1
ATOM 4174 N N . ILE C 1 86 ? 114.988 113.476 134.503 1.00 33.31 86 ILE B N 1
ATOM 4175 C CA . ILE C 1 86 ? 115.174 112.429 133.503 1.00 33.31 86 ILE B CA 1
ATOM 4176 C C . ILE C 1 86 ? 116.467 112.657 132.704 1.00 33.31 86 ILE B C 1
ATOM 4177 O O . ILE C 1 86 ? 117.222 111.705 132.444 1.00 33.31 86 ILE B O 1
ATOM 4182 N N . PHE C 1 87 ? 116.766 113.923 132.349 1.00 33.17 87 PHE B N 1
ATOM 4183 C CA . PHE C 1 87 ? 117.953 114.260 131.544 1.00 33.17 87 PHE B CA 1
ATOM 4184 C C . PHE C 1 87 ? 119.271 113.942 132.241 1.00 33.17 87 PHE B C 1
ATOM 4185 O O . PHE C 1 87 ? 120.219 113.455 131.585 1.00 33.17 87 PHE B O 1
ATOM 4193 N N . ASN C 1 88 ? 119.331 114.198 133.560 1.00 36.48 88 ASN B N 1
ATOM 4194 C CA . ASN C 1 88 ? 120.543 113.958 134.343 1.00 36.48 88 ASN B CA 1
ATOM 4195 C C . ASN C 1 88 ? 120.934 112.485 134.352 1.00 36.48 88 ASN B C 1
ATOM 4196 O O . ASN C 1 88 ? 122.122 112.149 134.417 1.00 36.48 88 ASN B O 1
ATOM 4201 N N . GLU C 1 89 ? 119.954 111.593 134.267 1.00 38.31 89 GLU B N 1
ATOM 4202 C CA . GLU C 1 89 ? 120.266 110.176 134.249 1.00 38.31 89 GLU B CA 1
ATOM 4203 C C . GLU C 1 89 ? 120.427 109.629 132.834 1.00 38.31 89 GLU B C 1
ATOM 4204 O O . GLU C 1 89 ? 121.077 108.595 132.655 1.00 38.31 89 GLU B O 1
ATOM 4210 N N . ILE C 1 90 ? 119.810 110.271 131.833 1.00 32.66 90 ILE B N 1
ATOM 4211 C CA . ILE C 1 90 ? 120.033 109.871 130.438 1.00 32.66 90 ILE B CA 1
ATOM 4212 C C . ILE C 1 90 ? 121.480 110.104 130.000 1.00 32.66 90 ILE B C 1
ATOM 4213 O O . ILE C 1 90 ? 122.037 109.270 129.261 1.00 32.66 90 ILE B O 1
ATOM 4218 N N . GLU C 1 91 ? 122.123 111.185 130.501 1.00 35.43 91 GLU B N 1
ATOM 4219 C CA . GLU C 1 91 ? 123.506 111.543 130.119 1.00 35.43 91 GLU B CA 1
ATOM 4220 C C . GLU C 1 91 ? 124.541 110.423 130.328 1.00 35.43 91 GLU B C 1
ATOM 4221 O O . GLU C 1 91 ? 125.410 110.203 129.465 1.00 35.43 91 GLU B O 1
ATOM 4227 N N . LYS C 1 92 ? 124.391 109.644 131.404 1.00 33.24 92 LYS B N 1
ATOM 4228 C CA . LYS C 1 92 ? 125.310 108.550 131.717 1.00 33.24 92 LYS B CA 1
ATOM 4229 C C . LYS C 1 92 ? 125.222 107.423 130.690 1.00 33.24 92 LYS B C 1
ATOM 4230 O O . LYS C 1 92 ? 126.252 106.904 130.233 1.00 33.24 92 LYS B O 1
ATOM 4236 N N . ILE C 1 93 ? 123.997 107.064 130.295 1.00 33.45 93 ILE B N 1
ATOM 4237 C CA . ILE C 1 93 ? 123.774 106.025 129.293 1.00 33.45 93 ILE B CA 1
ATOM 4238 C C . ILE C 1 93 ? 124.250 106.502 127.927 1.00 33.45 93 ILE B C 1
ATOM 4239 O O . ILE C 1 93 ? 124.840 105.737 127.147 1.00 33.45 93 ILE B O 1
ATOM 4244 N N . GLU C 1 94 ? 124.027 107.790 127.638 1.00 39.55 94 GLU B N 1
ATOM 4245 C CA . GLU C 1 94 ? 124.443 108.401 126.381 1.00 39.55 94 GLU B CA 1
ATOM 4246 C C . GLU C 1 94 ? 125.962 108.441 126.225 1.00 39.55 94 GLU B C 1
ATOM 4247 O O . GLU C 1 94 ? 126.459 108.437 125.093 1.00 39.55 94 GLU B O 1
ATOM 4253 N N . VAL C 1 95 ? 126.710 108.459 127.326 1.00 37.51 95 VAL B N 1
ATOM 4254 C CA . VAL C 1 95 ? 128.161 108.261 127.242 1.00 37.51 95 VAL B CA 1
ATOM 4255 C C . VAL C 1 95 ? 128.526 106.778 127.109 1.00 37.51 95 VAL B C 1
ATOM 4256 O O . VAL C 1 95 ? 129.363 106.406 126.265 1.00 37.51 95 VAL B O 1
ATOM 4260 N N . ALA C 1 96 ? 127.883 105.938 127.934 1.00 37.91 96 ALA B N 1
ATOM 4261 C CA . ALA C 1 96 ? 128.280 104.538 128.089 1.00 37.91 96 ALA B CA 1
ATOM 4262 C C . ALA C 1 96 ? 128.072 103.719 126.820 1.00 37.91 96 ALA B C 1
ATOM 4263 O O . ALA C 1 96 ? 128.891 102.848 126.506 1.00 37.91 96 ALA B O 1
ATOM 4265 N N . VAL C 1 97 ? 126.985 103.981 126.087 1.00 37.05 97 VAL B N 1
ATOM 4266 C CA . VAL C 1 97 ? 126.702 103.231 124.862 1.00 37.05 97 VAL B CA 1
ATOM 4267 C C . VAL C 1 97 ? 127.732 103.552 123.779 1.00 37.05 97 VAL B C 1
ATOM 4268 O O . VAL C 1 97 ? 128.208 102.648 123.072 1.00 37.05 97 VAL B O 1
ATOM 4272 N N . ARG C 1 98 ? 128.141 104.828 123.694 1.00 40.16 98 ARG B N 1
ATOM 4273 C CA . ARG C 1 98 ? 129.183 105.273 122.766 1.00 40.16 98 ARG B CA 1
ATOM 4274 C C . ARG C 1 98 ? 130.514 104.581 123.037 1.00 40.16 98 ARG B C 1
ATOM 4275 O O . ARG C 1 98 ? 131.157 104.042 122.115 1.00 40.16 98 ARG B O 1
ATOM 4283 N N . SER C 1 99 ? 130.930 104.588 124.312 1.00 42.06 99 SER B N 1
ATOM 4284 C CA . SER C 1 99 ? 132.193 103.957 124.694 1.00 42.06 99 SER B CA 1
ATOM 4285 C C . SER C 1 99 ? 132.163 102.450 124.479 1.00 42.06 99 SER B C 1
ATOM 4286 O O . SER C 1 99 ? 133.158 101.861 124.037 1.00 42.06 99 SER B O 1
ATOM 4289 N N . ALA C 1 100 ? 131.027 101.813 124.795 1.00 42.73 100 ALA B N 1
ATOM 4290 C CA . ALA C 1 100 ? 130.900 100.368 124.630 1.00 42.73 100 ALA B CA 1
ATOM 4291 C C . ALA C 1 100 ? 130.964 99.950 123.164 1.00 42.73 100 ALA B C 1
ATOM 4292 O O . ALA C 1 100 ? 131.623 98.952 122.836 1.00 42.73 100 ALA B O 1
ATOM 4294 N N . ILE C 1 101 ? 130.329 100.724 122.268 1.00 40.61 101 ILE B N 1
ATOM 4295 C CA . ILE C 1 101 ? 130.388 100.432 120.832 1.00 40.61 101 ILE B CA 1
ATOM 4296 C C . ILE C 1 101 ? 131.810 100.578 120.294 1.00 40.61 101 ILE B C 1
ATOM 4297 O O . ILE C 1 101 ? 132.303 99.680 119.590 1.00 40.61 101 ILE B O 1
ATOM 4302 N N . VAL C 1 102 ? 132.512 101.657 120.685 1.00 47.38 102 VAL B N 1
ATOM 4303 C CA . VAL C 1 102 ? 133.880 101.901 120.205 1.00 47.38 102 VAL B CA 1
ATOM 4304 C C . VAL C 1 102 ? 134.840 100.819 120.706 1.00 47.38 102 VAL B C 1
ATOM 4305 O O . VAL C 1 102 ? 135.621 100.249 119.926 1.00 47.38 102 VAL B O 1
ATOM 4309 N N . ASN C 1 103 ? 134.747 100.480 122.001 1.00 49.15 103 ASN B N 1
ATOM 4310 C CA . ASN C 1 103 ? 135.669 99.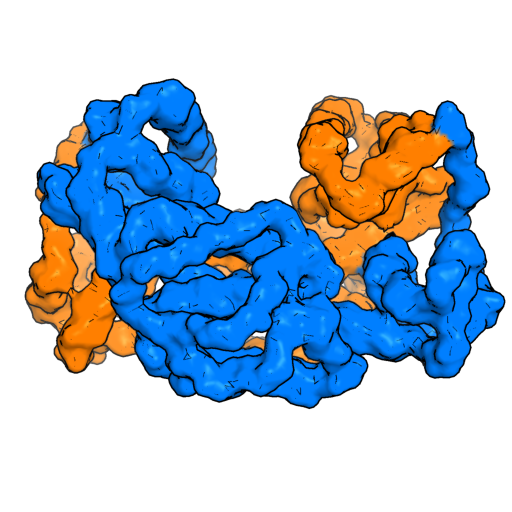521 122.605 1.00 49.15 103 ASN B CA 1
ATOM 4311 C C . ASN C 1 103 ? 135.450 98.106 122.085 1.00 49.15 103 ASN B C 1
ATOM 4312 O O . ASN C 1 103 ? 136.419 97.402 121.769 1.00 49.15 103 ASN B O 1
ATOM 4317 N N . ILE C 1 104 ? 134.189 97.663 121.993 1.00 48.84 104 ILE B N 1
ATOM 4318 C CA . ILE C 1 104 ? 133.955 96.291 121.558 1.00 48.84 104 ILE B CA 1
ATOM 4319 C C . ILE C 1 104 ? 134.219 96.146 120.055 1.00 48.84 104 ILE B C 1
ATOM 4320 O O . ILE C 1 104 ? 134.740 95.108 119.615 1.00 48.84 104 ILE B O 1
ATOM 4325 N N . GLY C 1 105 ? 133.954 97.195 119.259 1.00 52.34 105 GLY B N 1
ATOM 4326 C CA . GLY C 1 105 ? 134.330 97.166 117.850 1.00 52.34 105 GLY B CA 1
ATOM 4327 C C . GLY C 1 105 ? 135.832 97.096 117.621 1.00 52.34 105 GLY B C 1
ATOM 4328 O O . GLY C 1 105 ? 136.307 96.328 116.777 1.00 52.34 105 GLY B O 1
ATOM 4329 N N . SER C 1 106 ? 136.604 97.877 118.387 1.00 53.13 106 SER B N 1
ATOM 4330 C CA . SER C 1 106 ? 138.057 97.833 118.238 1.00 53.13 106 SER B CA 1
ATOM 4331 C C . SER C 1 106 ? 138.649 96.536 118.789 1.00 53.13 106 SER B C 1
ATOM 4332 O O . SER C 1 106 ? 139.698 96.082 118.316 1.00 53.13 106 SER B O 1
ATOM 4335 N N . ASP C 1 107 ? 138.017 95.941 119.808 1.00 56.66 107 ASP B N 1
ATOM 4336 C CA . ASP C 1 107 ? 138.491 94.657 120.320 1.00 56.66 107 ASP B CA 1
ATOM 4337 C C . ASP C 1 107 ? 138.217 93.521 119.342 1.00 56.66 107 ASP B C 1
ATOM 4338 O O . ASP C 1 107 ? 139.131 92.757 119.004 1.00 56.66 107 ASP B O 1
ATOM 4343 N N . MET C 1 108 ? 136.989 93.424 118.828 1.00 55.91 108 MET B N 1
ATOM 4344 C CA . MET C 1 108 ? 136.610 92.263 118.032 1.00 55.91 108 MET B CA 1
ATOM 4345 C C . MET C 1 108 ? 136.931 92.410 116.555 1.00 55.91 108 MET B C 1
ATOM 4346 O O . MET C 1 108 ? 136.820 91.435 115.813 1.00 55.91 108 MET B O 1
ATOM 4351 N N . ILE C 1 109 ? 137.293 93.605 116.099 1.00 56.47 109 ILE B N 1
ATOM 4352 C CA . ILE C 1 109 ? 137.677 93.778 114.707 1.00 56.47 109 ILE B CA 1
ATOM 4353 C C . ILE C 1 109 ? 139.193 93.809 114.525 1.00 56.47 109 ILE B C 1
ATOM 4354 O O . ILE C 1 109 ? 139.708 93.183 113.586 1.00 56.47 109 ILE B O 1
ATOM 4359 N N . GLY C 1 110 ? 139.930 94.396 115.466 1.00 57.74 110 GLY B N 1
ATOM 4360 C CA . GLY C 1 110 ? 141.370 94.516 115.329 1.00 57.74 110 GLY B CA 1
ATOM 4361 C C . GLY C 1 110 ? 141.832 95.675 114.478 1.00 57.74 110 GLY B C 1
ATOM 4362 O O . GLY C 1 110 ? 142.933 95.627 113.923 1.00 57.74 110 GLY B O 1
ATOM 4363 N N . SER C 1 111 ? 141.026 96.725 114.373 1.00 56.90 111 SER B N 1
ATOM 4364 C CA . SER C 1 111 ? 141.380 97.954 113.683 1.00 56.90 111 SER B CA 1
ATOM 4365 C C . SER C 1 111 ? 140.916 99.141 114.511 1.00 56.90 111 SER B C 1
ATOM 4366 O O . SER C 1 111 ? 139.876 99.068 115.176 1.00 56.90 111 SER B O 1
ATOM 4369 N N . PRO C 1 112 ? 141.681 100.234 114.522 1.00 54.90 112 PRO B N 1
ATOM 4370 C CA . PRO C 1 112 ? 141.155 101.478 115.101 1.00 54.90 112 PRO B CA 1
ATOM 4371 C C . PRO C 1 112 ? 140.150 102.184 114.204 1.00 54.90 112 PRO B C 1
ATOM 4372 O O . PRO C 1 112 ? 139.402 103.038 114.693 1.00 54.90 112 PRO B O 1
ATOM 4376 N N . PHE C 1 113 ? 140.085 101.838 112.920 1.00 55.69 113 PHE B N 1
ATOM 4377 C CA . PHE C 1 113 ? 139.381 102.629 111.919 1.00 55.69 113 PHE B CA 1
ATOM 4378 C C . PHE C 1 113 ? 138.147 101.927 111.370 1.00 55.69 113 PHE B C 1
ATOM 4379 O O . PHE C 1 113 ? 137.794 102.141 110.205 1.00 55.69 113 PHE B O 1
ATOM 4387 N N . TRP C 1 114 ? 137.499 101.082 112.176 1.00 55.44 114 TRP B N 1
ATOM 4388 C CA . TRP C 1 114 ? 136.470 100.176 111.671 1.00 55.44 114 TRP B CA 1
ATOM 4389 C C . TRP C 1 114 ? 135.173 100.884 111.287 1.00 55.44 114 TRP B C 1
ATOM 4390 O O . TRP C 1 114 ? 134.410 100.359 110.469 1.00 55.44 114 TRP B O 1
ATOM 4401 N N . MET C 1 115 ? 134.901 102.066 111.849 1.00 55.33 115 MET B N 1
ATOM 4402 C CA . MET C 1 115 ? 133.679 102.799 111.514 1.00 55.33 115 MET B CA 1
ATOM 4403 C C . MET C 1 115 ? 133.675 103.395 110.109 1.00 55.33 115 MET B C 1
ATOM 4404 O O . MET C 1 115 ? 132.622 103.867 109.667 1.00 55.33 115 MET B O 1
ATOM 4409 N N . THR C 1 116 ? 134.803 103.390 109.398 1.00 62.27 116 THR B N 1
ATOM 4410 C CA . THR C 1 116 ? 134.922 104.096 108.131 1.00 62.27 116 THR B CA 1
ATOM 4411 C C . THR C 1 116 ? 134.734 103.209 106.906 1.00 62.27 116 THR B C 1
ATOM 4412 O O . THR C 1 116 ? 134.638 103.740 105.794 1.00 62.27 116 THR B O 1
ATOM 4416 N N . ASP C 1 117 ? 134.663 101.890 107.069 1.00 64.87 117 ASP B N 1
ATOM 4417 C CA . ASP C 1 117 ? 134.664 100.962 105.942 1.00 64.87 117 ASP B CA 1
ATOM 4418 C C . ASP C 1 117 ? 133.284 100.339 105.774 1.00 64.87 117 ASP B C 1
ATOM 4419 O O . ASP C 1 117 ? 132.726 99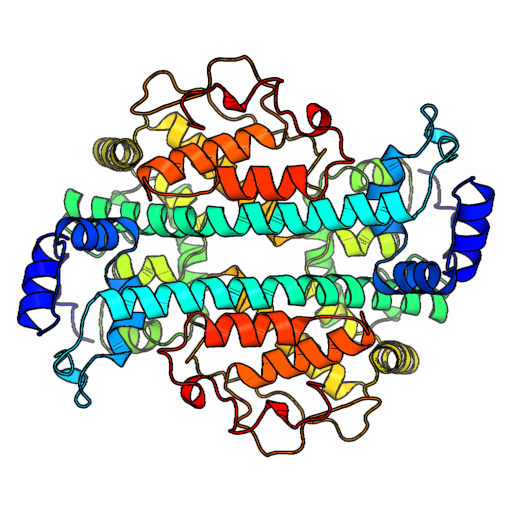.782 106.727 1.00 64.87 117 ASP B O 1
ATOM 4424 N N . GLY C 1 118 ? 132.750 100.421 104.552 1.00 65.37 118 GLY B N 1
ATOM 4425 C CA . GLY C 1 118 ? 131.426 99.908 104.237 1.00 65.37 118 GLY B CA 1
ATOM 4426 C C . GLY C 1 118 ? 131.288 98.402 104.277 1.00 65.37 118 GLY B C 1
ATOM 4427 O O . GLY C 1 118 ? 130.159 97.899 104.337 1.00 65.37 118 GLY B O 1
ATOM 4428 N N . SER C 1 119 ? 132.404 97.667 104.222 1.00 62.87 119 SER B N 1
ATOM 4429 C CA . SER C 1 119 ? 132.344 96.211 104.243 1.00 62.87 119 SER B CA 1
ATOM 4430 C C . SER C 1 119 ? 131.928 95.663 105.602 1.00 62.87 119 SER B C 1
ATOM 4431 O O . SER C 1 119 ? 131.462 94.522 105.678 1.00 62.87 119 SER B O 1
ATOM 4434 N N . ASN C 1 120 ? 132.068 96.447 106.668 1.00 59.42 120 ASN B N 1
ATOM 4435 C CA . ASN C 1 120 ? 131.634 95.988 107.978 1.00 59.42 120 ASN B CA 1
ATOM 4436 C C . ASN C 1 120 ? 130.170 96.279 108.275 1.00 59.42 120 ASN B C 1
ATOM 4437 O O . ASN C 1 120 ? 129.692 95.895 109.347 1.00 59.42 120 ASN B O 1
ATOM 4442 N N . PHE C 1 121 ? 129.446 96.936 107.375 1.00 60.07 121 PHE B N 1
ATOM 4443 C CA . PHE C 1 121 ? 128.045 97.257 107.606 1.00 60.07 121 PHE B CA 1
ATOM 4444 C C . PHE C 1 121 ? 127.149 96.596 106.563 1.00 60.07 121 PHE B C 1
ATOM 4445 O O . PHE C 1 121 ? 127.591 96.275 105.455 1.00 60.07 121 PHE B O 1
ATOM 4453 N N . ILE C 1 122 ? 125.888 96.371 106.964 1.00 66.52 122 ILE B N 1
ATOM 4454 C CA . ILE C 1 122 ? 124.944 95.546 106.201 1.00 66.52 122 ILE B CA 1
ATOM 4455 C C . ILE C 1 122 ? 124.571 96.212 104.884 1.00 66.52 122 ILE B C 1
ATOM 4456 O O . ILE C 1 122 ? 124.781 95.653 103.802 1.00 66.52 122 ILE B O 1
ATOM 4461 N N . ASP C 1 123 ? 123.995 97.408 104.956 1.00 69.41 123 ASP B N 1
ATOM 4462 C CA . ASP C 1 123 ? 123.472 98.066 103.772 1.00 69.41 123 ASP B CA 1
ATOM 4463 C C . ASP C 1 123 ? 124.291 99.307 103.467 1.00 69.41 123 ASP B C 1
ATOM 4464 O O . ASP C 1 123 ? 124.373 100.210 104.314 1.00 69.41 123 ASP B O 1
ATOM 4469 N N . PRO C 1 124 ? 124.939 99.378 102.299 1.00 72.10 124 PRO B N 1
ATOM 4470 C CA . PRO C 1 124 ? 125.530 100.649 101.842 1.00 72.10 124 PRO B CA 1
ATOM 4471 C C . PRO C 1 124 ? 124.522 101.768 101.624 1.00 72.10 124 PRO B C 1
ATOM 4472 O O . PRO C 1 124 ? 124.905 102.945 101.660 1.00 72.10 124 PRO B O 1
ATOM 4476 N N . ARG C 1 125 ? 123.247 101.432 101.387 1.00 75.08 125 ARG B N 1
ATOM 4477 C CA . ARG C 1 125 ? 122.180 102.414 101.214 1.00 75.08 125 ARG B CA 1
ATOM 4478 C C . ARG C 1 125 ? 121.928 103.250 102.468 1.00 75.08 125 ARG B C 1
ATOM 4479 O O . ARG C 1 125 ? 121.363 104.344 102.363 1.00 75.08 125 ARG B O 1
ATOM 4487 N N . LYS C 1 126 ? 122.308 102.762 103.650 1.00 70.11 126 LYS B N 1
ATOM 4488 C CA . LYS C 1 126 ? 122.289 103.582 104.854 1.00 70.11 126 LYS B CA 1
ATOM 4489 C C . LYS C 1 126 ? 123.683 104.049 105.265 1.00 70.11 126 LYS B C 1
ATOM 4490 O O . LYS C 1 126 ? 123.811 105.133 105.844 1.00 70.11 126 LYS B O 1
ATOM 4496 N N . PHE C 1 127 ? 124.728 103.270 104.949 1.00 67.76 127 PHE B N 1
ATOM 4497 C CA . PHE C 1 127 ? 126.105 103.645 105.282 1.00 67.76 127 PHE B CA 1
ATOM 4498 C C . PHE C 1 127 ? 126.552 104.893 104.529 1.00 67.76 127 PHE B C 1
ATOM 4499 O O . PHE C 1 127 ? 127.112 105.824 105.121 1.00 67.76 127 PHE B O 1
ATOM 4507 N N . ARG C 1 128 ? 126.337 104.917 103.212 1.00 75.10 128 ARG B N 1
ATOM 4508 C CA . ARG C 1 128 ? 126.685 106.085 102.413 1.00 75.10 128 ARG B CA 1
ATOM 4509 C C . ARG C 1 128 ? 125.769 107.270 102.691 1.00 75.10 128 ARG B C 1
ATOM 4510 O O . ARG C 1 128 ? 126.128 108.405 102.365 1.00 75.10 128 ARG B O 1
ATOM 4518 N N . HIS C 1 129 ? 124.595 107.031 103.277 1.00 74.92 129 HIS B N 1
ATOM 4519 C CA . HIS C 1 129 ? 123.785 108.122 103.805 1.00 74.92 129 HIS B CA 1
ATOM 4520 C C . HIS C 1 129 ? 124.372 108.684 105.098 1.00 74.92 129 HIS B C 1
ATOM 4521 O O . HIS C 1 129 ? 124.376 109.901 105.300 1.00 74.92 129 HIS B O 1
ATOM 4528 N N . THR C 1 130 ? 124.849 107.811 105.991 1.00 72.20 130 THR B N 1
ATOM 4529 C CA . THR C 1 130 ? 125.403 108.245 107.276 1.00 72.20 130 THR B CA 1
ATOM 4530 C C . THR C 1 130 ? 126.745 108.958 107.092 1.00 72.20 130 THR B C 1
ATOM 4531 O O . THR C 1 130 ? 127.083 109.877 107.860 1.00 72.20 130 THR B O 1
ATOM 4535 N N . MET C 1 131 ? 127.494 108.578 106.046 1.00 70.17 131 MET B N 1
ATOM 4536 C CA . MET C 1 131 ? 128.747 109.256 105.704 1.00 70.17 131 MET B CA 1
ATOM 4537 C C . MET C 1 131 ? 128.543 110.722 105.329 1.00 70.17 131 MET B C 1
ATOM 4538 O O . MET C 1 131 ? 129.458 111.532 105.514 1.00 70.17 131 MET B O 1
ATOM 4543 N N . ASP C 1 132 ? 127.353 111.081 104.826 1.00 75.80 132 ASP B N 1
ATOM 4544 C CA . ASP C 1 132 ? 127.006 112.489 104.637 1.00 75.80 132 ASP B CA 1
ATOM 4545 C C . ASP C 1 132 ? 126.953 113.247 105.960 1.00 75.80 132 ASP B C 1
ATOM 4546 O O . ASP C 1 132 ? 127.446 114.377 106.038 1.00 75.80 132 ASP B O 1
ATOM 4551 N N . LEU C 1 133 ? 126.402 112.633 107.011 1.00 70.87 133 LEU B N 1
ATOM 4552 C CA . LEU C 1 133 ? 126.345 113.293 108.314 1.00 70.87 133 LEU B CA 1
ATOM 4553 C C . LEU C 1 133 ? 127.724 113.374 108.962 1.00 70.87 133 LEU B C 1
ATOM 4554 O O . LEU C 1 133 ? 128.041 114.370 109.630 1.00 70.87 133 LEU B O 1
ATOM 4559 N N . ILE C 1 134 ? 128.551 112.339 108.768 1.00 71.39 134 ILE B N 1
ATOM 4560 C CA . ILE C 1 134 ? 129.924 112.358 109.285 1.00 71.39 134 ILE B CA 1
ATOM 4561 C C . ILE C 1 134 ? 130.747 113.450 108.598 1.00 71.39 134 ILE B C 1
ATOM 4562 O O . ILE C 1 134 ? 131.478 114.208 109.254 1.00 71.39 134 ILE B O 1
ATOM 4567 N N . ASP C 1 135 ? 130.622 113.558 107.268 1.00 75.20 135 ASP B N 1
ATOM 4568 C CA . ASP C 1 135 ? 131.315 114.610 106.527 1.00 75.20 135 ASP B CA 1
ATOM 4569 C C . ASP C 1 135 ? 130.758 115.993 106.845 1.00 75.20 135 ASP B C 1
ATOM 4570 O O . ASP C 1 135 ? 131.490 116.988 106.799 1.00 75.20 135 ASP B O 1
ATOM 4575 N N . ALA C 1 136 ? 129.462 116.080 107.157 1.00 73.63 136 ALA B N 1
ATOM 4576 C CA . ALA C 1 136 ? 128.869 117.365 107.508 1.00 73.63 136 ALA B CA 1
ATOM 4577 C C . ALA C 1 136 ? 129.294 117.821 108.895 1.00 73.63 136 ALA B C 1
ATOM 4578 O O . ALA C 1 136 ? 129.346 119.028 109.154 1.00 73.63 136 ALA B O 1
ATOM 4580 N N . GLU C 1 137 ? 129.584 116.886 109.802 1.00 73.16 137 GLU B N 1
ATOM 4581 C CA . GLU C 1 137 ? 130.123 117.302 111.092 1.00 73.16 137 GLU B CA 1
ATOM 4582 C C . GLU C 1 137 ? 131.609 117.624 111.007 1.00 73.16 137 GLU B C 1
ATOM 4583 O O . GLU C 1 137 ? 132.069 118.595 111.615 1.00 73.16 137 GLU B O 1
ATOM 4589 N N . LEU C 1 138 ? 132.386 116.822 110.273 1.00 72.65 138 LEU B N 1
ATOM 4590 C CA . LEU C 1 138 ? 133.805 117.143 110.137 1.00 72.65 138 LEU B CA 1
ATOM 4591 C C . LEU C 1 138 ? 134.062 118.305 109.187 1.00 72.65 138 LEU B C 1
ATOM 4592 O O . LEU C 1 138 ? 135.158 118.875 109.213 1.00 72.65 138 LEU B O 1
ATOM 4597 N N . GLY C 1 139 ? 133.088 118.673 108.351 1.00 77.06 139 GLY B N 1
ATOM 4598 C CA . GLY C 1 139 ? 133.239 119.860 107.530 1.00 77.06 139 GLY B CA 1
ATOM 4599 C C . GLY C 1 139 ? 133.053 121.164 108.275 1.00 77.06 139 GLY B C 1
ATOM 4600 O O . GLY C 1 139 ? 133.419 122.221 107.750 1.00 77.06 139 GLY B O 1
ATOM 4601 N N . ARG C 1 140 ? 132.496 121.115 109.484 1.00 74.44 140 ARG B N 1
ATOM 4602 C CA . ARG C 1 140 ? 132.229 122.298 110.290 1.00 74.44 140 ARG B CA 1
ATOM 4603 C C . ARG C 1 140 ? 132.946 122.319 111.631 1.00 74.44 140 ARG B C 1
ATOM 4604 O O . ARG C 1 140 ? 133.032 123.389 112.238 1.00 74.44 140 ARG B O 1
ATOM 4612 N N . SER C 1 141 ? 133.433 121.177 112.121 1.00 76.61 141 SER B N 1
ATOM 4613 C CA . SER C 1 141 ? 134.051 121.123 113.438 1.00 76.61 141 SER B CA 1
ATOM 4614 C C . SER C 1 141 ? 135.409 121.816 113.436 1.00 76.61 141 SER B C 1
ATOM 4615 O O . SER C 1 141 ? 136.203 121.679 112.502 1.00 76.61 141 SER B O 1
ATOM 4618 N N . ARG C 1 142 ? 135.666 122.584 114.506 1.00 70.27 142 ARG B N 1
ATOM 4619 C CA . ARG C 1 142 ? 136.934 123.284 114.682 1.00 70.27 142 ARG B CA 1
ATOM 4620 C C . ARG C 1 142 ? 137.513 123.051 116.070 1.00 70.27 142 ARG B C 1
ATOM 4621 O O . ARG C 1 142 ? 138.301 123.885 116.541 1.00 70.27 142 ARG B O 1
ATOM 4629 N N . GLU C 1 143 ? 137.136 121.959 116.737 1.00 73.74 143 GLU B N 1
ATOM 4630 C CA . GLU C 1 143 ? 137.520 121.673 118.115 1.00 73.74 143 GLU B CA 1
ATOM 4631 C C . GLU C 1 143 ? 139.017 121.407 118.282 1.00 73.74 143 GLU B C 1
ATOM 4632 O O . GLU C 1 143 ? 139.801 121.402 117.327 1.00 73.74 143 GLU B O 1
ATOM 4638 N N . ASP C 1 144 ? 139.381 121.203 119.555 1.00 70.90 144 ASP B N 1
ATOM 4639 C CA . ASP C 1 144 ? 140.764 121.199 120.029 1.00 70.90 144 ASP B CA 1
ATOM 4640 C C . ASP C 1 144 ? 141.607 120.098 119.398 1.00 70.90 144 ASP B C 1
ATOM 4641 O O . ASP C 1 144 ? 142.792 120.298 119.111 1.00 70.90 144 ASP B O 1
ATOM 4646 N N . PHE C 1 145 ? 141.017 118.923 119.198 1.00 71.02 145 PHE B N 1
ATOM 4647 C CA . PHE C 1 145 ? 141.755 117.741 118.781 1.00 71.02 145 PHE B CA 1
ATOM 4648 C C . PHE C 1 145 ? 141.539 117.347 117.326 1.00 71.02 145 PHE B C 1
ATOM 4649 O O . PHE C 1 145 ? 142.351 116.586 116.786 1.00 71.02 145 PHE B O 1
ATOM 4657 N N . ILE C 1 146 ? 140.460 117.822 116.694 1.00 73.00 146 ILE B N 1
ATOM 4658 C CA . ILE C 1 146 ? 140.133 117.420 115.325 1.00 73.00 146 ILE B CA 1
ATOM 4659 C C . ILE C 1 146 ? 141.136 118.005 114.332 1.00 73.00 146 ILE B C 1
ATOM 4660 O O . ILE C 1 146 ? 141.701 117.289 113.487 1.00 73.00 146 ILE B O 1
ATOM 4665 N N . VAL C 1 147 ? 141.390 119.312 114.442 1.00 76.56 147 VAL B N 1
ATOM 4666 C CA . VAL C 1 147 ? 142.195 120.011 113.446 1.00 76.56 147 VAL B CA 1
ATOM 4667 C C . VAL C 1 147 ? 143.675 119.662 113.580 1.00 76.56 147 VAL B C 1
ATOM 4668 O O . VAL C 1 147 ? 144.380 119.574 112.572 1.00 76.56 147 VAL B O 1
ATOM 4672 N N . HIS C 1 148 ? 144.163 119.428 114.806 1.00 76.40 148 HIS B N 1
ATOM 4673 C CA . HIS C 1 148 ? 145.541 118.979 114.992 1.00 76.40 148 HIS B CA 1
ATOM 4674 C C . HIS C 1 148 ? 145.749 117.568 114.459 1.00 76.40 148 HIS B C 1
ATOM 4675 O O . HIS C 1 148 ? 146.839 117.248 113.963 1.00 76.40 148 HIS B O 1
ATOM 4682 N N . PHE C 1 149 ? 144.709 116.729 114.528 1.00 69.86 149 PHE B N 1
ATOM 4683 C CA . PHE C 1 149 ? 144.769 115.398 113.935 1.00 69.86 149 PHE B CA 1
ATOM 4684 C C . PHE C 1 149 ? 144.867 115.491 112.418 1.00 69.86 149 PHE B C 1
ATOM 4685 O O . PHE C 1 149 ? 145.703 114.822 111.800 1.00 69.86 149 PHE B O 1
ATOM 4693 N N . LYS C 1 150 ? 143.999 116.294 111.790 1.00 76.58 150 LYS B N 1
ATOM 4694 C CA . LYS C 1 150 ? 144.047 116.318 110.329 1.00 76.58 150 LYS B CA 1
ATOM 4695 C C . LYS C 1 150 ? 145.214 117.145 109.788 1.00 76.58 150 LYS B C 1
ATOM 4696 O O . LYS C 1 150 ? 145.574 116.980 108.618 1.00 76.58 150 LYS B O 1
ATOM 4702 N N . GLN C 1 151 ? 145.820 118.022 110.596 1.00 80.53 151 GLN B N 1
ATOM 4703 C CA . GLN C 1 151 ? 147.136 118.549 110.240 1.00 80.53 151 GLN B CA 1
ATOM 4704 C C . GLN C 1 151 ? 148.196 117.458 110.311 1.00 80.53 151 GLN B C 1
ATOM 4705 O O . GLN C 1 151 ? 149.044 117.341 109.420 1.00 80.53 151 GLN B O 1
ATOM 4711 N N . THR C 1 152 ? 148.158 116.642 111.368 1.00 77.31 152 THR B N 1
ATOM 4712 C CA . THR C 1 152 ? 149.257 115.714 111.613 1.00 77.31 152 THR B CA 1
ATOM 4713 C C . THR C 1 152 ? 149.186 114.465 110.734 1.00 77.31 152 THR B C 1
ATOM 4714 O O . THR C 1 152 ? 150.190 114.083 110.123 1.00 77.31 152 THR B O 1
ATOM 4718 N N . TYR C 1 153 ? 148.022 113.824 110.636 1.00 72.48 153 TYR B N 1
ATOM 4719 C CA . TYR C 1 153 ? 147.945 112.442 110.181 1.00 72.48 153 TYR B CA 1
ATOM 4720 C C . TYR C 1 153 ? 147.264 112.290 108.824 1.00 72.48 153 TYR B C 1
ATOM 4721 O O . TYR C 1 153 ? 146.508 113.156 108.379 1.00 72.48 153 TYR B O 1
ATOM 4730 N N . SER C 1 154 ? 147.566 111.160 108.173 1.00 74.34 154 SER B N 1
ATOM 4731 C CA . SER C 1 154 ? 147.247 110.973 106.758 1.00 74.34 154 SER B CA 1
ATOM 4732 C C . SER C 1 154 ? 145.809 110.520 106.539 1.00 74.34 154 SER B C 1
ATOM 4733 O O . SER C 1 154 ? 145.130 111.018 105.633 1.00 74.34 154 SER B O 1
ATOM 4736 N N . ASP C 1 155 ? 145.336 109.569 107.346 1.00 71.17 155 ASP B N 1
ATOM 4737 C CA . ASP C 1 155 ? 144.156 108.775 107.021 1.00 71.17 155 ASP B CA 1
ATOM 4738 C C . ASP C 1 155 ? 142.871 109.591 107.136 1.00 71.17 155 ASP B C 1
ATOM 4739 O O . ASP C 1 155 ? 142.821 110.604 107.840 1.00 71.17 155 ASP B O 1
ATOM 4744 N N . ALA C 1 156 ? 141.841 109.133 106.407 1.00 67.20 156 ALA B N 1
ATOM 4745 C CA . ALA C 1 156 ? 140.716 109.982 106.003 1.00 67.20 156 ALA B CA 1
ATOM 4746 C C . ALA C 1 156 ? 139.864 110.440 107.184 1.00 67.20 156 ALA B C 1
ATOM 4747 O O . ALA C 1 156 ? 139.499 111.619 107.269 1.00 67.20 156 ALA B O 1
ATOM 4749 N N . TYR C 1 157 ? 139.556 109.539 108.110 1.00 63.02 157 TYR B N 1
ATOM 4750 C CA . TYR C 1 157 ? 138.755 109.875 109.277 1.00 63.02 157 TYR B CA 1
ATOM 4751 C C . TYR C 1 157 ? 139.477 109.412 110.533 1.00 63.02 157 TYR B C 1
ATOM 4752 O O . TYR C 1 157 ? 140.289 108.481 110.470 1.00 63.02 157 TYR B O 1
ATOM 4761 N N . PRO C 1 158 ? 139.254 110.085 111.666 1.00 56.91 158 PRO B N 1
ATOM 4762 C CA . PRO C 1 158 ? 139.934 109.694 112.900 1.00 56.91 158 PRO B CA 1
ATOM 4763 C C . PRO C 1 158 ? 139.460 108.344 113.396 1.00 56.91 158 PRO B C 1
ATOM 4764 O O . PRO C 1 158 ? 138.354 107.887 113.045 1.00 56.91 158 PRO B O 1
ATOM 4768 N N . PRO C 1 159 ? 140.288 107.639 114.187 1.00 54.31 159 PRO B N 1
ATOM 4769 C CA . PRO C 1 159 ? 139.843 106.371 114.776 1.00 54.31 159 PRO B CA 1
ATOM 4770 C C . PRO C 1 159 ? 138.736 106.577 115.797 1.00 54.31 159 PRO B C 1
ATOM 4771 O O . PRO C 1 159 ? 138.543 107.684 116.302 1.00 54.31 159 PRO B O 1
ATOM 4775 N N . ALA C 1 160 ? 138.027 105.475 116.091 1.00 51.16 160 ALA B N 1
ATOM 4776 C CA . ALA C 1 160 ? 136.645 105.511 116.580 1.00 51.16 160 ALA B CA 1
ATOM 4777 C C . ALA C 1 160 ? 136.496 106.216 117.926 1.00 51.16 160 ALA B C 1
ATOM 4778 O O . ALA C 1 160 ? 135.477 106.872 118.175 1.00 51.16 160 ALA B O 1
ATOM 4780 N N . TRP C 1 161 ? 137.507 106.120 118.794 1.00 51.81 161 TRP B N 1
ATOM 4781 C CA . TRP C 1 161 ? 137.461 106.819 120.075 1.00 51.81 161 TRP B CA 1
ATOM 4782 C C . TRP C 1 161 ? 137.590 108.333 119.932 1.00 51.81 161 TRP B C 1
ATOM 4783 O O . TRP C 1 161 ? 137.164 109.064 120.831 1.00 51.81 161 TRP B O 1
ATOM 4794 N N . ILE C 1 162 ? 138.179 108.820 118.840 1.00 50.61 162 ILE B N 1
ATOM 4795 C CA . ILE C 1 162 ? 138.161 110.253 118.569 1.00 50.61 162 ILE B CA 1
ATOM 4796 C C . ILE C 1 162 ? 136.809 110.656 118.000 1.00 50.61 162 ILE B C 1
ATOM 4797 O O . ILE C 1 162 ? 136.189 111.630 118.445 1.00 50.61 162 ILE B O 1
ATOM 4802 N N . LEU C 1 163 ? 136.334 109.882 117.019 1.00 48.41 163 LEU B N 1
ATOM 4803 C CA . LEU C 1 163 ? 135.188 110.266 116.199 1.00 48.41 163 LEU B CA 1
ATOM 4804 C C . LEU C 1 163 ? 133.877 110.170 116.971 1.00 48.41 163 LEU B C 1
ATOM 4805 O O . LEU C 1 163 ? 132.918 110.891 116.670 1.00 48.41 163 LEU B O 1
ATOM 4810 N N . ALA C 1 164 ? 133.812 109.289 117.973 1.00 47.50 164 ALA B N 1
ATOM 4811 C CA . ALA C 1 164 ? 132.605 109.149 118.782 1.00 47.50 164 ALA B CA 1
ATOM 4812 C C . ALA C 1 164 ? 132.330 110.344 119.688 1.00 47.50 164 ALA B C 1
ATOM 4813 O O . ALA C 1 164 ? 131.220 110.446 120.217 1.00 47.50 164 ALA B O 1
ATOM 4815 N N . GLU C 1 165 ? 133.297 111.240 119.889 1.00 48.12 165 GLU B N 1
ATOM 4816 C CA . GLU C 1 165 ? 133.068 112.419 120.713 1.00 48.12 165 GLU B CA 1
ATOM 4817 C C . GLU C 1 165 ? 132.239 113.483 120.012 1.00 48.12 165 GLU B C 1
ATOM 4818 O O . GLU C 1 165 ? 131.567 114.269 120.687 1.00 48.12 165 GLU B O 1
ATOM 4824 N N . VAL C 1 166 ? 132.258 113.520 118.680 1.00 46.46 166 VAL B N 1
ATOM 4825 C CA . VAL C 1 166 ? 131.694 114.638 117.934 1.00 46.46 166 VAL B CA 1
ATOM 4826 C C . VAL C 1 166 ? 130.434 114.219 117.185 1.00 46.46 166 VAL B C 1
ATOM 4827 O O . VAL C 1 166 ? 129.830 115.023 116.468 1.00 46.46 166 VAL B O 1
ATOM 4831 N N . LEU C 1 167 ? 129.979 112.991 117.409 1.00 41.58 167 LEU B N 1
ATOM 4832 C CA . LEU C 1 167 ? 128.768 112.571 116.724 1.00 41.58 167 LEU B CA 1
ATOM 4833 C C . LEU C 1 167 ? 127.558 112.617 117.651 1.00 41.58 167 LEU B C 1
ATOM 4834 O O . LEU C 1 167 ? 127.680 112.324 118.846 1.00 41.58 167 LEU B O 1
ATOM 4839 N N . PRO C 1 168 ? 126.397 113.026 117.129 1.00 42.68 168 PRO B N 1
ATOM 4840 C CA . PRO C 1 168 ? 125.148 112.934 117.897 1.00 42.68 168 PRO B CA 1
ATOM 4841 C C . PRO C 1 168 ? 124.745 111.499 118.203 1.00 42.68 168 PRO B C 1
ATOM 4842 O O . PRO C 1 168 ? 125.189 110.551 117.555 1.00 42.68 168 PRO B O 1
ATOM 4846 N N . PHE C 1 169 ? 123.896 111.356 119.225 1.00 39.03 169 PHE B N 1
ATOM 4847 C CA . PHE C 1 169 ? 123.485 110.036 119.696 1.00 39.03 169 PHE B CA 1
ATOM 4848 C C . PHE C 1 169 ? 122.575 109.326 118.701 1.00 39.03 169 PHE B C 1
ATOM 4849 O O . PHE C 1 169 ? 122.629 108.095 118.579 1.00 39.03 169 PHE B O 1
ATOM 4857 N N . GLY C 1 170 ? 121.754 110.079 117.967 1.00 44.96 170 GLY B N 1
ATOM 4858 C CA . GLY C 1 170 ? 120.949 109.503 116.902 1.00 44.96 170 GLY B CA 1
ATOM 4859 C C . GLY C 1 170 ? 121.758 108.992 115.727 1.00 44.96 170 GLY B C 1
ATOM 4860 O O . GLY C 1 170 ? 121.265 108.155 114.966 1.00 44.96 170 GLY B O 1
ATOM 4861 N N . VAL C 1 171 ? 122.981 109.493 115.551 1.00 42.64 171 VAL B N 1
ATOM 4862 C CA . VAL C 1 171 ? 123.908 108.928 114.575 1.00 42.64 171 VAL B CA 1
ATOM 4863 C C . VAL C 1 171 ? 124.479 107.612 115.085 1.00 42.64 171 VAL B C 1
ATOM 4864 O O . VAL C 1 171 ? 124.594 106.639 114.330 1.00 42.64 171 VAL B O 1
ATOM 4868 N N . ILE C 1 172 ? 124.852 107.581 116.371 1.00 40.87 172 ILE B N 1
ATOM 4869 C CA . ILE C 1 172 ? 125.512 106.422 116.979 1.00 40.87 172 ILE B CA 1
ATOM 4870 C C . ILE C 1 172 ? 124.574 105.219 117.022 1.00 40.87 172 ILE B C 1
ATOM 4871 O O . ILE C 1 172 ? 124.948 104.097 116.646 1.00 40.87 172 ILE B O 1
ATOM 4876 N N . THR C 1 173 ? 123.323 105.440 117.436 1.00 42.61 173 THR B N 1
ATOM 4877 C CA . THR C 1 173 ? 122.371 104.332 117.464 1.00 42.61 173 THR B CA 1
ATOM 4878 C C . THR C 1 173 ? 121.897 103.915 116.078 1.00 42.61 173 THR B C 1
ATOM 4879 O O . THR C 1 173 ? 121.306 102.839 115.946 1.00 42.61 173 THR B O 1
ATOM 4883 N N . ASN C 1 174 ? 122.133 104.728 115.053 1.00 46.11 174 ASN B N 1
ATOM 4884 C CA . ASN C 1 174 ? 121.900 104.313 113.678 1.00 46.11 174 ASN B CA 1
ATOM 4885 C C . ASN C 1 174 ? 123.093 103.578 113.082 1.00 46.11 174 ASN B C 1
ATOM 4886 O O . ASN C 1 174 ? 122.913 102.763 112.170 1.00 46.11 174 ASN B O 1
ATOM 4891 N N . ILE C 1 175 ? 124.303 103.867 113.567 1.00 45.23 175 ILE B N 1
ATOM 4892 C CA . ILE C 1 175 ? 125.475 103.061 113.225 1.00 45.23 175 ILE B CA 1
ATOM 4893 C C . ILE C 1 175 ? 125.360 101.666 113.836 1.00 45.23 175 ILE B C 1
ATOM 4894 O O . ILE C 1 175 ? 125.717 100.670 113.189 1.00 45.23 175 ILE B O 1
ATOM 4899 N N . 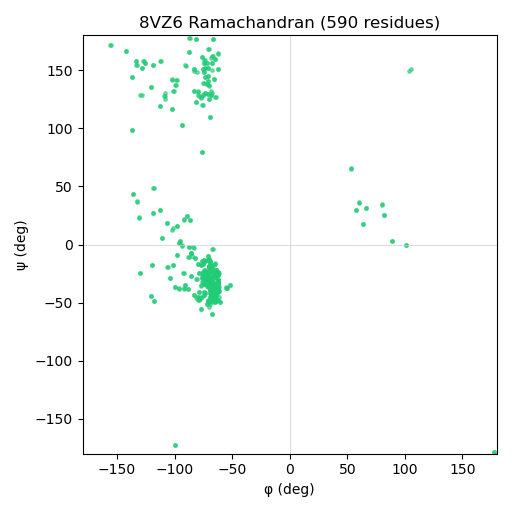PHE C 1 176 ? 124.832 101.575 115.072 1.00 45.80 176 PHE B N 1
ATOM 4900 C CA . PHE C 1 176 ? 124.757 100.294 115.791 1.00 45.80 176 PHE B CA 1
ATOM 4901 C C . PHE C 1 176 ? 123.877 99.264 115.089 1.00 45.80 176 PHE B C 1
ATOM 4902 O O . PHE C 1 176 ? 124.206 98.072 115.069 1.00 45.80 176 PHE B O 1
ATOM 4910 N N . SER C 1 177 ? 122.741 99.695 114.535 1.00 53.49 177 SER B N 1
ATOM 4911 C CA . SER C 1 177 ? 121.807 98.753 113.918 1.00 53.49 177 SER B CA 1
ATOM 4912 C C . SER C 1 177 ? 122.349 98.159 112.622 1.00 53.49 177 SER B C 1
ATOM 4913 O O . SER C 1 177 ? 121.872 97.109 112.178 1.00 53.49 177 SER B O 1
ATOM 4916 N N . ASN C 1 178 ? 123.346 98.798 112.012 1.00 58.00 178 ASN B N 1
ATOM 4917 C CA . ASN C 1 178 ? 123.861 98.385 110.715 1.00 58.00 178 ASN B CA 1
ATOM 4918 C C . ASN C 1 178 ? 125.055 97.434 110.793 1.00 58.00 178 ASN B C 1
ATOM 4919 O O . ASN C 1 178 ? 125.547 97.026 109.741 1.00 58.00 178 ASN B O 1
ATOM 4924 N N . ILE C 1 179 ? 125.530 97.079 111.993 1.00 53.70 179 ILE B N 1
ATOM 4925 C CA . ILE C 1 179 ? 126.748 96.274 112.145 1.00 53.70 179 ILE B CA 1
ATOM 4926 C C . ILE C 1 179 ? 126.494 94.843 111.682 1.00 53.70 179 ILE B C 1
ATOM 4927 O O . ILE C 1 179 ? 125.565 94.180 112.157 1.00 53.70 179 ILE B O 1
ATOM 4932 N N . LYS C 1 180 ? 127.326 94.361 110.752 1.00 55.61 180 LYS B N 1
ATOM 4933 C CA . LYS C 1 180 ? 126.993 93.155 109.994 1.00 55.61 180 LYS B CA 1
ATOM 4934 C C . LYS C 1 180 ? 127.204 91.885 110.810 1.00 55.61 180 LYS B C 1
ATOM 4935 O O . LYS C 1 180 ? 126.290 91.064 110.943 1.00 55.61 180 LYS B O 1
ATOM 4941 N N . THR C 1 181 ? 128.413 91.695 111.339 1.00 57.46 181 THR B N 1
ATOM 4942 C CA . THR C 1 181 ? 128.758 90.482 112.073 1.00 57.46 181 THR B CA 1
ATOM 4943 C C . THR C 1 181 ? 128.021 90.419 113.405 1.00 57.46 181 THR B C 1
ATOM 4944 O O . THR C 1 181 ? 128.303 91.203 114.316 1.00 57.46 181 THR B O 1
ATOM 4948 N N . ALA C 1 182 ? 127.064 89.489 113.501 1.00 57.93 182 ALA B N 1
ATOM 4949 C CA . ALA C 1 182 ? 126.095 89.479 114.594 1.00 57.93 182 ALA B CA 1
ATOM 4950 C C . ALA C 1 182 ? 126.714 89.116 115.938 1.00 57.93 182 ALA B C 1
ATOM 4951 O O . ALA C 1 182 ? 126.106 89.378 116.981 1.00 57.93 182 ALA B O 1
ATOM 4953 N N . ARG C 1 183 ? 127.885 88.470 115.930 1.00 57.77 183 ARG B N 1
ATOM 4954 C CA . ARG C 1 183 ? 128.622 88.196 117.161 1.00 57.77 183 ARG B CA 1
ATOM 4955 C C . ARG C 1 183 ? 129.036 89.479 117.877 1.00 57.77 183 ARG B C 1
ATOM 4956 O O . ARG C 1 183 ? 129.013 89.535 119.115 1.00 57.77 183 ARG B O 1
ATOM 4964 N N . ILE C 1 184 ? 129.369 90.525 117.111 1.00 51.88 184 ILE B N 1
ATOM 4965 C CA . ILE C 1 184 ? 129.720 91.826 117.677 1.00 51.88 184 ILE B CA 1
ATOM 4966 C C . ILE C 1 184 ? 128.506 92.461 118.349 1.00 51.88 184 ILE B C 1
ATOM 4967 O O . ILE C 1 184 ? 128.601 92.998 119.464 1.00 51.88 184 ILE B O 1
ATOM 4972 N N . LYS C 1 185 ? 127.350 92.397 117.676 1.00 49.77 185 LYS B N 1
ATOM 4973 C CA . LYS C 1 185 ? 126.103 92.924 118.227 1.00 49.77 185 LYS B CA 1
ATOM 4974 C C . LYS C 1 185 ? 125.674 92.163 119.477 1.00 49.77 185 LYS B C 1
ATOM 4975 O O . LYS C 1 185 ? 125.187 92.767 120.443 1.00 49.77 185 LYS B O 1
ATOM 4981 N N . LYS C 1 186 ? 125.847 90.832 119.469 1.00 53.79 186 LYS B N 1
ATOM 4982 C CA . LYS C 1 186 ? 125.595 90.028 120.664 1.00 53.79 186 LYS B CA 1
ATOM 4983 C C . LYS C 1 186 ? 126.519 90.405 121.813 1.00 53.79 186 LYS B C 1
ATOM 4984 O O . LYS C 1 186 ? 126.087 90.423 122.966 1.00 53.79 186 LYS B O 1
ATOM 4990 N N . SER C 1 187 ? 127.794 90.701 121.523 1.00 48.20 187 SER B N 1
ATOM 4991 C CA . SER C 1 187 ? 128.720 91.095 122.589 1.00 48.20 187 SER B CA 1
ATOM 4992 C C . SER C 1 187 ? 128.361 92.454 123.190 1.00 48.20 187 SER B C 1
ATOM 4993 O O . SER C 1 187 ? 128.406 92.627 124.420 1.00 48.20 187 SER B O 1
ATOM 4996 N N . ILE C 1 188 ? 127.983 93.418 122.339 1.00 42.26 188 ILE B N 1
ATOM 4997 C CA . ILE C 1 188 ? 127.615 94.753 122.820 1.00 42.26 188 ILE B CA 1
ATOM 4998 C C . ILE C 1 188 ? 126.313 94.694 123.618 1.00 42.26 188 ILE B C 1
ATOM 4999 O O . ILE C 1 188 ? 126.188 95.324 124.677 1.00 42.26 188 ILE B O 1
ATOM 5004 N N . ALA C 1 189 ? 125.334 93.917 123.136 1.00 42.21 189 ALA B N 1
ATOM 5005 C CA . ALA C 1 189 ? 124.091 93.740 123.882 1.00 42.21 189 ALA B CA 1
ATOM 5006 C C . ALA C 1 189 ? 124.310 92.940 125.162 1.00 42.21 189 ALA B C 1
ATOM 5007 O O . ALA C 1 189 ? 123.628 93.168 126.168 1.00 42.21 189 ALA B O 1
ATOM 5009 N N . ARG C 1 190 ? 125.258 91.999 125.137 1.00 44.34 190 ARG B N 1
ATOM 5010 C CA . ARG C 1 190 ? 125.531 91.147 126.286 1.00 44.34 190 ARG B CA 1
ATOM 5011 C C . ARG C 1 190 ? 126.205 91.924 127.408 1.00 44.34 190 ARG B C 1
ATOM 5012 O O . ARG C 1 190 ? 126.028 91.584 128.584 1.00 44.34 190 ARG B O 1
ATOM 5020 N N . LYS C 1 191 ? 126.983 92.960 127.064 1.00 40.78 191 LYS B N 1
ATOM 5021 C CA . LYS C 1 191 ? 127.540 93.845 128.090 1.00 40.78 191 LYS B CA 1
ATOM 5022 C C . LYS C 1 191 ? 126.442 94.577 128.862 1.00 40.78 191 LYS B C 1
ATOM 5023 O O . LYS C 1 191 ? 126.515 94.701 130.089 1.00 40.78 191 LYS B O 1
ATOM 5029 N N . PHE C 1 192 ? 125.392 95.021 128.173 1.00 37.72 192 PHE B N 1
ATOM 5030 C CA . PHE C 1 192 ? 124.245 95.632 128.834 1.00 37.72 192 PHE B CA 1
ATOM 5031 C C . PHE C 1 192 ? 123.145 94.635 129.187 1.00 37.72 192 PHE B C 1
ATOM 5032 O O . PHE C 1 192 ? 121.993 95.047 129.360 1.00 37.72 192 PHE B O 1
ATOM 5040 N N . GLY C 1 193 ? 123.476 93.347 129.285 1.00 42.12 193 GLY B N 1
ATOM 5041 C CA . GLY C 1 193 ? 122.620 92.348 129.914 1.00 42.12 193 GLY B CA 1
ATOM 5042 C C . GLY C 1 193 ? 121.309 92.054 129.220 1.00 42.12 193 GLY B C 1
ATOM 5043 O O . GLY C 1 193 ? 120.324 91.728 129.889 1.00 42.12 193 GLY B O 1
ATOM 5044 N N . LEU C 1 194 ? 121.267 92.155 127.895 1.00 41.84 194 LEU B N 1
ATOM 5045 C CA . LEU C 1 194 ? 120.049 91.899 127.143 1.00 41.84 194 LEU B CA 1
ATOM 5046 C C . LEU C 1 194 ? 120.398 91.183 125.851 1.00 41.84 194 LEU B C 1
ATOM 5047 O O . LEU C 1 194 ? 121.561 91.112 125.448 1.00 41.84 194 LEU B O 1
ATOM 5052 N N . GLN C 1 195 ? 119.370 90.640 125.208 1.00 45.75 195 GLN B N 1
ATOM 5053 C CA . GLN C 1 195 ? 119.521 90.192 123.837 1.00 45.75 195 GLN B CA 1
ATOM 5054 C C . GLN C 1 195 ? 119.399 91.389 122.893 1.00 45.75 195 GLN B C 1
ATOM 5055 O O . GLN C 1 195 ? 119.155 92.521 123.316 1.00 45.75 195 GLN B O 1
ATOM 5061 N N . VAL C 1 196 ? 119.589 91.124 121.596 1.00 42.70 196 VAL B N 1
ATOM 5062 C CA . VAL C 1 196 ? 119.880 92.182 120.623 1.00 42.70 196 VAL B CA 1
ATOM 5063 C C . VAL C 1 196 ? 118.660 93.062 120.343 1.00 42.70 196 VAL B C 1
ATOM 5064 O O . VAL C 1 196 ? 118.743 94.299 120.401 1.00 42.70 196 VAL B O 1
ATOM 5068 N N . ALA C 1 197 ? 117.523 92.443 120.018 1.00 42.26 197 ALA B N 1
ATOM 5069 C CA . ALA C 1 197 ? 116.327 93.201 119.639 1.00 42.26 197 ALA B CA 1
ATOM 5070 C C . ALA C 1 197 ? 115.711 94.056 120.756 1.00 42.26 197 ALA B C 1
ATOM 5071 O O . ALA C 1 197 ? 115.345 95.213 120.463 1.00 42.26 197 ALA B O 1
ATOM 5073 N N . PRO C 1 198 ? 115.546 93.596 122.019 1.00 40.85 198 PRO B N 1
ATOM 5074 C CA . PRO C 1 198 ? 115.123 94.562 123.048 1.00 40.85 198 PRO B CA 1
ATOM 5075 C C . PRO C 1 198 ? 116.159 95.627 123.365 1.00 40.85 198 PRO B C 1
ATOM 5076 O O . PRO C 1 198 ? 115.776 96.713 123.814 1.00 40.85 198 PRO B O 1
ATOM 5080 N N . PHE C 1 199 ? 117.447 95.361 123.130 1.00 36.84 199 PHE B N 1
ATOM 5081 C CA . PHE C 1 199 ? 118.466 96.391 123.300 1.00 36.84 199 PHE B CA 1
ATOM 5082 C C . PHE C 1 199 ? 118.302 97.497 122.261 1.00 36.84 199 PHE B C 1
ATOM 5083 O O . PHE C 1 199 ? 118.418 98.685 122.586 1.00 36.84 199 PHE B O 1
ATOM 5091 N N . GLU C 1 200 ? 118.005 97.118 121.008 1.00 40.86 200 GLU B N 1
ATOM 5092 C CA . GLU C 1 200 ? 117.717 98.101 119.958 1.00 40.86 200 GLU B CA 1
ATOM 5093 C C . GLU C 1 200 ? 116.452 98.904 120.260 1.00 40.86 200 GLU B C 1
ATOM 5094 O O . GLU C 1 200 ? 116.421 100.138 120.070 1.00 40.86 200 GLU B O 1
ATOM 5100 N N . SER C 1 201 ? 115.402 98.214 120.740 1.00 39.28 201 SER B N 1
ATOM 5101 C CA . SER C 1 201 ? 114.160 98.886 121.123 1.00 39.28 201 SER B CA 1
ATOM 5102 C C . SER C 1 201 ? 114.373 99.854 122.280 1.00 39.28 201 SER B C 1
ATOM 5103 O O . SER C 1 201 ? 113.830 100.965 122.287 1.00 39.28 201 SER B O 1
ATOM 5106 N N . TRP C 1 202 ? 115.193 99.475 123.247 1.00 35.10 202 TRP B N 1
ATOM 5107 C CA . TRP C 1 202 ? 115.381 100.367 124.377 1.00 35.10 202 TRP B CA 1
ATOM 5108 C C . TRP C 1 202 ? 116.337 101.505 124.050 1.00 35.10 202 TRP B C 1
ATOM 5109 O O . TRP C 1 202 ? 116.214 102.581 124.640 1.00 35.10 202 TRP B O 1
ATOM 5120 N N . LEU C 1 203 ? 117.236 101.317 123.074 1.00 37.66 203 LEU B N 1
ATOM 5121 C CA . LEU C 1 203 ? 118.019 102.441 122.562 1.00 37.66 203 LEU B CA 1
ATOM 5122 C C . LEU C 1 203 ? 117.142 103.489 121.887 1.00 37.66 203 LEU B C 1
ATOM 5123 O O . LEU C 1 203 ? 117.341 104.697 122.098 1.00 37.66 203 LEU B O 1
ATOM 5128 N N . THR C 1 204 ? 116.164 103.059 121.076 1.00 37.48 204 THR B N 1
ATOM 5129 C CA . THR C 1 204 ? 115.329 104.075 120.429 1.00 37.48 204 THR B CA 1
ATOM 5130 C C . THR C 1 204 ? 114.358 104.734 121.418 1.00 37.48 204 THR B C 1
ATOM 5131 O O . THR C 1 204 ? 114.052 105.929 121.275 1.00 37.48 204 THR B O 1
ATOM 5135 N N . ILE C 1 205 ? 113.931 104.009 122.469 1.00 33.17 205 ILE B N 1
ATOM 5136 C CA . ILE C 1 205 ? 113.151 104.639 123.545 1.00 33.17 205 ILE B CA 1
ATOM 5137 C C . ILE C 1 205 ? 113.986 105.666 124.321 1.00 33.17 205 ILE B C 1
ATOM 5138 O O . ILE C 1 205 ? 113.490 106.750 124.664 1.00 33.17 205 ILE B O 1
ATOM 5143 N N . VAL C 1 206 ? 115.271 105.366 124.570 1.00 35.17 206 VAL B N 1
ATOM 5144 C CA . VAL C 1 206 ? 116.164 106.312 125.255 1.00 35.17 206 VAL B CA 1
ATOM 5145 C C . VAL C 1 206 ? 116.401 107.567 124.411 1.00 35.17 206 VAL B C 1
ATOM 5146 O O . VAL C 1 206 ? 116.391 108.694 124.939 1.00 35.17 206 VAL B O 1
ATOM 5150 N N . ALA C 1 207 ? 116.551 107.400 123.088 1.00 34.99 207 ALA B N 1
ATOM 5151 C CA . ALA C 1 207 ? 116.728 108.548 122.192 1.00 34.99 207 ALA B CA 1
ATOM 5152 C C . ALA C 1 207 ? 115.493 109.454 122.168 1.00 34.99 207 ALA B C 1
ATOM 5153 O O . ALA C 1 207 ? 115.614 110.688 122.260 1.00 34.99 207 ALA B O 1
ATOM 5155 N N . LEU C 1 208 ? 114.292 108.856 122.097 1.00 38.17 208 LEU B N 1
ATOM 5156 C CA . LEU C 1 208 ? 113.062 109.654 122.124 1.00 38.17 208 LEU B CA 1
ATOM 5157 C C . LEU C 1 208 ? 112.836 110.331 123.473 1.00 38.17 208 LEU B C 1
ATOM 5158 O O . LEU C 1 208 ? 112.324 111.458 123.531 1.00 38.17 208 LEU B O 1
ATOM 5163 N N . THR C 1 209 ? 113.198 109.654 124.568 1.00 36.25 209 THR B N 1
ATOM 5164 C CA . THR C 1 209 ? 112.999 110.228 125.894 1.00 36.25 209 THR B CA 1
ATOM 5165 C C . THR C 1 209 ? 113.964 111.394 126.132 1.00 36.25 209 THR B C 1
ATOM 5166 O O . THR C 1 209 ? 113.593 112.396 126.759 1.00 36.25 209 THR B O 1
ATOM 5170 N N . ARG C 1 210 ? 115.184 111.307 125.579 1.00 36.66 210 ARG B N 1
ATOM 5171 C CA . ARG C 1 210 ? 116.092 112.458 125.559 1.00 36.66 210 ARG B CA 1
ATOM 5172 C C . ARG C 1 210 ? 115.539 113.620 124.741 1.00 36.66 210 ARG B C 1
ATOM 5173 O O . ARG C 1 210 ? 115.692 114.789 125.133 1.00 36.66 210 ARG B O 1
ATOM 5181 N N . ASN C 1 211 ? 114.944 113.316 123.576 1.00 39.51 211 ASN B N 1
ATOM 5182 C CA . ASN C 1 211 ? 114.374 114.360 122.721 1.00 39.51 211 ASN B CA 1
ATOM 5183 C C . ASN C 1 211 ? 113.208 115.075 123.397 1.00 39.51 211 ASN B C 1
ATOM 5184 O O . ASN C 1 211 ? 113.010 116.280 123.199 1.00 39.51 211 ASN B O 1
ATOM 5189 N N . SER C 1 212 ? 112.405 114.338 124.171 1.00 39.78 212 SER B N 1
ATOM 5190 C CA . SER C 1 212 ? 111.342 114.970 124.953 1.00 39.78 212 SER B CA 1
ATOM 5191 C C . SER C 1 212 ? 111.890 115.898 126.033 1.00 39.78 212 SER B C 1
ATOM 5192 O O . SER C 1 212 ? 111.266 116.918 126.343 1.00 39.78 212 SER B O 1
ATOM 5195 N N . CYS C 1 213 ? 113.044 115.570 126.616 1.00 39.01 213 CYS B N 1
ATOM 5196 C CA . CYS C 1 213 ? 113.587 116.404 127.683 1.00 39.01 213 CYS B CA 1
ATOM 5197 C C . CYS C 1 213 ? 114.322 117.628 127.166 1.00 39.01 213 CYS B C 1
ATOM 5198 O O . CYS C 1 213 ? 114.350 118.654 127.855 1.00 39.01 213 CYS B O 1
ATOM 5201 N N . CYS C 1 214 ? 114.923 117.552 125.979 1.00 40.59 214 CYS B N 1
ATOM 5202 C CA . CYS C 1 214 ? 115.698 118.694 125.508 1.00 40.59 214 CYS B CA 1
ATOM 5203 C C . CYS C 1 214 ? 114.832 119.840 125.005 1.00 40.59 214 CYS B C 1
ATOM 5204 O O . CYS C 1 214 ? 115.242 121.000 125.113 1.00 40.59 214 CYS B O 1
ATOM 5207 N N . HIS C 1 215 ? 113.640 119.554 124.484 1.00 37.55 215 HIS B N 1
ATOM 5208 C CA . HIS C 1 215 ? 112.806 120.567 123.849 1.00 37.55 215 HIS B CA 1
ATOM 5209 C C . HIS C 1 215 ? 111.600 120.982 124.682 1.00 37.55 215 HIS B C 1
ATOM 5210 O O . HIS C 1 215 ? 110.651 121.538 124.117 1.00 37.55 215 HIS B O 1
ATOM 5217 N N . HIS C 1 216 ? 111.615 120.701 125.994 1.00 39.75 216 HIS B N 1
ATOM 5218 C CA . HIS C 1 216 ? 110.672 121.221 127.001 1.00 39.75 216 HIS B CA 1
ATOM 5219 C C . HIS C 1 216 ? 109.218 120.838 126.726 1.00 39.75 216 HIS B C 1
ATOM 5220 O O . HIS C 1 216 ? 108.306 121.631 126.966 1.00 39.75 216 HIS B O 1
ATOM 5227 N N . ALA C 1 217 ? 108.987 119.635 126.209 1.00 44.28 217 ALA B N 1
ATOM 5228 C CA . ALA C 1 217 ? 107.628 119.191 125.932 1.00 44.28 217 ALA B CA 1
ATOM 5229 C C . ALA C 1 217 ? 106.913 118.780 127.215 1.00 44.28 217 ALA B C 1
ATOM 5230 O O . ALA C 1 217 ? 107.534 118.529 128.251 1.00 44.28 217 ALA B O 1
ATOM 5232 N N . ARG C 1 218 ? 105.581 118.732 127.138 1.00 50.74 218 ARG B N 1
ATOM 5233 C CA . ARG C 1 218 ? 104.775 118.200 128.233 1.00 50.74 218 ARG B CA 1
ATOM 5234 C C . ARG C 1 218 ? 104.992 116.697 128.361 1.00 50.74 218 ARG B C 1
ATOM 5235 O O . ARG C 1 218 ? 104.876 115.958 127.380 1.00 50.74 218 ARG B O 1
ATOM 5243 N N . VAL C 1 219 ? 105.299 116.246 129.573 1.00 45.53 219 VAL B N 1
ATOM 5244 C CA . VAL C 1 219 ? 105.868 114.926 129.807 1.00 45.53 219 VAL B CA 1
ATOM 5245 C C . VAL C 1 219 ? 104.977 114.073 130.718 1.00 45.53 219 VAL B C 1
ATOM 5246 O O . VAL C 1 219 ? 104.717 112.906 130.416 1.00 45.53 219 VAL B O 1
ATOM 5250 N N . TRP C 1 220 ? 104.467 114.663 131.813 1.00 48.78 220 TRP B N 1
ATOM 5251 C CA . TRP C 1 220 ? 103.899 113.901 132.934 1.00 48.78 220 TRP B CA 1
ATOM 5252 C C . TRP C 1 220 ? 102.622 113.116 132.598 1.00 48.78 220 TRP B C 1
ATOM 5253 O O . TRP C 1 220 ? 102.471 111.971 133.036 1.00 48.78 220 TRP B O 1
ATOM 5264 N N . ASN C 1 221 ? 101.701 113.687 131.821 1.00 51.42 221 ASN B N 1
ATOM 5265 C CA . ASN C 1 221 ? 100.477 112.978 131.461 1.00 51.42 221 ASN B CA 1
ATOM 5266 C C . ASN C 1 221 ? 100.361 112.777 129.954 1.00 51.42 221 ASN B C 1
ATOM 5267 O O . ASN C 1 221 ? 99.256 112.680 129.413 1.00 51.42 221 ASN B O 1
ATOM 5272 N N . LYS C 1 222 ? 101.504 112.720 129.281 1.00 50.06 222 LYS B N 1
ATOM 5273 C CA . LYS C 1 222 ? 101.550 112.550 127.840 1.00 50.06 222 LYS B CA 1
ATOM 5274 C C . LYS C 1 222 ? 101.435 111.077 127.471 1.00 50.06 222 LYS B C 1
ATOM 5275 O O . LYS C 1 222 ? 102.126 110.228 128.041 1.00 50.06 222 LYS B O 1
ATOM 5281 N N . GLN C 1 223 ? 100.555 110.774 126.521 1.00 51.75 223 GLN B N 1
ATOM 5282 C CA . GLN C 1 223 ? 100.505 109.439 125.940 1.00 51.75 223 GLN B CA 1
ATOM 5283 C C . GLN C 1 223 ? 101.686 109.221 125.009 1.00 51.75 223 GLN B C 1
ATOM 5284 O O . GLN C 1 223 ? 101.966 110.050 124.140 1.00 51.75 223 GLN B O 1
ATOM 5290 N N . ASN C 1 224 ? 102.376 108.101 125.190 1.00 51.79 224 ASN B N 1
ATOM 5291 C CA . ASN C 1 224 ? 103.397 107.689 124.246 1.00 51.79 224 ASN B CA 1
ATOM 5292 C C . ASN C 1 224 ? 102.741 106.866 123.138 1.00 51.79 224 ASN B C 1
ATOM 5293 O O . ASN C 1 224 ? 101.590 106.439 123.251 1.00 51.79 224 ASN B O 1
ATOM 5298 N N . THR C 1 225 ? 103.461 106.643 122.035 1.00 53.84 225 THR B N 1
ATOM 5299 C CA . THR C 1 225 ? 102.895 105.870 120.930 1.00 53.84 225 THR B CA 1
ATOM 5300 C C . THR C 1 225 ? 103.829 104.760 120.476 1.00 53.84 225 THR B C 1
ATOM 5301 O O . THR C 1 225 ? 103.382 103.763 119.902 1.00 53.84 225 THR B O 1
ATOM 5305 N N . ILE C 1 226 ? 105.123 104.920 120.725 1.00 51.91 226 ILE B N 1
ATOM 5306 C CA . ILE C 1 226 ? 106.119 103.949 120.293 1.00 51.91 226 ILE B CA 1
ATOM 5307 C C . ILE C 1 226 ? 106.341 102.995 121.462 1.00 51.91 226 ILE B C 1
ATOM 5308 O O . ILE C 1 226 ? 106.990 103.332 122.453 1.00 51.91 226 ILE B O 1
ATOM 5313 N N . ARG C 1 227 ? 105.753 101.810 121.353 1.00 50.37 227 ARG B N 1
ATOM 5314 C CA . ARG C 1 227 ? 105.678 100.863 122.457 1.00 50.37 227 ARG B CA 1
ATOM 5315 C C . ARG C 1 227 ? 106.997 100.113 122.607 1.00 50.37 227 ARG B C 1
ATOM 5316 O O . ARG C 1 227 ? 107.539 99.626 121.613 1.00 50.37 227 ARG B O 1
ATOM 5324 N N . PRO C 1 228 ? 107.547 100.019 123.814 1.00 48.71 228 PRO B N 1
ATOM 5325 C CA . PRO C 1 228 ? 108.787 99.259 124.003 1.00 48.71 228 PRO B CA 1
ATOM 5326 C C . PRO C 1 228 ? 108.565 97.753 123.944 1.00 48.71 228 PRO B C 1
ATOM 5327 O O . PRO C 1 228 ? 107.463 97.249 124.171 1.00 48.71 228 PRO B O 1
ATOM 5331 N N . MET C 1 229 ? 109.640 97.041 123.612 1.00 46.94 229 MET B N 1
ATOM 5332 C CA . MET C 1 229 ? 109.622 95.588 123.515 1.00 46.94 229 MET B CA 1
ATOM 5333 C C . MET C 1 229 ? 109.818 94.969 124.901 1.00 46.94 229 MET B C 1
ATOM 5334 O O . MET C 1 229 ? 110.451 95.557 125.779 1.00 46.94 229 MET B O 1
ATOM 5339 N N . ILE C 1 230 ? 109.258 93.783 125.102 1.00 45.48 230 ILE B N 1
ATOM 5340 C CA . ILE C 1 230 ? 109.377 93.046 126.358 1.00 45.48 230 ILE B CA 1
ATOM 5341 C C . ILE C 1 230 ? 110.407 91.935 126.169 1.00 45.48 230 ILE B C 1
ATOM 5342 O O . ILE C 1 230 ? 110.193 91.037 125.345 1.00 45.48 230 ILE B O 1
ATOM 5347 N N . PRO C 1 231 ? 111.530 91.957 126.891 1.00 46.55 231 PRO B N 1
ATOM 5348 C CA . PRO C 1 231 ? 112.544 90.906 126.721 1.00 46.55 231 PRO B CA 1
ATOM 5349 C C . PRO C 1 231 ? 112.127 89.586 127.353 1.00 46.55 231 PRO B C 1
ATOM 5350 O O . PRO C 1 231 ? 111.421 89.555 128.363 1.00 46.55 231 PRO B O 1
ATOM 5354 N N . ASN C 1 232 ? 112.575 88.488 126.741 1.00 53.17 232 ASN B N 1
ATOM 5355 C CA . ASN C 1 232 ? 112.404 87.156 127.313 1.00 53.17 232 ASN B CA 1
ATOM 5356 C C . ASN C 1 232 ? 113.628 86.695 128.096 1.00 53.17 232 ASN B C 1
ATOM 5357 O O . ASN C 1 232 ? 113.486 86.046 129.138 1.00 53.17 232 ASN B O 1
ATOM 5362 N N . ARG C 1 233 ? 114.829 87.009 127.614 1.00 55.92 233 ARG B N 1
ATOM 5363 C CA . ARG C 1 233 ? 116.070 86.648 128.287 1.00 55.92 233 ARG B CA 1
ATOM 5364 C C . ARG C 1 233 ? 116.609 87.856 129.039 1.00 55.92 233 ARG B C 1
ATOM 5365 O O . ARG C 1 233 ? 116.690 88.954 128.481 1.00 55.92 233 ARG B O 1
ATOM 5373 N N . MET C 1 234 ? 116.976 87.652 130.302 1.00 49.48 234 MET B N 1
ATOM 5374 C CA . MET C 1 234 ? 117.367 88.747 131.176 1.00 49.48 234 MET B CA 1
ATOM 5375 C C . MET C 1 234 ? 118.647 88.407 131.922 1.00 49.48 234 MET B C 1
ATOM 5376 O O . MET C 1 234 ? 119.020 87.241 132.070 1.00 49.48 234 MET B O 1
ATOM 5381 N N . THR C 1 235 ? 119.329 89.456 132.375 1.00 46.43 235 THR B N 1
ATOM 5382 C CA . THR C 1 235 ? 120.491 89.333 133.245 1.00 46.43 235 THR B CA 1
ATOM 5383 C C . THR C 1 235 ? 120.379 90.382 134.357 1.00 46.43 235 THR B C 1
ATOM 5384 O O . THR C 1 235 ? 121.333 91.104 134.669 1.00 46.43 235 THR B O 1
ATOM 5388 N N . GLY C 1 236 ? 119.186 90.537 134.919 1.00 45.87 236 GLY B N 1
ATOM 5389 C CA . GLY C 1 236 ? 119.006 91.545 135.948 1.00 45.87 236 GLY B CA 1
ATOM 5390 C C . GLY C 1 236 ? 117.572 91.616 136.424 1.00 45.87 236 GLY B C 1
ATOM 5391 O O . GLY C 1 236 ? 116.700 90.865 135.976 1.00 45.87 236 GLY B O 1
ATOM 5392 N N . ARG C 1 237 ? 117.344 92.548 137.345 1.00 44.50 237 ARG B N 1
ATOM 5393 C CA . ARG C 1 237 ? 116.045 92.698 137.989 1.00 44.50 237 ARG B CA 1
ATOM 5394 C C . ARG C 1 237 ? 115.054 93.370 137.038 1.00 44.50 237 ARG B C 1
ATOM 5395 O O . ARG C 1 237 ? 115.442 94.171 136.182 1.00 44.50 237 ARG B O 1
ATOM 5403 N N . TRP C 1 238 ? 113.762 93.056 137.201 1.00 43.20 238 TRP B N 1
ATOM 5404 C CA . TRP C 1 238 ? 112.738 93.619 136.321 1.00 43.20 238 TRP B CA 1
ATOM 5405 C C . TRP C 1 238 ? 111.382 93.615 137.039 1.00 43.20 238 TRP B C 1
ATOM 5406 O O . TRP C 1 238 ? 111.229 93.071 138.136 1.00 43.20 238 TRP B O 1
ATOM 5417 N N . ILE C 1 239 ? 110.409 94.270 136.394 1.00 46.73 239 ILE B N 1
ATOM 5418 C CA . ILE C 1 239 ? 109.040 94.451 136.854 1.00 46.73 239 ILE B CA 1
ATOM 5419 C C . ILE C 1 239 ? 108.325 93.094 136.986 1.00 46.73 239 ILE B C 1
ATOM 5420 O O . ILE C 1 239 ? 108.643 92.132 136.277 1.00 46.73 239 ILE B O 1
ATOM 5425 N N . ILE C 1 240 ? 107.354 93.009 137.905 1.00 51.87 240 ILE B N 1
ATOM 5426 C CA . ILE C 1 240 ? 106.502 91.828 138.019 1.00 51.87 240 ILE B CA 1
ATOM 5427 C C . ILE C 1 240 ? 105.044 92.197 137.753 1.00 51.87 240 ILE B C 1
ATOM 5428 O O . ILE C 1 240 ? 104.360 91.540 136.960 1.00 51.87 240 ILE B O 1
ATOM 5433 N N . LEU C 1 241 ? 104.567 93.265 138.398 1.00 54.87 241 LEU B N 1
ATOM 5434 C CA . LEU C 1 241 ? 103.180 93.721 138.369 1.00 54.87 241 LEU B CA 1
ATOM 5435 C C . LEU C 1 241 ? 102.864 94.309 136.993 1.00 54.87 241 LEU B C 1
ATOM 5436 O O . LEU C 1 241 ? 103.717 94.974 136.405 1.00 54.87 241 LEU B O 1
ATOM 5441 N N . PRO C 1 242 ? 101.667 94.069 136.446 1.00 59.53 242 PRO B N 1
ATOM 5442 C CA . PRO C 1 242 ? 101.356 94.582 135.102 1.00 59.53 242 PRO B CA 1
ATOM 5443 C C . PRO C 1 242 ? 101.180 96.096 135.087 1.00 59.53 242 PRO B C 1
ATOM 5444 O O . PRO C 1 242 ? 100.451 96.666 135.902 1.00 59.53 242 PRO B O 1
ATOM 5448 N N . THR C 1 243 ? 101.878 96.742 134.157 1.00 57.09 243 THR B N 1
ATOM 5449 C CA . THR C 1 243 ? 101.913 98.192 134.052 1.00 57.09 243 THR B CA 1
ATOM 5450 C C . THR C 1 243 ? 101.528 98.643 132.649 1.00 57.09 243 THR B C 1
ATOM 5451 O O . THR C 1 243 ? 101.619 97.881 131.680 1.00 57.09 243 THR B O 1
ATOM 5455 N N . ASP C 1 244 ? 101.047 99.882 132.563 1.00 57.54 244 ASP B N 1
ATOM 5456 C CA . ASP C 1 244 ? 100.720 100.487 131.279 1.00 57.54 244 ASP B CA 1
ATOM 5457 C C . ASP C 1 244 ? 102.029 100.878 130.600 1.00 57.54 244 ASP B C 1
ATOM 5458 O O . ASP C 1 244 ? 102.872 101.554 131.199 1.00 57.54 244 ASP B O 1
ATOM 5463 N N . ALA C 1 245 ? 102.194 100.451 129.348 1.00 53.60 245 ALA B N 1
ATOM 5464 C CA . ALA C 1 245 ? 103.459 100.649 128.653 1.00 53.60 245 ALA B CA 1
ATOM 5465 C C . ALA C 1 245 ? 103.651 102.085 128.186 1.00 53.60 245 ALA B C 1
ATOM 5466 O O . ALA C 1 245 ? 104.786 102.570 128.145 1.00 53.60 245 ALA B O 1
ATOM 5468 N N . LEU C 1 246 ? 102.572 102.783 127.845 1.00 51.29 246 LEU B N 1
ATOM 5469 C CA . LEU C 1 246 ? 102.667 104.022 127.087 1.00 51.29 246 LEU B CA 1
ATOM 5470 C C . LEU C 1 246 ? 102.609 105.272 127.956 1.00 51.29 246 LEU B C 1
ATOM 5471 O O . LEU C 1 246 ? 102.361 106.361 127.434 1.00 51.29 246 LEU B O 1
ATOM 5476 N N . ARG C 1 247 ? 102.804 105.148 129.261 1.00 48.68 247 ARG B N 1
ATOM 5477 C CA . ARG C 1 247 ? 102.968 106.320 130.102 1.00 48.68 247 ARG B CA 1
ATOM 5478 C C . ARG C 1 247 ? 104.455 106.545 130.372 1.00 48.68 247 ARG B C 1
ATOM 5479 O O . ARG C 1 247 ? 105.324 105.898 129.785 1.00 48.68 247 ARG B O 1
ATOM 5487 N N . ILE C 1 248 ? 104.748 107.499 131.258 1.00 42.53 248 ILE B N 1
ATOM 5488 C CA . ILE C 1 248 ? 106.124 107.957 131.442 1.00 42.53 248 ILE B CA 1
ATOM 5489 C C . ILE C 1 248 ? 106.918 106.974 132.322 1.00 42.53 248 ILE B C 1
ATOM 5490 O O . ILE C 1 248 ? 108.156 106.976 132.306 1.00 42.53 248 ILE B O 1
ATOM 5495 N N . TYR C 1 249 ? 106.218 106.091 133.054 1.00 43.02 249 TYR B N 1
ATOM 5496 C CA . TYR C 1 249 ? 106.824 105.140 133.996 1.00 43.02 249 TYR B CA 1
ATOM 5497 C C . TYR C 1 249 ? 107.790 104.150 133.354 1.00 43.02 249 TYR B C 1
ATOM 5498 O O . TYR C 1 249 ? 108.838 103.823 133.937 1.00 43.02 249 TYR B O 1
ATOM 5507 N N . PHE C 1 250 ? 107.445 103.652 132.165 1.00 41.37 250 PHE B N 1
ATOM 5508 C CA . PHE C 1 250 ? 108.215 102.579 131.546 1.00 41.37 250 PHE B CA 1
ATOM 5509 C C . PHE C 1 250 ? 109.579 103.083 131.083 1.00 41.37 250 PHE B C 1
ATOM 5510 O O . PHE C 1 250 ? 110.570 102.341 131.128 1.00 41.37 250 PHE B O 1
ATOM 5518 N N . ASN C 1 251 ? 109.645 104.356 130.669 1.00 37.07 251 ASN B N 1
ATOM 5519 C CA . ASN C 1 251 ? 110.912 104.982 130.298 1.00 37.07 251 ASN B CA 1
ATOM 5520 C C . ASN C 1 251 ? 111.853 105.086 131.492 1.00 37.07 251 ASN B C 1
ATOM 5521 O O . ASN C 1 251 ? 113.060 104.843 131.362 1.00 37.07 251 ASN B O 1
ATOM 5526 N N . LEU C 1 252 ? 111.305 105.427 132.666 1.00 36.99 252 LEU B N 1
ATOM 5527 C CA . LEU C 1 252 ? 112.088 105.457 133.899 1.00 36.99 252 LEU B CA 1
ATOM 5528 C C . LEU C 1 252 ? 112.591 104.069 134.272 1.00 36.99 252 LEU B C 1
ATOM 5529 O O . LEU C 1 252 ? 113.717 103.922 134.766 1.00 36.99 252 LEU B O 1
ATOM 5534 N N . CYS C 1 253 ? 111.773 103.040 134.022 1.00 37.61 253 CYS B N 1
ATOM 5535 C CA . CYS C 1 253 ? 112.207 101.662 134.265 1.00 37.61 253 CYS B CA 1
ATOM 5536 C C . CYS C 1 253 ? 113.357 101.240 133.348 1.00 37.61 253 CYS B C 1
ATOM 5537 O O . CYS C 1 253 ? 114.298 100.574 133.800 1.00 37.61 253 CYS B O 1
ATOM 5540 N N . ILE C 1 254 ? 113.300 101.617 132.065 1.00 33.55 254 ILE B N 1
ATOM 5541 C CA . ILE C 1 254 ? 114.383 101.303 131.123 1.00 33.55 254 ILE B CA 1
ATOM 5542 C C . ILE C 1 254 ? 115.682 102.023 131.496 1.00 33.55 254 ILE B C 1
ATOM 5543 O O . ILE C 1 254 ? 116.777 101.427 131.457 1.00 33.55 254 ILE B O 1
ATOM 5548 N N . ILE C 1 255 ? 115.577 103.303 131.882 1.00 33.61 255 ILE B N 1
ATOM 5549 C CA . ILE C 1 255 ? 116.750 104.074 132.303 1.00 33.61 255 ILE B CA 1
ATOM 5550 C C . ILE C 1 255 ? 117.347 103.489 133.583 1.00 33.61 255 ILE B C 1
ATOM 5551 O O . ILE C 1 255 ? 118.573 103.397 133.729 1.00 33.61 255 ILE B O 1
ATOM 5556 N N . LYS C 1 256 ? 116.484 103.016 134.495 1.00 35.64 256 LYS B N 1
ATOM 5557 C CA . LYS C 1 256 ? 116.954 102.338 135.703 1.00 35.64 256 LYS B CA 1
ATOM 5558 C C . LYS C 1 256 ? 117.650 101.014 135.390 1.00 35.64 256 LYS B C 1
ATOM 5559 O O . LYS C 1 256 ? 118.642 100.664 136.044 1.00 35.64 256 LYS B O 1
ATOM 5565 N N . TYR C 1 257 ? 117.145 100.269 134.397 1.00 35.77 257 TYR B N 1
ATOM 5566 C CA . TYR C 1 257 ? 117.753 98.986 134.042 1.00 35.77 257 TYR B CA 1
ATOM 5567 C C . TYR C 1 257 ? 119.144 99.170 133.441 1.00 35.77 257 TYR B C 1
ATOM 5568 O O . TYR C 1 257 ? 120.059 98.392 133.736 1.00 35.77 257 TYR B O 1
ATOM 5577 N N . PHE C 1 258 ? 119.315 100.166 132.565 1.00 31.45 258 PHE B N 1
ATOM 5578 C CA . PHE C 1 258 ? 120.667 100.467 132.082 1.00 31.45 258 PHE B CA 1
ATOM 5579 C C . PHE C 1 258 ? 121.556 101.032 133.188 1.00 31.45 258 PHE B C 1
ATOM 5580 O O . PHE C 1 258 ? 122.764 100.752 133.231 1.00 31.45 258 PHE B O 1
ATOM 5588 N N . LEU C 1 259 ? 120.976 101.829 134.088 1.00 37.05 259 LEU B N 1
ATOM 5589 C CA . LEU C 1 259 ? 121.751 102.476 135.138 1.00 37.05 259 LEU B CA 1
ATOM 5590 C C . LEU C 1 259 ? 122.267 101.475 136.168 1.00 37.05 259 LEU B C 1
ATOM 5591 O O . LEU C 1 259 ? 123.355 101.668 136.719 1.00 37.05 259 LEU B O 1
ATOM 5596 N N . ASP C 1 260 ? 121.508 100.405 136.442 1.00 40.32 260 ASP B N 1
ATOM 5597 C CA . ASP C 1 260 ? 121.963 99.375 137.377 1.00 40.32 260 ASP B CA 1
ATOM 5598 C C . ASP C 1 260 ? 123.149 98.576 136.856 1.00 40.32 260 ASP B C 1
ATOM 5599 O O . ASP C 1 260 ? 123.880 97.984 137.656 1.00 40.32 260 ASP B O 1
ATOM 5604 N N . ILE C 1 261 ? 123.351 98.534 135.547 1.00 39.15 261 ILE B N 1
ATOM 5605 C CA . ILE C 1 261 ? 124.534 97.894 134.990 1.00 39.15 261 ILE B CA 1
ATOM 5606 C C . ILE C 1 261 ? 125.689 98.884 134.883 1.00 39.15 261 ILE B C 1
ATOM 5607 O O . ILE C 1 261 ? 126.842 98.527 135.140 1.00 39.15 261 ILE B O 1
ATOM 5612 N N . ILE C 1 262 ? 125.396 100.140 134.524 1.00 39.51 262 ILE B N 1
ATOM 5613 C CA . ILE C 1 262 ? 126.447 101.157 134.435 1.00 39.51 262 ILE B CA 1
ATOM 5614 C C . ILE C 1 262 ? 126.984 101.519 135.819 1.00 39.51 262 ILE B C 1
ATOM 5615 O O . ILE C 1 262 ? 128.200 101.527 136.048 1.00 39.51 262 ILE B O 1
ATOM 5620 N N . SER C 1 263 ? 126.091 101.783 136.771 1.00 42.59 263 SER B N 1
ATOM 5621 C CA . SER C 1 263 ? 126.488 102.206 138.114 1.00 42.59 263 SER B CA 1
ATOM 5622 C C . SER C 1 263 ? 125.636 101.464 139.131 1.00 42.59 263 SER B C 1
ATOM 5623 O O . SER C 1 263 ? 124.478 101.829 139.365 1.00 42.59 263 SER B O 1
ATOM 5626 N N . PRO C 1 264 ? 126.162 100.374 139.714 1.00 45.31 264 PRO B N 1
ATOM 5627 C CA . PRO C 1 264 ? 125.376 99.584 140.684 1.00 45.31 264 PRO B CA 1
ATOM 5628 C C . PRO C 1 264 ? 124.966 100.332 141.947 1.00 45.31 264 PRO B C 1
ATOM 5629 O O . PRO C 1 264 ? 123.901 100.045 142.506 1.00 45.31 264 PRO B O 1
ATOM 5633 N N . GLN C 1 265 ? 125.773 101.282 142.407 1.00 47.47 265 GLN B N 1
ATOM 5634 C CA . GLN C 1 265 ? 125.490 102.037 143.621 1.00 47.47 265 GLN B CA 1
ATOM 5635 C C . GLN C 1 265 ? 124.670 103.303 143.374 1.00 47.47 265 GLN B C 1
ATOM 5636 O O . GLN C 1 265 ? 124.754 104.233 144.184 1.00 47.47 265 GLN B O 1
ATOM 5642 N N . ASN C 1 266 ? 123.897 103.358 142.290 1.00 47.07 266 ASN B N 1
ATOM 5643 C CA . ASN C 1 266 ? 123.178 104.561 141.894 1.00 47.07 266 ASN B CA 1
ATOM 5644 C C . ASN C 1 266 ? 122.021 104.876 142.848 1.00 47.07 266 ASN B C 1
ATOM 5645 O O . ASN C 1 266 ? 121.629 104.076 143.700 1.00 47.07 266 ASN B O 1
ATOM 5650 N N . ASP C 1 267 ? 121.479 106.083 142.686 1.00 47.32 267 ASP B N 1
ATOM 5651 C CA . ASP C 1 267 ? 120.470 106.631 143.585 1.00 47.32 267 ASP B CA 1
ATOM 5652 C C . ASP C 1 267 ? 119.263 107.237 142.865 1.00 47.32 267 ASP B C 1
ATOM 5653 O O . ASP C 1 267 ? 118.734 108.258 143.318 1.00 47.32 267 ASP B O 1
ATOM 5658 N N . MET C 1 268 ? 118.828 106.638 141.747 1.00 44.42 268 MET B N 1
ATOM 5659 C CA . MET C 1 268 ? 117.734 107.206 140.955 1.00 44.42 268 MET B CA 1
ATOM 5660 C C . MET C 1 268 ? 116.388 107.159 141.678 1.00 44.42 268 MET B C 1
ATOM 5661 O O . MET C 1 268 ? 115.570 108.077 141.512 1.00 44.42 268 MET B O 1
ATOM 5666 N N . LYS C 1 269 ? 116.150 106.120 142.490 1.00 45.13 269 LYS B N 1
ATOM 5667 C CA . LYS C 1 269 ? 114.925 106.058 143.288 1.00 45.13 269 LYS B CA 1
ATOM 5668 C C . LYS C 1 269 ? 114.865 107.187 144.307 1.00 45.13 269 LYS B C 1
ATOM 5669 O O . LYS C 1 269 ? 113.799 107.770 144.524 1.00 45.13 269 LYS B O 1
ATOM 5675 N N . ALA C 1 270 ? 116.007 107.517 144.927 1.00 47.22 270 ALA B N 1
ATOM 5676 C CA . ALA C 1 270 ? 116.079 108.625 145.877 1.00 47.22 270 ALA B CA 1
ATOM 5677 C C . ALA C 1 270 ? 115.789 109.971 145.220 1.00 47.22 270 ALA B C 1
ATOM 5678 O O . ALA C 1 270 ? 115.305 110.891 145.886 1.00 47.22 270 ALA B O 1
ATOM 5680 N N . LYS C 1 271 ? 116.067 110.100 143.923 1.00 45.39 271 LYS B N 1
ATOM 5681 C CA . LYS C 1 271 ? 115.617 111.269 143.177 1.00 45.39 271 LYS B CA 1
ATOM 5682 C C . LYS C 1 271 ? 114.106 111.241 142.960 1.00 45.39 271 LYS B C 1
ATOM 5683 O O . LYS C 1 271 ? 113.418 112.244 143.204 1.00 45.39 271 LYS B O 1
ATOM 5689 N N . ILE C 1 272 ? 113.577 110.092 142.506 1.00 44.02 272 ILE B N 1
ATOM 5690 C CA . ILE C 1 272 ? 112.180 110.007 142.063 1.00 44.02 272 ILE B CA 1
ATOM 5691 C C . ILE C 1 272 ? 111.205 110.150 143.237 1.00 44.02 272 ILE B C 1
ATOM 5692 O O . ILE C 1 272 ? 110.193 110.861 143.127 1.00 44.02 272 ILE B O 1
ATOM 5697 N N . ASP C 1 273 ? 111.498 109.508 144.379 1.00 47.42 273 ASP B N 1
ATOM 5698 C CA . ASP C 1 273 ? 110.591 109.596 145.529 1.00 47.42 273 ASP B CA 1
ATOM 5699 C C . ASP C 1 273 ? 110.590 110.995 146.139 1.00 47.42 273 ASP B C 1
ATOM 5700 O O . ASP C 1 273 ? 109.542 111.483 146.572 1.00 47.42 273 ASP B O 1
ATOM 5705 N N . ALA C 1 274 ? 111.768 111.632 146.209 1.00 47.05 274 ALA B N 1
ATOM 5706 C CA . ALA C 1 274 ? 111.859 113.006 146.701 1.00 47.05 274 ALA B CA 1
ATOM 5707 C C . ALA C 1 274 ? 111.121 113.978 145.788 1.00 47.05 274 ALA B C 1
ATOM 5708 O O . ALA C 1 274 ? 110.488 114.928 146.273 1.00 47.05 274 ALA B O 1
ATOM 5710 N N . LEU C 1 275 ? 111.187 113.751 144.468 1.00 44.39 275 LEU B N 1
ATOM 5711 C CA . LEU C 1 275 ? 110.391 114.537 143.525 1.00 44.39 275 LEU B CA 1
ATOM 5712 C C . LEU C 1 275 ? 108.890 114.356 143.745 1.00 44.39 275 LEU B C 1
ATOM 5713 O O . LEU C 1 275 ? 108.139 115.339 143.797 1.00 44.39 275 LEU B O 1
ATOM 5718 N N . LEU C 1 276 ? 108.435 113.108 143.867 1.00 47.27 276 LEU B N 1
ATOM 5719 C CA . LEU C 1 276 ? 106.999 112.865 143.987 1.00 47.27 276 LEU B CA 1
ATOM 5720 C C . LEU C 1 276 ? 106.455 113.270 145.356 1.00 47.27 276 LEU B C 1
ATOM 5721 O O . LEU C 1 276 ? 105.293 113.680 145.456 1.00 47.27 276 LEU B O 1
ATOM 5726 N N . SER C 1 277 ? 107.266 113.173 146.414 1.00 49.96 277 SER B N 1
ATOM 5727 C CA . SER C 1 277 ? 106.818 113.614 147.730 1.00 49.96 277 SER B CA 1
ATOM 5728 C C . SER C 1 277 ? 106.849 115.130 147.849 1.00 49.96 277 SER B C 1
ATOM 5729 O O . SER C 1 277 ? 106.013 115.715 148.547 1.00 49.96 277 SER B O 1
ATOM 5732 N N . SER C 1 278 ? 107.824 115.779 147.204 1.00 49.15 278 SER B N 1
ATOM 5733 C CA . SER C 1 278 ? 107.939 117.229 147.316 1.00 49.15 278 SER B CA 1
ATOM 5734 C C . SER C 1 278 ? 106.820 117.950 146.574 1.00 49.15 278 SER B C 1
ATOM 5735 O O . SER C 1 278 ? 106.473 119.080 146.932 1.00 49.15 278 SER B O 1
ATOM 5738 N N . TYR C 1 279 ? 106.249 117.317 145.551 1.00 50.46 279 TYR B N 1
ATOM 5739 C CA . TYR C 1 279 ? 105.162 117.905 144.779 1.00 50.46 279 TYR B CA 1
ATOM 5740 C C . TYR C 1 279 ? 103.908 117.048 144.900 1.00 50.46 279 TYR B C 1
ATOM 5741 O O . TYR C 1 279 ? 103.268 116.729 143.893 1.00 50.46 279 TYR B O 1
ATOM 5750 N N . SER C 1 280 ? 103.550 116.688 146.138 1.00 54.14 280 SER B N 1
ATOM 5751 C CA . SER C 1 280 ? 102.644 115.588 146.469 1.00 54.14 280 SER B CA 1
ATOM 5752 C C . SER C 1 280 ? 101.191 115.779 146.035 1.00 54.14 280 SER B C 1
ATOM 5753 O O . SER C 1 280 ? 100.396 114.852 146.223 1.00 54.14 280 SER B O 1
ATOM 5756 N N . SER C 1 281 ? 100.807 116.928 145.475 1.00 53.43 281 SER B N 1
ATOM 5757 C CA . SER C 1 281 ? 99.405 117.170 145.142 1.00 53.43 281 SER B CA 1
ATOM 5758 C C . SER C 1 281 ? 99.011 116.647 143.762 1.00 53.43 281 SER B C 1
ATOM 5759 O O . SER C 1 281 ? 98.007 117.092 143.198 1.00 53.43 281 SER B O 1
ATOM 5762 N N . ILE C 1 282 ? 99.773 115.706 143.211 1.00 53.35 282 ILE B N 1
ATOM 5763 C CA . ILE C 1 282 ? 99.594 115.251 141.838 1.00 53.35 282 ILE B CA 1
ATOM 5764 C C . ILE C 1 282 ? 99.295 113.751 141.851 1.00 53.35 282 ILE B C 1
ATOM 5765 O O . ILE C 1 282 ? 99.872 112.997 142.646 1.00 53.35 282 ILE B O 1
ATOM 5770 N N . ASP C 1 283 ? 98.303 113.339 141.062 1.00 56.43 283 ASP B N 1
ATOM 5771 C CA . ASP C 1 283 ? 97.858 111.948 141.101 1.00 56.43 283 ASP B CA 1
ATOM 5772 C C . ASP C 1 283 ? 98.776 111.074 140.257 1.00 56.43 283 ASP B C 1
ATOM 5773 O O . ASP C 1 283 ? 98.956 111.307 139.057 1.00 56.43 283 ASP B O 1
ATOM 5778 N N . ILE C 1 284 ? 99.350 110.066 140.914 1.00 53.77 284 ILE B N 1
ATOM 5779 C CA . ILE C 1 284 ? 100.377 109.191 140.356 1.00 53.77 284 ILE B CA 1
ATOM 5780 C C . ILE C 1 284 ? 99.834 108.313 139.223 1.00 53.77 284 ILE B C 1
ATOM 5781 O O . ILE C 1 284 ? 100.558 108.007 138.263 1.00 53.77 284 ILE B O 1
ATOM 5786 N N . ASN C 1 285 ? 98.540 107.964 139.270 1.00 55.28 285 ASN B N 1
ATOM 5787 C CA . ASN C 1 285 ? 97.896 107.134 138.246 1.00 55.28 285 ASN B CA 1
ATOM 5788 C C . ASN C 1 285 ? 97.851 107.783 136.866 1.00 55.28 285 ASN B C 1
ATOM 5789 O O . ASN C 1 285 ? 97.704 107.073 135.865 1.00 55.28 285 ASN B O 1
ATOM 5794 N N . ALA C 1 286 ? 97.946 109.111 136.790 1.00 52.00 286 ALA B N 1
ATOM 5795 C CA . ALA C 1 286 ? 98.090 109.767 135.497 1.00 52.00 286 ALA B CA 1
ATOM 5796 C C . ALA C 1 286 ? 99.475 109.543 134.914 1.00 52.00 286 ALA B C 1
ATOM 5797 O O . ALA C 1 286 ? 99.644 109.574 133.689 1.00 52.00 286 ALA B O 1
ATOM 5799 N N . MET C 1 287 ? 100.478 109.349 135.770 1.00 51.62 287 MET B N 1
ATOM 5800 C CA . MET C 1 287 ? 101.845 109.099 135.333 1.00 51.62 287 MET B CA 1
ATOM 5801 C C . MET C 1 287 ? 102.125 107.630 135.042 1.00 51.62 287 MET B C 1
ATOM 5802 O O . MET C 1 287 ? 103.207 107.312 134.545 1.00 51.62 287 MET B O 1
ATOM 5807 N N . GLY C 1 288 ? 101.194 106.729 135.342 1.00 50.87 288 GLY B N 1
ATOM 5808 C CA . GLY C 1 288 ? 101.299 105.359 134.896 1.00 50.87 288 GLY B CA 1
ATOM 5809 C C . GLY C 1 288 ? 102.037 104.412 135.813 1.00 50.87 288 GLY B C 1
ATOM 5810 O O . GLY C 1 288 ? 102.235 103.250 135.432 1.00 50.87 288 GLY B O 1
ATOM 5811 N N . PHE C 1 289 ? 102.479 104.870 136.978 1.00 50.40 289 PHE B N 1
ATOM 5812 C CA . PHE C 1 289 ? 102.920 103.957 138.025 1.00 50.40 289 PHE B CA 1
ATOM 5813 C C . PHE C 1 289 ? 101.737 103.118 138.495 1.00 50.40 289 PHE B C 1
ATOM 5814 O O . PHE C 1 289 ? 100.691 103.677 138.846 1.00 50.40 289 PHE B O 1
ATOM 5822 N N . PRO C 1 290 ? 101.849 101.795 138.510 1.00 51.84 290 PRO B N 1
ATOM 5823 C CA . PRO C 1 290 ? 100.877 100.995 139.250 1.00 51.84 290 PRO B CA 1
ATOM 5824 C C . PRO C 1 290 ? 101.128 101.119 140.742 1.00 51.84 290 PRO B C 1
ATOM 5825 O O . PRO C 1 290 ? 102.216 101.492 141.186 1.00 51.84 290 PRO B O 1
ATOM 5829 N N . ARG C 1 291 ? 100.085 100.823 141.515 1.00 57.63 291 ARG B N 1
ATOM 5830 C CA . ARG C 1 291 ? 100.142 100.981 142.964 1.00 57.63 291 ARG B CA 1
ATOM 5831 C C . ARG C 1 291 ? 101.067 99.940 143.582 1.00 57.63 291 ARG B C 1
ATOM 5832 O O . ARG C 1 291 ? 101.039 98.764 143.214 1.00 57.63 291 ARG B O 1
ATOM 5840 N N . GLY C 1 292 ? 101.891 100.377 144.528 1.00 55.84 292 GLY B N 1
ATOM 5841 C CA . GLY C 1 292 ? 102.858 99.477 145.122 1.00 55.84 292 GLY B CA 1
ATOM 5842 C C . GLY C 1 292 ? 104.099 99.255 144.292 1.00 55.84 292 GLY B C 1
ATOM 5843 O O . GLY C 1 292 ? 104.643 98.148 144.293 1.00 55.84 292 GLY B O 1
ATOM 5844 N N . TRP C 1 293 ? 104.564 100.282 143.571 1.00 52.30 293 TRP B N 1
ATOM 5845 C CA . TRP C 1 293 ? 105.758 100.165 142.738 1.00 52.30 293 TRP B CA 1
ATOM 5846 C C . TRP C 1 293 ? 107.053 100.043 143.542 1.00 52.30 293 TRP B C 1
ATOM 5847 O O . TRP C 1 293 ? 108.093 99.708 142.966 1.00 52.30 293 TRP B O 1
ATOM 5858 N N . GLU C 1 294 ? 107.022 100.302 144.851 1.00 56.45 294 GLU B N 1
ATOM 5859 C CA . GLU C 1 294 ? 108.186 100.122 145.716 1.00 56.45 294 GLU B CA 1
ATOM 5860 C C . GLU C 1 294 ? 108.570 98.661 145.930 1.00 56.45 294 GLU B C 1
ATOM 5861 O O . GLU C 1 294 ? 109.679 98.397 146.404 1.00 56.45 294 GLU B O 1
ATOM 5867 N N . SER C 1 295 ? 107.691 97.715 145.603 1.00 55.24 295 SER B N 1
ATOM 5868 C CA . SER C 1 295 ? 107.883 96.318 145.965 1.00 55.24 295 SER B CA 1
ATOM 5869 C C . SER C 1 295 ? 108.733 95.540 144.965 1.00 55.24 295 SER B C 1
ATOM 5870 O O . SER C 1 295 ? 109.085 94.390 145.243 1.00 55.24 295 SER B O 1
ATOM 5873 N N . GLU C 1 296 ? 109.076 96.130 143.828 1.00 54.03 296 GLU B N 1
ATOM 5874 C CA . GLU C 1 296 ? 109.697 95.396 142.738 1.00 54.03 296 GLU B CA 1
ATOM 5875 C C . GLU C 1 296 ? 111.210 95.253 142.929 1.00 54.03 296 GLU B C 1
ATOM 5876 O O . GLU C 1 296 ? 111.844 96.107 143.559 1.00 54.03 296 GLU B O 1
ATOM 5882 N N . PRO C 1 297 ? 111.800 94.149 142.422 1.00 46.36 297 PRO B N 1
ATOM 5883 C CA . PRO C 1 297 ? 113.261 93.963 142.510 1.00 46.36 297 PRO B CA 1
ATOM 5884 C C . PRO C 1 297 ? 114.103 95.001 141.781 1.00 46.36 297 PRO B C 1
ATOM 5885 O O . PRO C 1 297 ? 115.279 95.173 142.130 1.00 46.36 297 PRO B O 1
ATOM 5889 N N . LEU C 1 298 ? 113.557 95.663 140.759 1.00 42.44 298 LEU B N 1
ATOM 5890 C CA . LEU C 1 298 ? 114.305 96.692 140.041 1.00 42.44 298 LEU B CA 1
ATOM 5891 C C . LEU C 1 298 ? 114.540 97.923 140.903 1.00 42.44 298 LEU B C 1
ATOM 5892 O O . LEU C 1 298 ? 115.592 98.563 140.798 1.00 42.44 298 LEU B O 1
ATOM 5897 N N . TRP C 1 299 ? 113.608 98.233 141.793 1.00 42.66 299 TRP B N 1
ATOM 5898 C CA . TRP C 1 299 ? 113.647 99.454 142.576 1.00 42.66 299 TRP B CA 1
ATOM 5899 C C . TRP C 1 299 ? 114.148 99.256 144.003 1.00 42.66 299 TRP B C 1
ATOM 5900 O O . TRP C 1 299 ? 113.967 100.150 144.828 1.00 42.66 299 TRP B O 1
ATOM 5911 N N . GLN C 1 300 ? 114.752 98.120 144.330 1.00 48.43 300 GLN B N 1
ATOM 5912 C CA . GLN C 1 300 ? 115.343 97.962 145.656 1.00 48.43 300 GLN B CA 1
ATOM 5913 C C . GLN C 1 300 ? 116.760 98.516 145.713 1.00 48.43 300 GLN B C 1
ATOM 5914 O O . GLN C 1 300 ? 117.572 98.268 144.824 1.00 48.43 300 GLN B O 1
#